Protein AF-A0A2H1EC51-F1 (afdb_monomer_lite)

Foldseek 3Di:
DDDPDDDDDPPVPDFFKEFEDKFKWDKDFPDKAWDPAWDKDFDQAKAFLQDPVRLLVVLVVRQVVQPPPDDVLWGADSVQSSVQPPDRMDGGGDMTIGTTIATAMDTHGDQEDEQQD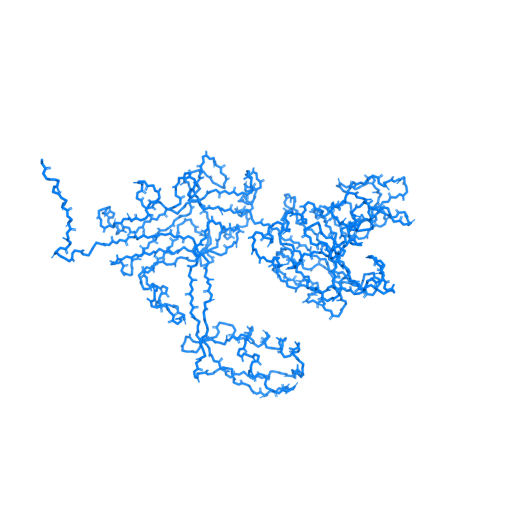KIKMKIAIGPAAFQKKKKAKAFADDDAFLHPHRQGDWWDAPNATDRIDIWTQQPQLVPHSHPVSVVRNRMTMGIITNYHNDPVSSLSNLVRLVPDVVSKTFIKMAMDRDPPVPPVRRYHYHPDPDPDPRIALHDPPSTRIYHNDAFAAQAQAAFCLDPVHPVDPLSPQLNQLDALRDDQHFQPDDPPLAGQQFHKGWFAFFGWTWGRAKWFWAAWADDAQQFIKTKTFHPDQPDRVATKIKIFTQFHPVFAPDHGGDIHHRGHGGTTHHFHPVGDQVVHPDRIGITGMWIFNRPDDDDQQAQVDFQVLAPEDDHPNDDRRHDNSGDNRTHYCNVSNVRNHVVCVVVSSHD

Structure (mmCIF, N/CA/C/O backbone):
data_AF-A0A2H1EC51-F1
#
_entry.id   AF-A0A2H1EC51-F1
#
loop_
_atom_site.group_PDB
_atom_site.id
_atom_site.type_symbol
_atom_site.label_atom_id
_atom_site.label_alt_id
_atom_site.label_comp_id
_atom_site.label_asym_id
_atom_site.label_entity_id
_atom_site.label_seq_id
_atom_site.pdbx_PDB_ins_code
_atom_site.Cartn_x
_atom_site.Cartn_y
_atom_site.Cartn_z
_atom_site.occupancy
_atom_site.B_iso_or_equiv
_atom_site.auth_seq_id
_atom_site.auth_comp_id
_atom_site.auth_asym_id
_atom_site.auth_atom_id
_atom_site.pdbx_PDB_model_num
ATOM 1 N N . MET A 1 1 ? 4.546 31.082 56.650 1.00 46.22 1 MET A N 1
ATOM 2 C CA . MET A 1 1 ? 3.252 30.478 56.259 1.00 46.22 1 MET A CA 1
ATOM 3 C C . MET A 1 1 ? 3.530 29.089 55.706 1.00 46.22 1 MET A C 1
ATOM 5 O O . MET A 1 1 ? 4.374 28.976 54.827 1.00 46.22 1 MET A O 1
ATOM 9 N N . LYS A 1 2 ? 2.925 28.030 56.260 1.00 48.50 2 LYS A N 1
ATOM 10 C CA . LYS A 1 2 ? 3.036 26.672 55.699 1.00 48.50 2 LYS A CA 1
ATOM 11 C C . LYS A 1 2 ? 2.032 26.549 54.551 1.00 48.50 2 LYS A C 1
ATOM 13 O O . LYS A 1 2 ? 0.845 26.754 54.778 1.00 48.50 2 LYS A O 1
ATOM 18 N N . ASN A 1 3 ? 2.506 26.229 53.348 1.00 47.28 3 ASN A N 1
ATOM 19 C CA . ASN A 1 3 ? 1.643 25.949 52.202 1.00 47.28 3 ASN A CA 1
ATOM 20 C C . ASN A 1 3 ? 0.820 24.688 52.487 1.00 47.28 3 ASN A C 1
ATOM 22 O O . ASN A 1 3 ? 1.367 23.588 52.583 1.00 47.28 3 ASN A O 1
ATOM 26 N N . LEU A 1 4 ? -0.490 24.859 52.647 1.00 50.91 4 LEU A N 1
ATOM 27 C CA . LEU A 1 4 ? -1.439 23.760 52.757 1.00 50.91 4 LEU A CA 1
ATOM 28 C C . LEU A 1 4 ? -1.599 23.137 51.362 1.00 50.91 4 LEU A C 1
ATOM 30 O O . LEU A 1 4 ? -2.272 23.694 50.500 1.00 50.91 4 LEU A O 1
ATOM 34 N N . ILE A 1 5 ? -0.954 21.996 51.118 1.00 55.88 5 ILE A N 1
ATOM 35 C CA . ILE A 1 5 ? -1.186 21.212 49.900 1.00 55.88 5 ILE A CA 1
ATOM 36 C C . ILE A 1 5 ? -2.422 20.351 50.150 1.00 55.88 5 ILE A C 1
ATOM 38 O O . ILE A 1 5 ? -2.337 19.281 50.752 1.00 55.88 5 ILE A O 1
ATOM 42 N N . VAL A 1 6 ? -3.579 20.828 49.700 1.00 54.47 6 VAL A N 1
ATOM 43 C CA . VAL A 1 6 ? -4.808 20.031 49.680 1.00 54.47 6 VAL A CA 1
ATOM 44 C C . VAL A 1 6 ? -4.720 19.061 48.505 1.00 54.47 6 VAL A C 1
ATOM 46 O O . VAL A 1 6 ? -4.641 19.478 47.351 1.00 54.47 6 VAL A O 1
ATOM 49 N N . ARG A 1 7 ? -4.722 17.757 48.793 1.00 54.78 7 ARG A N 1
ATOM 50 C CA . ARG A 1 7 ? -4.908 16.703 47.789 1.00 54.78 7 ARG A CA 1
ATOM 51 C C . ARG A 1 7 ? -6.344 16.200 47.913 1.00 54.78 7 ARG A C 1
ATOM 53 O O . ARG A 1 7 ? -6.594 15.386 48.801 1.00 54.78 7 ARG A O 1
ATOM 60 N N . PRO A 1 8 ? -7.294 16.703 47.111 1.00 62.50 8 PRO A N 1
ATOM 61 C CA . PRO A 1 8 ? -8.659 16.206 47.167 1.00 62.50 8 PRO A CA 1
ATOM 62 C C . PRO A 1 8 ? -8.663 14.706 46.850 1.00 62.50 8 PRO A C 1
ATOM 64 O O . PRO A 1 8 ? -8.082 14.268 45.856 1.00 62.50 8 PRO A O 1
ATOM 67 N N . SER A 1 9 ? -9.288 13.915 47.717 1.00 61.88 9 SER A N 1
ATOM 68 C CA . SER A 1 9 ? -9.575 12.502 47.486 1.00 61.88 9 SER A CA 1
ATOM 69 C C . SER A 1 9 ? -11.072 12.342 47.227 1.00 61.88 9 SER A C 1
ATOM 71 O O . SER A 1 9 ? -11.896 13.011 47.848 1.00 61.88 9 SER A O 1
ATOM 73 N N . ASN A 1 10 ? -11.437 11.475 46.281 1.00 64.81 10 ASN A N 1
ATOM 74 C CA . ASN A 1 10 ? -12.833 11.161 45.977 1.00 64.81 10 ASN A CA 1
ATOM 75 C C . ASN A 1 10 ? -13.404 10.217 47.049 1.00 64.81 10 ASN A C 1
ATOM 77 O O . ASN A 1 10 ? -13.577 9.025 46.816 1.00 64.81 10 ASN A O 1
ATOM 81 N N . SER A 1 11 ? -13.647 10.743 48.248 1.00 67.88 11 SER A N 1
ATOM 82 C CA . SER A 1 11 ? -14.218 10.003 49.382 1.00 67.88 11 SER A CA 1
ATOM 83 C C . SER A 1 11 ? -15.680 9.585 49.176 1.00 67.88 11 SER A C 1
ATOM 85 O O . SER A 1 11 ? -16.190 8.777 49.944 1.00 67.88 11 SER A O 1
ATOM 87 N N . LEU A 1 12 ? -16.341 10.118 48.143 1.00 71.62 12 LEU A N 1
ATOM 88 C CA . LEU A 1 12 ? -17.753 9.893 47.824 1.00 71.62 12 LEU A CA 1
ATOM 89 C C . LEU A 1 12 ? -17.980 8.821 46.736 1.00 71.62 12 LEU A C 1
ATOM 91 O O . LEU A 1 12 ? -19.117 8.628 46.321 1.00 71.62 12 LEU A O 1
ATOM 95 N N . ASP A 1 13 ? -16.923 8.152 46.251 1.00 71.94 13 ASP A N 1
ATOM 96 C CA . ASP A 1 13 ? -16.965 7.188 45.128 1.00 71.94 13 ASP A CA 1
ATOM 97 C C . ASP A 1 13 ? -17.712 7.724 43.887 1.00 71.94 13 ASP A C 1
ATOM 99 O O . ASP A 1 13 ? -18.417 7.005 43.175 1.00 71.94 13 ASP A O 1
ATOM 103 N N . ILE A 1 14 ? -17.577 9.026 43.609 1.00 75.56 14 ILE A N 1
ATOM 104 C CA . ILE A 1 14 ? -18.241 9.647 42.460 1.00 75.56 14 ILE A CA 1
ATOM 105 C C . ILE A 1 14 ? -17.622 9.083 41.179 1.00 75.56 14 ILE A C 1
ATOM 107 O O . ILE A 1 14 ? -16.444 9.310 40.886 1.00 75.56 14 ILE A O 1
ATOM 111 N N . LYS A 1 15 ? -18.425 8.360 40.397 1.00 83.12 15 LYS A N 1
ATOM 112 C CA . LYS A 1 15 ? -18.036 7.815 39.092 1.00 83.12 15 LYS A CA 1
ATOM 113 C C . LYS A 1 15 ? -18.262 8.860 38.008 1.00 83.12 15 LYS A C 1
ATOM 115 O O . LYS A 1 15 ? -19.343 8.952 37.437 1.00 83.12 15 LYS A O 1
ATOM 120 N N . VAL A 1 16 ? -17.227 9.647 37.734 1.00 85.12 16 VAL A N 1
ATOM 121 C CA . VAL A 1 16 ? -17.249 10.648 36.659 1.00 85.12 16 VAL A CA 1
ATOM 122 C C . VAL A 1 16 ? -16.976 9.968 35.321 1.00 85.12 16 VAL A C 1
ATOM 124 O O . VAL A 1 16 ? -15.895 9.408 35.117 1.00 85.12 16 VAL A O 1
ATOM 127 N N . GLN A 1 17 ? -17.941 10.022 34.406 1.00 90.69 17 GLN A N 1
ATOM 128 C CA . GLN A 1 17 ? -17.756 9.524 33.045 1.00 90.69 17 GLN A CA 1
ATOM 129 C C . GLN A 1 17 ? -16.609 10.287 32.395 1.00 90.69 17 GLN A C 1
ATOM 131 O O . GLN A 1 17 ? -16.566 11.513 32.446 1.00 90.69 17 GLN A O 1
ATOM 136 N N . THR A 1 18 ? -15.631 9.569 31.856 1.00 91.50 18 THR A N 1
ATOM 137 C CA . THR A 1 18 ? -14.386 10.198 31.419 1.00 91.50 18 THR A CA 1
ATOM 138 C C . THR A 1 18 ? -13.916 9.619 30.097 1.00 91.50 18 THR A C 1
ATOM 140 O O . THR A 1 18 ? -13.720 8.407 29.984 1.00 91.50 18 THR A O 1
ATOM 143 N N . VAL A 1 19 ? -13.642 10.488 29.128 1.00 93.19 19 VAL A N 1
ATOM 144 C CA . VAL A 1 19 ? -12.804 10.167 27.974 1.00 93.19 19 VAL A CA 1
ATOM 145 C C . VAL A 1 19 ? -11.362 10.498 28.334 1.00 93.19 19 VAL A C 1
ATOM 147 O O . VAL A 1 19 ? -10.998 11.653 28.560 1.00 93.19 19 VAL A O 1
ATOM 150 N N . LYS A 1 20 ? -10.531 9.461 28.402 1.00 93.31 20 LYS A N 1
ATOM 151 C CA . LYS A 1 20 ? -9.126 9.588 28.782 1.00 93.31 20 LYS A CA 1
ATOM 152 C C . LYS A 1 20 ? -8.295 10.059 27.611 1.00 93.31 20 LYS A C 1
ATOM 154 O O . LYS A 1 20 ? -7.663 11.100 27.693 1.00 93.31 20 LYS A O 1
ATOM 159 N N . THR A 1 21 ? -8.317 9.285 26.532 1.00 93.12 21 THR A N 1
ATOM 160 C CA . THR A 1 21 ? -7.427 9.450 25.382 1.00 93.12 21 THR A CA 1
ATOM 161 C C . THR A 1 21 ? -8.170 9.111 24.101 1.00 93.12 21 THR A C 1
ATOM 163 O O . THR A 1 21 ? -9.091 8.288 24.109 1.00 93.12 21 THR A O 1
ATOM 166 N N . ALA A 1 22 ? -7.747 9.701 22.986 1.00 94.38 22 ALA A N 1
ATOM 167 C CA . ALA A 1 22 ? -8.159 9.263 21.663 1.00 94.38 22 ALA A CA 1
ATOM 168 C C . ALA A 1 22 ? -7.002 9.324 20.671 1.00 94.38 22 ALA A C 1
ATOM 170 O O . ALA A 1 22 ? -6.210 10.269 20.639 1.00 94.38 22 ALA A O 1
ATOM 171 N N . TYR A 1 23 ? -6.883 8.290 19.843 1.00 94.62 23 TYR A N 1
ATOM 172 C CA . TYR A 1 23 ? -5.803 8.211 18.871 1.00 94.62 23 TYR A CA 1
ATOM 173 C C . TYR A 1 23 ? -6.143 7.400 17.632 1.00 94.62 23 TYR A C 1
ATOM 175 O O . TYR A 1 23 ? -6.869 6.408 17.687 1.00 94.62 23 TYR A O 1
ATOM 183 N N . PHE A 1 24 ? -5.549 7.804 16.508 1.00 96.56 24 PHE A N 1
ATOM 184 C CA . PHE A 1 24 ? -5.474 6.951 15.331 1.00 96.56 24 PHE A CA 1
ATOM 185 C C . PHE A 1 24 ? -4.513 5.804 15.600 1.00 96.56 24 PHE A C 1
ATOM 187 O O . PHE A 1 24 ? -3.446 5.992 16.188 1.00 96.56 24 PHE A O 1
ATOM 194 N N . ALA A 1 25 ? -4.870 4.612 15.150 1.00 97.06 25 ALA A N 1
ATOM 195 C CA . ALA A 1 25 ? -4.128 3.404 15.420 1.00 97.06 25 ALA A CA 1
ATOM 196 C C . ALA A 1 25 ? -4.138 2.431 14.245 1.00 97.06 25 ALA A C 1
ATOM 198 O O . ALA A 1 25 ? -5.029 2.414 13.391 1.00 97.06 25 ALA A O 1
ATOM 199 N N . LYS A 1 26 ? -3.143 1.548 14.261 1.00 92.81 26 LYS A N 1
ATOM 200 C CA . LYS A 1 26 ? -3.118 0.317 13.475 1.00 92.81 26 LYS A CA 1
ATOM 201 C C . LYS A 1 26 ? -3.367 -0.871 14.398 1.00 92.81 26 LYS A C 1
ATOM 203 O O . LYS A 1 26 ? -2.761 -0.958 15.464 1.00 92.81 26 LYS A O 1
ATOM 208 N N . LYS A 1 27 ? -4.226 -1.795 13.966 1.00 94.31 27 LYS A N 1
ATOM 209 C CA . LYS A 1 27 ? -4.424 -3.092 14.623 1.00 94.31 27 LYS A CA 1
ATOM 210 C C . LYS A 1 27 ? -3.279 -4.039 14.263 1.00 94.31 27 LYS A C 1
ATOM 212 O O . LYS A 1 27 ? -3.003 -4.256 13.083 1.00 94.31 27 LYS A O 1
ATOM 217 N N . GLU A 1 28 ? -2.650 -4.633 15.266 1.00 89.12 28 GLU A N 1
ATOM 218 C CA . GLU A 1 28 ? -1.530 -5.563 15.110 1.00 89.12 28 GLU A CA 1
ATOM 219 C C . GLU A 1 28 ? -1.776 -6.832 15.926 1.00 89.12 28 GLU A C 1
ATOM 221 O O . GLU A 1 28 ? -2.328 -6.770 17.023 1.00 89.12 28 GLU A O 1
ATOM 226 N N . ILE A 1 29 ? -1.381 -7.985 15.382 1.00 88.69 29 ILE A N 1
ATOM 227 C CA . ILE A 1 29 ? -1.383 -9.261 16.107 1.00 88.69 29 ILE A CA 1
ATOM 228 C C . ILE A 1 29 ? -0.076 -9.330 16.896 1.00 88.69 29 ILE A C 1
ATOM 230 O O . ILE A 1 29 ? 1.000 -9.207 16.311 1.00 88.69 29 ILE A O 1
ATOM 234 N N . VAL A 1 30 ? -0.176 -9.507 18.212 1.00 90.81 30 VAL A N 1
ATOM 235 C CA . VAL A 1 30 ? 0.974 -9.532 19.130 1.00 90.81 30 VAL A CA 1
ATOM 236 C C . VAL A 1 30 ? 1.393 -10.962 19.445 1.00 90.81 30 VAL A C 1
ATOM 238 O O . VAL A 1 30 ? 2.583 -11.262 19.495 1.00 90.81 30 VAL A O 1
ATOM 241 N N . SER A 1 31 ? 0.426 -11.858 19.625 1.00 88.31 31 SER A N 1
ATOM 242 C CA . SER A 1 31 ? 0.682 -13.278 19.844 1.00 88.31 31 SER A CA 1
ATOM 243 C C . SER A 1 31 ? -0.439 -14.136 19.268 1.00 88.31 31 SER A C 1
ATOM 245 O O . SER A 1 31 ? -1.526 -13.656 18.936 1.00 88.31 31 SER A O 1
ATOM 247 N N . THR A 1 32 ? -0.151 -15.424 19.116 1.00 88.12 32 THR A N 1
ATOM 248 C CA . THR A 1 32 ? -1.091 -16.416 18.604 1.00 88.12 32 THR A CA 1
ATOM 249 C C . THR A 1 32 ? -0.981 -17.671 19.451 1.00 88.12 32 THR A C 1
ATOM 251 O O . THR A 1 32 ? 0.090 -18.274 19.530 1.00 88.12 32 THR A O 1
ATOM 254 N N . GLU A 1 33 ? -2.088 -18.074 20.059 1.00 89.06 33 GLU A N 1
ATOM 255 C CA . GLU A 1 33 ? -2.177 -19.256 20.909 1.00 89.06 33 GLU A CA 1
ATOM 256 C C . GLU A 1 33 ? -2.911 -20.372 20.172 1.00 89.06 33 GLU A C 1
ATOM 258 O O . GLU A 1 33 ? -3.951 -20.142 19.551 1.00 89.06 33 GLU A O 1
ATOM 263 N N . LYS A 1 34 ? -2.349 -21.584 20.213 1.00 84.00 34 LYS A N 1
ATOM 264 C CA . LYS A 1 34 ? -3.011 -22.782 19.687 1.00 84.00 34 LYS A CA 1
ATOM 265 C C . LYS A 1 34 ? -4.126 -23.198 20.628 1.00 84.00 34 LYS A C 1
ATOM 267 O O . LYS A 1 34 ? -3.949 -23.166 21.842 1.00 84.00 34 LYS A O 1
ATOM 272 N N . THR A 1 35 ? -5.230 -23.649 20.061 1.00 84.12 35 THR A N 1
ATOM 273 C CA . THR A 1 35 ? -6.347 -24.202 20.819 1.00 84.12 35 THR A CA 1
ATOM 274 C C . THR A 1 35 ? -6.436 -25.714 20.613 1.00 84.12 35 THR A C 1
ATOM 276 O O . THR A 1 35 ? -5.702 -26.295 19.810 1.00 84.12 35 THR A O 1
ATOM 279 N N . THR A 1 36 ? -7.310 -26.370 21.375 1.00 86.94 36 THR A N 1
ATOM 280 C CA . THR A 1 36 ? -7.589 -27.809 21.245 1.00 86.94 36 THR A CA 1
ATOM 281 C C . THR A 1 36 ? -8.563 -28.127 20.109 1.00 86.94 36 THR A C 1
ATOM 283 O O . THR A 1 36 ? -8.738 -29.293 19.765 1.00 86.94 36 THR A O 1
ATOM 286 N N . GLU A 1 37 ? -9.194 -27.114 19.515 1.00 90.94 37 GLU A N 1
ATOM 287 C CA . GLU A 1 37 ? -10.140 -27.288 18.418 1.00 90.94 37 GLU A CA 1
ATOM 288 C C . GLU A 1 37 ? -9.432 -27.344 17.064 1.00 90.94 37 GLU A C 1
ATOM 290 O O . GLU A 1 37 ? -8.351 -26.784 16.859 1.00 90.94 37 GLU A O 1
ATOM 295 N N . ALA A 1 38 ? -10.082 -27.990 16.102 1.00 92.81 38 ALA A N 1
ATOM 296 C CA . ALA A 1 38 ? -9.606 -28.075 14.735 1.00 92.81 38 ALA A CA 1
ATOM 297 C C . ALA A 1 38 ? -10.753 -27.882 13.744 1.00 92.81 38 ALA A C 1
ATOM 299 O O . ALA A 1 38 ? -11.910 -28.191 14.025 1.00 92.81 38 ALA A O 1
ATOM 300 N N . ILE A 1 39 ? -10.414 -27.395 12.553 1.00 94.06 39 ILE A N 1
ATOM 301 C CA . ILE A 1 39 ? -11.310 -27.389 11.400 1.00 94.06 39 ILE A CA 1
ATOM 302 C C . ILE A 1 39 ? -10.823 -28.406 10.374 1.00 94.06 39 ILE A C 1
ATOM 304 O O . ILE A 1 39 ? -9.658 -28.384 9.968 1.00 94.06 39 ILE A O 1
ATOM 308 N N . SER A 1 40 ? -11.728 -29.278 9.935 1.00 94.88 40 SER A N 1
ATOM 309 C CA . SER A 1 40 ? -11.412 -30.254 8.897 1.00 94.88 40 SER A CA 1
ATOM 310 C C . SER A 1 40 ? -11.495 -29.623 7.506 1.00 94.88 40 SER A C 1
ATOM 312 O O . SER A 1 40 ? -12.406 -28.844 7.198 1.00 94.88 40 SER A O 1
ATOM 314 N N . TYR A 1 41 ? -10.534 -29.949 6.646 1.00 95.75 41 TYR A N 1
ATOM 315 C CA . TYR A 1 41 ? -10.498 -29.532 5.249 1.00 95.75 41 TYR A CA 1
ATOM 316 C C . TYR A 1 41 ? -10.384 -30.746 4.332 1.00 95.75 41 TYR A C 1
ATOM 318 O O . TYR A 1 41 ? -9.387 -31.467 4.363 1.00 95.75 41 TYR A O 1
ATOM 326 N N . THR A 1 42 ? -11.375 -30.911 3.455 1.00 96.88 42 THR A N 1
ATOM 327 C CA . THR A 1 42 ? -11.390 -31.963 2.434 1.00 96.88 42 THR A CA 1
ATOM 328 C C . THR A 1 42 ? -10.846 -31.450 1.104 1.00 96.88 42 THR A C 1
ATOM 330 O O . THR A 1 42 ? -11.316 -30.448 0.546 1.00 96.88 42 THR A O 1
ATOM 333 N N . PHE A 1 43 ? -9.875 -32.167 0.550 1.00 96.38 43 PHE A N 1
ATOM 334 C CA . PHE A 1 43 ? -9.282 -31.852 -0.741 1.00 96.38 43 PHE A CA 1
ATOM 335 C C . PHE A 1 43 ? -10.267 -32.123 -1.880 1.00 96.38 43 PHE A C 1
ATOM 337 O O . PHE A 1 43 ? -10.804 -33.217 -2.036 1.00 96.38 43 PHE A O 1
ATOM 344 N N . LYS A 1 44 ? -10.463 -31.121 -2.743 1.00 94.00 44 LYS A N 1
ATOM 345 C CA . LYS A 1 44 ? -11.346 -31.222 -3.921 1.00 94.00 44 LYS A CA 1
ATOM 346 C C . LYS A 1 44 ? -10.656 -31.787 -5.172 1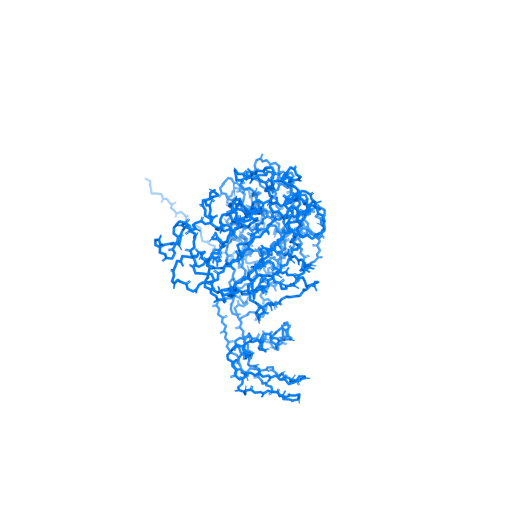.00 94.00 44 LYS A C 1
ATOM 348 O O . LYS A 1 44 ? -11.291 -31.908 -6.214 1.00 94.00 44 LYS A O 1
ATOM 353 N N . GLY A 1 45 ? -9.368 -32.111 -5.089 1.00 92.94 45 GLY A N 1
ATOM 354 C CA . GLY A 1 45 ? -8.556 -32.581 -6.211 1.00 92.94 45 GLY A CA 1
ATOM 355 C C . GLY A 1 45 ? -7.141 -32.956 -5.778 1.00 92.94 45 GLY A C 1
ATOM 356 O O . GLY A 1 45 ? -6.810 -32.891 -4.593 1.00 92.94 45 GLY A O 1
ATOM 357 N N . ASN A 1 46 ? -6.295 -33.306 -6.745 1.00 95.31 46 ASN A N 1
ATOM 358 C CA . ASN A 1 46 ? -4.929 -33.753 -6.480 1.00 95.31 46 ASN A CA 1
ATOM 359 C C . ASN A 1 46 ? -3.994 -32.569 -6.190 1.00 95.31 46 ASN A C 1
ATOM 361 O O . ASN A 1 46 ? -3.928 -31.604 -6.951 1.00 95.31 46 ASN A O 1
ATOM 365 N N . ASN A 1 47 ? -3.253 -32.648 -5.088 1.00 94.88 47 ASN A N 1
ATOM 366 C CA . ASN A 1 47 ? -2.400 -31.588 -4.569 1.00 94.88 47 ASN A CA 1
ATOM 367 C C . ASN A 1 47 ? -1.051 -32.158 -4.117 1.00 94.88 47 ASN A C 1
ATOM 369 O O . ASN A 1 47 ? -0.967 -32.903 -3.146 1.00 94.88 47 ASN A O 1
ATOM 373 N N . ASN A 1 48 ? 0.024 -31.766 -4.801 1.00 94.25 48 ASN A N 1
ATOM 374 C CA . ASN A 1 48 ? 1.386 -32.138 -4.425 1.00 94.25 48 ASN A CA 1
ATOM 375 C C . ASN A 1 48 ? 1.949 -31.140 -3.402 1.00 94.25 48 ASN A C 1
ATOM 377 O O . ASN A 1 48 ? 2.027 -29.939 -3.671 1.00 94.25 48 ASN A O 1
ATOM 381 N N . THR A 1 49 ? 2.388 -31.649 -2.257 1.00 94.50 49 THR A N 1
ATOM 382 C CA . THR A 1 49 ? 2.955 -30.906 -1.121 1.00 94.50 49 THR A CA 1
ATOM 383 C C . THR A 1 49 ? 4.379 -31.355 -0.776 1.00 94.50 49 THR A C 1
ATOM 385 O O . THR A 1 49 ? 4.942 -30.892 0.210 1.00 94.50 49 THR A O 1
ATOM 388 N N . GLY A 1 50 ? 5.010 -32.192 -1.607 1.00 91.75 50 GLY A N 1
ATOM 389 C CA . GLY A 1 50 ? 6.306 -32.827 -1.328 1.00 91.75 50 GLY A CA 1
ATOM 390 C C . GLY A 1 50 ? 7.517 -31.891 -1.227 1.00 91.75 50 GLY A C 1
ATOM 391 O O . GLY A 1 50 ? 8.586 -32.323 -0.818 1.00 91.75 50 GLY A O 1
ATOM 392 N N . THR A 1 51 ? 7.381 -30.604 -1.562 1.00 89.94 51 THR A N 1
ATOM 393 C CA . THR A 1 51 ? 8.444 -29.604 -1.354 1.00 89.94 51 THR A CA 1
ATOM 394 C C . THR A 1 51 ? 7.945 -28.442 -0.506 1.00 89.94 51 THR A C 1
ATOM 396 O O . THR A 1 51 ? 6.775 -28.063 -0.596 1.00 89.94 51 THR A O 1
ATOM 399 N N . LYS A 1 52 ? 8.839 -27.788 0.256 1.00 83.62 52 LYS A N 1
ATOM 400 C CA . LYS A 1 52 ? 8.499 -26.611 1.087 1.00 83.62 52 LYS A CA 1
ATOM 401 C C . LYS A 1 52 ? 7.744 -25.528 0.294 1.00 83.62 52 LYS A C 1
ATOM 403 O O . LYS A 1 52 ? 6.746 -24.991 0.774 1.00 83.62 52 LYS A O 1
ATOM 408 N N . LYS A 1 53 ? 8.169 -25.245 -0.949 1.00 80.00 53 LYS A N 1
ATOM 409 C CA . LYS A 1 53 ? 7.525 -24.263 -1.848 1.00 80.00 53 LYS A CA 1
ATOM 410 C C . LYS A 1 53 ? 6.104 -24.688 -2.237 1.00 80.00 53 LYS A C 1
ATOM 412 O O . LYS A 1 53 ? 5.194 -23.860 -2.199 1.00 80.00 53 LYS A O 1
ATOM 417 N N . ARG A 1 54 ? 5.899 -25.963 -2.590 1.00 89.06 54 ARG A N 1
ATOM 418 C CA . ARG A 1 54 ? 4.581 -26.499 -2.970 1.00 89.06 54 ARG A CA 1
ATOM 419 C C . ARG A 1 54 ? 3.636 -26.582 -1.772 1.00 89.06 54 ARG A C 1
ATOM 421 O O . ARG A 1 54 ? 2.537 -26.040 -1.851 1.00 89.06 54 ARG A O 1
ATOM 428 N N . LYS A 1 55 ? 4.103 -27.124 -0.642 1.00 94.12 55 LYS A N 1
ATOM 429 C CA . LYS A 1 55 ? 3.377 -27.164 0.637 1.00 94.12 55 LYS A CA 1
ATOM 430 C C . LYS A 1 55 ? 2.852 -25.785 1.029 1.00 94.12 55 LYS A C 1
ATOM 432 O O . LYS A 1 55 ? 1.658 -25.623 1.253 1.00 94.12 55 LYS A O 1
ATOM 437 N N . ARG A 1 56 ? 3.707 -24.753 0.999 1.00 89.19 56 ARG A N 1
ATOM 438 C CA . ARG A 1 56 ? 3.293 -23.380 1.337 1.00 89.19 56 ARG A CA 1
ATOM 439 C C . ARG A 1 56 ? 2.337 -22.762 0.310 1.00 89.19 56 ARG A C 1
ATOM 441 O O . ARG A 1 56 ? 1.482 -21.970 0.691 1.00 89.19 56 ARG A O 1
ATOM 448 N N . LYS A 1 57 ? 2.447 -23.110 -0.978 1.00 90.38 57 LYS A N 1
ATOM 449 C CA . LYS A 1 57 ? 1.491 -22.676 -2.015 1.00 90.38 57 LYS A CA 1
ATOM 450 C C . LYS A 1 57 ? 0.097 -23.253 -1.756 1.00 90.38 57 LYS A C 1
ATOM 452 O O . LYS A 1 57 ? -0.865 -22.493 -1.760 1.00 90.38 57 LYS A O 1
ATOM 457 N N . ILE A 1 58 ? -0.000 -24.561 -1.517 1.00 94.12 58 ILE A N 1
ATOM 458 C CA . ILE A 1 58 ? -1.273 -25.233 -1.222 1.00 94.12 58 ILE A CA 1
ATOM 459 C C . ILE A 1 58 ? -1.863 -24.714 0.090 1.00 94.12 58 ILE A C 1
ATOM 461 O O . ILE A 1 58 ? -3.029 -24.334 0.113 1.00 94.12 58 ILE A O 1
ATOM 465 N N . ALA A 1 59 ? -1.044 -24.562 1.136 1.00 95.25 59 ALA A N 1
ATOM 466 C CA . ALA A 1 59 ? -1.492 -23.995 2.404 1.00 95.25 59 ALA A CA 1
ATOM 467 C C . ALA A 1 59 ? -2.124 -22.604 2.248 1.00 95.25 59 ALA A C 1
ATOM 469 O O . ALA A 1 59 ? -3.160 -22.339 2.842 1.00 95.25 59 ALA A O 1
ATOM 470 N N . LYS A 1 60 ? -1.565 -21.727 1.399 1.00 88.00 60 LYS A N 1
ATOM 471 C CA . LYS A 1 60 ? -2.162 -20.408 1.114 1.00 88.00 60 LYS A CA 1
ATOM 472 C C . LYS A 1 60 ? -3.541 -20.503 0.463 1.00 88.00 60 LYS A C 1
ATOM 474 O O . LYS A 1 60 ? -4.403 -19.686 0.765 1.00 88.00 60 LYS A O 1
ATOM 479 N N . ILE A 1 61 ? -3.747 -21.473 -0.429 1.00 90.06 61 ILE A N 1
ATOM 480 C CA . ILE A 1 61 ? -5.042 -21.698 -1.087 1.00 90.06 61 ILE A CA 1
ATOM 481 C C . ILE A 1 61 ? -6.065 -22.197 -0.064 1.00 90.06 61 ILE A C 1
ATOM 483 O O . ILE A 1 61 ? -7.167 -21.661 0.005 1.00 90.06 61 ILE A O 1
ATOM 487 N N . ILE A 1 62 ? -5.687 -23.185 0.751 1.00 94.25 62 ILE A N 1
ATOM 488 C CA . ILE A 1 62 ? -6.538 -23.725 1.818 1.00 94.25 62 ILE A CA 1
ATOM 489 C C . ILE A 1 62 ? -6.888 -22.620 2.815 1.00 94.25 62 ILE 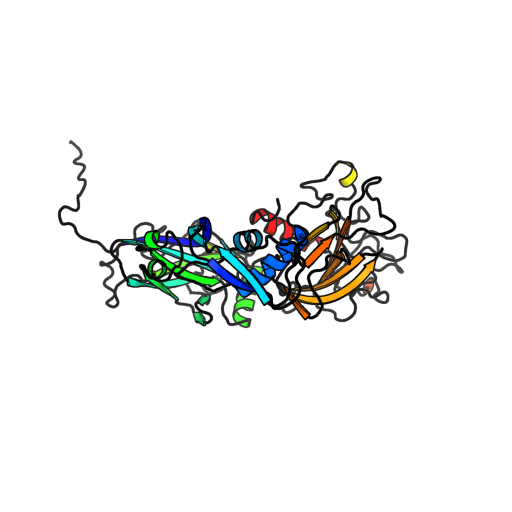A C 1
ATOM 491 O O . ILE A 1 62 ? -8.064 -22.373 3.049 1.00 94.25 62 ILE A O 1
ATOM 495 N N . TYR A 1 63 ? -5.887 -21.894 3.320 1.00 91.50 63 TYR A N 1
ATOM 496 C CA . TYR A 1 63 ? -6.079 -20.768 4.230 1.00 91.50 63 TYR A CA 1
ATOM 497 C C . TYR A 1 63 ? -7.055 -19.737 3.655 1.00 91.50 63 TYR A C 1
ATOM 499 O O . TYR A 1 63 ? -8.014 -19.380 4.325 1.00 91.50 63 TYR A O 1
ATOM 507 N N . LYS A 1 64 ? -6.896 -19.336 2.385 1.00 89.44 64 LYS A N 1
ATOM 508 C CA . LYS A 1 64 ? -7.829 -18.419 1.708 1.00 89.44 64 LYS A CA 1
ATOM 509 C C . LYS A 1 64 ? -9.271 -18.945 1.682 1.00 89.44 64 LYS A C 1
ATOM 511 O O . LYS A 1 64 ? -10.196 -18.162 1.845 1.00 89.44 64 LYS A O 1
ATOM 516 N N . ASN A 1 65 ? -9.473 -20.250 1.502 1.00 89.94 65 ASN A N 1
ATOM 517 C CA . ASN A 1 65 ? -10.807 -20.866 1.528 1.00 89.94 65 ASN A CA 1
ATOM 518 C C . ASN A 1 65 ? -11.408 -20.961 2.943 1.00 89.94 65 ASN A C 1
ATOM 520 O O . ASN A 1 65 ? -12.616 -21.158 3.085 1.00 89.94 65 ASN A O 1
ATOM 524 N N . LEU A 1 66 ? -10.565 -20.888 3.975 1.00 90.25 66 LEU A N 1
ATOM 525 C CA . LEU A 1 66 ? -10.960 -20.908 5.382 1.00 90.25 66 LEU A CA 1
ATOM 526 C C . LEU A 1 66 ? -11.055 -19.503 5.994 1.00 90.25 66 LEU A C 1
ATOM 528 O O . LEU A 1 66 ? -11.586 -19.370 7.091 1.00 90.25 66 LEU A O 1
ATOM 532 N N . GLN A 1 67 ? -10.574 -18.459 5.312 1.00 82.06 67 GLN A N 1
ATOM 533 C CA . GLN A 1 67 ? -10.640 -17.085 5.812 1.00 82.06 67 GLN A CA 1
ATOM 534 C C . GLN A 1 67 ? -12.080 -16.685 6.152 1.00 82.06 67 GLN A C 1
ATOM 536 O O . GLN A 1 67 ? -12.998 -16.878 5.357 1.00 82.06 67 GLN A O 1
ATOM 541 N N . GLY A 1 68 ? -12.262 -16.125 7.350 1.00 78.00 68 GLY A N 1
ATOM 542 C CA . GLY A 1 68 ? -13.566 -15.721 7.879 1.00 78.00 68 GLY A CA 1
ATOM 543 C C . GLY A 1 68 ? -14.387 -16.852 8.504 1.00 78.00 68 GLY A C 1
ATOM 544 O O . GLY A 1 68 ? -15.394 -16.566 9.144 1.00 78.00 68 GLY A O 1
ATOM 545 N N . LYS A 1 69 ? -13.969 -18.120 8.378 1.00 85.31 69 LYS A N 1
ATOM 546 C CA . LYS A 1 69 ? -14.606 -19.224 9.105 1.00 85.31 69 LYS A CA 1
ATOM 547 C C . LYS A 1 69 ? -14.114 -19.238 10.545 1.00 85.31 69 LYS A C 1
ATOM 549 O O . LYS A 1 69 ? -12.914 -19.366 10.785 1.00 85.31 69 LYS A O 1
ATOM 554 N N . LEU A 1 70 ? -15.055 -19.135 11.476 1.00 83.75 70 LEU A N 1
ATOM 555 C CA . LEU A 1 70 ? -14.800 -19.196 12.908 1.00 83.75 70 LEU A CA 1
ATOM 556 C C . LEU A 1 70 ? -15.508 -20.410 13.512 1.00 83.75 70 LEU A C 1
ATOM 558 O O . LEU A 1 70 ? -16.667 -20.661 13.190 1.00 83.75 70 LEU A O 1
ATOM 562 N N . ILE A 1 71 ? -14.829 -21.117 14.412 1.00 83.44 71 ILE A N 1
ATOM 563 C CA . ILE A 1 71 ? -15.427 -22.124 15.304 1.00 83.44 71 ILE A CA 1
ATOM 564 C C . ILE A 1 71 ? -15.137 -21.650 16.726 1.00 83.44 71 ILE A C 1
ATOM 566 O O . ILE A 1 71 ? -13.992 -21.345 17.032 1.00 83.44 71 ILE A O 1
ATOM 570 N N . ASN A 1 72 ? -16.171 -21.442 17.548 1.00 83.88 72 ASN A N 1
ATOM 571 C CA . ASN A 1 72 ? -16.043 -20.919 18.919 1.00 83.88 72 ASN A CA 1
ATOM 572 C C . ASN A 1 72 ? -15.147 -19.665 19.044 1.00 83.88 72 ASN A C 1
ATOM 574 O O . ASN A 1 72 ? -14.352 -19.529 19.974 1.00 83.88 72 ASN A O 1
ATOM 578 N N . LYS A 1 73 ? -15.279 -18.729 18.088 1.00 83.38 73 LYS A N 1
ATOM 579 C CA . LYS A 1 73 ? -14.438 -17.519 17.949 1.00 83.38 73 LYS A CA 1
ATOM 580 C C . LYS A 1 73 ? -12.941 -17.807 17.696 1.00 83.38 73 LYS A C 1
ATOM 582 O O . LYS A 1 73 ? -12.102 -16.947 17.927 1.00 83.38 73 LYS A O 1
ATOM 587 N N . GLN A 1 74 ? -12.586 -18.983 17.204 1.00 88.06 74 GLN A N 1
ATOM 588 C CA . GLN A 1 74 ? -11.220 -19.381 16.854 1.00 88.06 74 GLN A CA 1
ATOM 589 C C . GLN A 1 74 ? -11.105 -19.529 15.337 1.00 88.06 74 GLN A C 1
ATOM 591 O O . GLN A 1 74 ? -12.102 -19.770 14.655 1.00 88.06 74 GLN A O 1
ATOM 596 N N . GLN A 1 75 ? -9.898 -19.370 14.798 1.00 90.12 75 GLN A N 1
ATOM 597 C CA . GLN A 1 75 ? -9.660 -19.374 13.352 1.00 90.12 75 GLN A CA 1
ATOM 598 C C . GLN A 1 75 ? -8.432 -20.196 12.974 1.00 90.12 75 GLN A C 1
ATOM 600 O O . GLN A 1 75 ? -7.537 -20.397 13.786 1.00 90.12 75 GLN A O 1
ATOM 605 N N . ALA A 1 76 ? -8.358 -20.654 11.726 1.00 90.88 76 ALA A N 1
ATOM 606 C CA . ALA A 1 76 ? -7.126 -21.239 11.206 1.00 90.88 76 ALA A CA 1
ATOM 607 C C . ALA A 1 76 ? -6.099 -20.132 10.920 1.00 90.88 76 ALA A C 1
ATOM 609 O O . ALA A 1 76 ? -6.472 -19.051 10.471 1.00 90.88 76 ALA A O 1
ATOM 610 N N . SER A 1 77 ? -4.805 -20.418 11.088 1.00 89.38 77 SER A N 1
ATOM 611 C CA . SER A 1 77 ? -3.718 -19.569 10.578 1.00 89.38 77 SER A CA 1
ATOM 612 C C . SER A 1 77 ? -2.970 -20.260 9.441 1.00 89.38 77 SER A C 1
ATOM 614 O O . SER A 1 77 ? -2.988 -21.489 9.326 1.00 89.38 77 SER A O 1
ATOM 616 N N . LEU A 1 78 ? -2.278 -19.491 8.594 1.00 89.38 78 LEU A N 1
ATOM 617 C CA . LEU A 1 78 ? -1.487 -20.060 7.499 1.00 89.38 78 LEU A CA 1
ATOM 618 C C . LEU A 1 78 ? -0.453 -21.067 8.024 1.00 89.38 78 LEU A C 1
ATOM 620 O O . LEU A 1 78 ? -0.230 -22.110 7.413 1.00 89.38 78 LEU A O 1
ATOM 624 N N . GLU A 1 79 ? 0.162 -20.763 9.158 1.00 90.94 79 GLU A N 1
ATOM 625 C CA . GLU A 1 79 ? 1.166 -21.584 9.817 1.00 90.94 79 GLU A CA 1
ATOM 626 C C . GLU A 1 79 ? 0.570 -22.908 10.311 1.00 90.94 79 GLU A C 1
ATOM 628 O O . GLU A 1 79 ? 1.186 -23.950 10.079 1.00 90.94 79 GLU A O 1
ATOM 633 N N . GLN A 1 80 ? -0.644 -22.911 10.883 1.00 92.69 80 GLN A N 1
ATOM 634 C CA . GLN A 1 80 ? -1.317 -24.166 11.251 1.00 92.69 80 GLN A CA 1
ATOM 635 C C . GLN A 1 80 ? -1.728 -24.981 10.026 1.00 92.69 80 GLN A C 1
ATOM 637 O O . GLN A 1 80 ? -1.565 -26.199 10.019 1.00 92.69 80 GLN A O 1
ATOM 642 N N . VAL A 1 81 ? -2.171 -24.333 8.943 1.00 95.38 81 VAL A N 1
ATOM 643 C CA . VAL A 1 81 ? -2.458 -25.036 7.682 1.00 95.38 81 VAL A CA 1
ATOM 644 C C . VAL A 1 81 ? -1.186 -25.684 7.126 1.00 95.38 81 VAL A C 1
ATOM 646 O O . VAL A 1 81 ? -1.211 -26.825 6.670 1.00 95.38 81 VAL A O 1
ATOM 649 N N . VAL A 1 82 ? -0.045 -24.986 7.171 1.00 95.50 82 VAL A N 1
ATOM 650 C CA . VAL A 1 82 ? 1.246 -25.571 6.784 1.00 95.50 82 VAL A CA 1
ATOM 651 C C . VAL A 1 82 ? 1.594 -26.747 7.697 1.00 95.50 82 VAL A C 1
ATOM 653 O O . VAL A 1 82 ? 2.054 -27.767 7.189 1.00 95.50 82 VAL A O 1
ATOM 656 N N . ALA A 1 83 ? 1.384 -26.644 9.008 1.00 94.44 83 ALA A N 1
ATOM 657 C CA . ALA A 1 83 ? 1.663 -27.735 9.939 1.00 94.44 83 ALA A CA 1
ATOM 658 C C . ALA A 1 83 ? 0.809 -28.983 9.644 1.00 94.44 83 ALA A C 1
ATOM 660 O O . ALA A 1 83 ? 1.365 -30.077 9.564 1.00 94.44 83 ALA A O 1
ATOM 661 N N . ALA A 1 84 ? -0.488 -28.807 9.370 1.00 96.25 84 ALA A N 1
ATOM 662 C CA . ALA A 1 84 ? -1.437 -29.888 9.083 1.00 96.25 84 ALA A CA 1
ATOM 663 C C . ALA A 1 84 ? -1.122 -30.678 7.796 1.00 96.25 84 ALA A C 1
ATOM 665 O O . ALA A 1 84 ? -1.482 -31.845 7.665 1.00 96.25 84 ALA A O 1
ATOM 666 N N . LEU A 1 85 ? -0.411 -30.078 6.834 1.00 96.94 85 LEU A N 1
ATOM 667 C CA . LEU A 1 85 ? -0.017 -30.745 5.588 1.00 96.94 85 LEU A CA 1
ATOM 668 C C . LEU A 1 85 ? 1.172 -31.706 5.795 1.00 96.94 85 LEU A C 1
ATOM 670 O O . LEU A 1 85 ? 2.300 -31.397 5.404 1.00 96.94 85 LEU A O 1
ATOM 674 N N . SER A 1 86 ? 0.938 -32.880 6.378 1.00 95.94 86 SER A N 1
ATOM 675 C CA . SER A 1 86 ? 1.974 -33.883 6.688 1.00 95.94 86 SER A CA 1
ATOM 676 C C . SER A 1 86 ? 2.426 -34.740 5.493 1.00 95.94 86 SER A C 1
ATOM 678 O O . SER A 1 86 ? 3.613 -35.033 5.373 1.00 95.94 86 SER A O 1
ATOM 680 N N . LYS A 1 87 ? 1.518 -35.107 4.578 1.00 96.25 87 LYS A N 1
ATOM 681 C CA . LYS A 1 87 ? 1.817 -35.943 3.398 1.00 96.25 87 LYS A CA 1
ATOM 682 C C . LYS A 1 87 ? 2.496 -35.163 2.264 1.00 96.25 87 LYS A C 1
ATOM 684 O O . LYS A 1 87 ? 2.403 -33.936 2.182 1.00 96.25 87 LYS A O 1
ATOM 689 N N . SER A 1 88 ? 3.150 -35.887 1.352 1.00 94.94 88 SER A N 1
ATOM 690 C CA . SER A 1 88 ? 3.770 -35.344 0.130 1.00 94.94 88 SER A CA 1
ATOM 691 C C . SER A 1 88 ? 2.782 -35.156 -1.029 1.00 94.94 88 SER A C 1
ATOM 693 O O . SER A 1 88 ? 3.048 -34.360 -1.933 1.00 94.94 88 SER A O 1
ATOM 695 N N . ASN A 1 89 ? 1.641 -35.849 -0.994 1.00 96.06 89 ASN A N 1
ATOM 696 C CA . ASN A 1 89 ? 0.538 -35.707 -1.937 1.00 96.06 89 ASN A CA 1
ATOM 697 C C . ASN A 1 89 ? -0.797 -35.929 -1.215 1.00 96.06 89 ASN A C 1
ATOM 699 O O . ASN A 1 89 ? -0.877 -36.745 -0.299 1.00 96.06 89 ASN A O 1
ATOM 703 N N . TYR A 1 90 ? -1.820 -35.214 -1.671 1.00 97.19 90 TYR A N 1
ATOM 704 C CA . TYR A 1 90 ? -3.219 -35.379 -1.289 1.00 97.19 90 TYR A CA 1
ATOM 705 C C . TYR A 1 90 ? -4.057 -35.531 -2.558 1.00 97.19 90 TYR A C 1
ATOM 707 O O . TYR A 1 90 ? -3.782 -34.877 -3.566 1.00 97.19 90 TYR A O 1
ATOM 715 N N . THR A 1 91 ? -5.066 -36.381 -2.521 1.00 96.56 91 THR A N 1
ATOM 716 C CA . THR A 1 91 ? -6.003 -36.684 -3.602 1.00 96.56 91 THR A CA 1
ATOM 717 C C . THR A 1 91 ? -7.403 -36.186 -3.257 1.00 96.56 91 THR A C 1
ATOM 719 O O . THR A 1 91 ? -7.660 -35.705 -2.152 1.00 96.56 91 THR A O 1
ATOM 722 N N . LYS A 1 92 ? -8.327 -36.235 -4.221 1.00 96.19 92 LYS A N 1
ATOM 723 C CA . LYS A 1 92 ? -9.722 -35.850 -3.974 1.00 96.19 92 LYS A CA 1
ATOM 724 C C . LYS A 1 92 ? -10.326 -36.735 -2.874 1.00 96.19 92 LYS A C 1
ATOM 726 O O . LYS A 1 92 ? -10.318 -37.950 -3.006 1.00 96.19 92 LYS A O 1
ATOM 731 N N . GLY A 1 93 ? -10.903 -36.112 -1.850 1.00 94.94 93 GLY A N 1
ATOM 732 C CA . GLY A 1 93 ? -11.523 -36.804 -0.717 1.00 94.94 93 GLY A CA 1
ATOM 733 C C . GLY A 1 93 ? -10.605 -36.992 0.490 1.00 94.94 93 GLY A C 1
ATOM 734 O O . GLY A 1 93 ? -11.118 -37.242 1.574 1.00 94.94 93 GLY A O 1
ATOM 735 N N . ASP A 1 94 ? -9.288 -36.796 0.350 1.00 96.94 94 ASP A N 1
ATOM 736 C CA . ASP A 1 94 ? -8.410 -36.737 1.520 1.00 96.94 94 ASP A CA 1
ATOM 737 C C . ASP A 1 94 ? -8.837 -35.593 2.453 1.00 96.94 94 ASP A C 1
ATOM 739 O O . ASP A 1 94 ? -9.279 -34.534 1.991 1.00 96.94 94 ASP A O 1
ATOM 743 N N . CYS A 1 95 ? -8.643 -35.782 3.758 1.00 96.00 95 CYS A N 1
ATOM 744 C CA . CYS A 1 95 ? -8.923 -34.783 4.787 1.00 96.00 95 CYS A CA 1
ATOM 745 C C . CYS A 1 95 ? -7.667 -34.459 5.601 1.00 96.00 95 CYS A C 1
ATOM 747 O O . CYS A 1 95 ? -6.794 -35.308 5.799 1.00 96.00 95 CYS A O 1
ATOM 749 N N . ILE A 1 96 ? -7.590 -33.218 6.072 1.00 97.00 96 ILE A N 1
ATOM 750 C CA . ILE A 1 96 ? -6.653 -32.781 7.109 1.00 97.00 96 ILE A CA 1
ATOM 751 C C . ILE A 1 96 ? -7.420 -32.022 8.181 1.00 97.00 96 ILE A C 1
ATOM 753 O O . ILE A 1 96 ? -8.328 -31.257 7.856 1.00 97.00 96 ILE A O 1
ATOM 757 N N . ASP A 1 97 ? -6.986 -32.168 9.425 1.00 95.81 97 ASP A N 1
ATOM 758 C CA . ASP A 1 97 ? -7.482 -31.365 10.533 1.00 95.81 97 ASP A CA 1
ATOM 759 C C . ASP A 1 97 ? -6.476 -30.264 10.844 1.00 95.81 97 ASP A C 1
ATOM 761 O O . ASP A 1 97 ? -5.278 -30.496 11.027 1.00 95.81 97 ASP A O 1
ATOM 765 N N . ILE A 1 98 ? -6.964 -29.029 10.828 1.00 95.69 98 ILE A N 1
ATOM 766 C CA . ILE A 1 98 ? -6.152 -27.833 11.001 1.00 95.69 98 ILE A CA 1
ATOM 767 C C . ILE A 1 98 ? -6.474 -27.269 12.374 1.00 95.69 98 ILE A C 1
ATOM 769 O O . ILE A 1 98 ? -7.585 -26.784 12.587 1.00 95.69 98 ILE A O 1
ATOM 773 N N . ALA A 1 99 ? -5.496 -27.315 13.278 1.00 93.81 99 ALA A N 1
ATOM 774 C CA . ALA A 1 99 ? -5.619 -26.712 14.599 1.00 93.81 99 ALA A CA 1
ATOM 775 C C . ALA A 1 99 ? -6.010 -25.234 14.479 1.00 93.81 99 ALA A C 1
ATOM 777 O O . ALA A 1 99 ? -5.452 -24.489 13.659 1.00 93.81 99 ALA A O 1
ATOM 778 N N . LEU A 1 100 ? -6.972 -24.823 15.294 1.00 93.81 100 LEU A N 1
ATOM 779 C CA . LEU A 1 100 ? -7.395 -23.440 15.376 1.00 93.81 100 LEU A CA 1
ATOM 780 C C . LEU A 1 100 ? -6.498 -22.665 16.341 1.00 93.81 100 LEU A C 1
ATOM 782 O O . LEU A 1 100 ? -5.733 -23.214 17.140 1.00 93.81 100 LEU A O 1
ATOM 786 N N . VAL A 1 101 ? -6.539 -21.349 16.191 1.00 91.12 101 VAL A N 1
ATOM 787 C CA . VAL A 1 101 ? -5.791 -20.407 17.007 1.00 91.12 101 VAL A CA 1
ATOM 788 C C . VAL A 1 101 ? -6.677 -19.262 17.466 1.00 91.12 101 VAL A C 1
ATOM 790 O O . VAL A 1 101 ? -7.686 -18.925 16.833 1.00 91.12 101 VAL A O 1
ATOM 793 N N . LYS A 1 102 ? -6.236 -18.623 18.546 1.00 90.50 102 LYS A N 1
ATOM 794 C CA . LYS A 1 102 ? -6.729 -17.332 19.013 1.00 90.50 102 LYS A CA 1
ATOM 795 C C . LYS A 1 102 ? -5.587 -16.325 18.998 1.00 90.50 102 LYS A C 1
ATOM 797 O O . LYS A 1 102 ? -4.450 -16.655 19.324 1.00 90.50 102 LYS A O 1
ATOM 802 N N . GLU A 1 103 ? -5.880 -15.104 18.580 1.00 90.69 103 GLU A N 1
ATOM 803 C CA . GLU A 1 103 ? -4.877 -14.048 18.443 1.00 90.69 103 GLU A CA 1
ATOM 804 C C . GLU A 1 103 ? -5.058 -13.006 19.538 1.00 90.69 103 GLU A C 1
ATOM 806 O O . GLU A 1 103 ? -6.173 -12.538 19.768 1.00 90.69 103 GLU A O 1
ATOM 811 N N . SER A 1 104 ? -3.962 -12.608 20.174 1.00 93.19 104 SER A N 1
ATOM 812 C CA . SER A 1 104 ? -3.923 -11.386 20.974 1.00 93.19 104 SER A CA 1
ATOM 813 C C . SER A 1 104 ? -3.566 -10.218 20.075 1.00 93.19 104 SER A C 1
ATOM 815 O O . SER A 1 104 ? -2.703 -10.332 19.198 1.00 93.19 104 SER A O 1
ATOM 817 N N . ILE A 1 105 ? -4.213 -9.082 20.293 1.00 95.62 105 ILE A N 1
ATOM 818 C CA . ILE A 1 105 ? -4.066 -7.902 19.449 1.00 95.62 105 ILE A CA 1
ATOM 819 C C . ILE A 1 105 ? -3.665 -6.673 20.258 1.00 95.62 105 ILE A C 1
ATOM 821 O O . ILE A 1 105 ? -3.903 -6.581 21.461 1.00 95.62 105 ILE A O 1
ATOM 825 N N . LYS A 1 106 ? -3.113 -5.690 19.555 1.00 96.62 106 LYS A N 1
ATOM 826 C CA . LYS A 1 106 ? -2.827 -4.355 20.070 1.00 96.62 106 LYS A CA 1
ATOM 827 C C . LYS A 1 106 ? -3.233 -3.307 19.045 1.00 96.62 106 LYS A C 1
ATOM 829 O O . LYS A 1 106 ? -3.139 -3.538 17.840 1.00 96.62 106 LYS A O 1
ATOM 834 N N . PHE A 1 107 ? -3.650 -2.148 19.537 1.00 97.88 107 PHE A N 1
ATOM 835 C CA . PHE A 1 107 ? -3.779 -0.944 18.732 1.00 97.88 107 PHE A CA 1
ATOM 836 C C . PHE A 1 107 ? -2.577 -0.041 18.993 1.00 97.88 107 PHE A C 1
ATOM 838 O O . PHE A 1 107 ? -2.383 0.454 20.100 1.00 97.88 107 PHE A O 1
ATOM 845 N N . THR A 1 108 ? -1.738 0.135 17.979 1.00 94.69 108 THR A N 1
ATOM 846 C CA . THR A 1 108 ? -0.533 0.965 18.070 1.00 94.69 108 THR A CA 1
ATOM 847 C C . THR A 1 108 ? -0.830 2.339 17.482 1.00 94.69 108 THR A C 1
ATOM 849 O O . THR A 1 108 ? -1.246 2.419 16.323 1.00 94.69 108 THR A O 1
ATOM 852 N N . LYS A 1 109 ? -0.621 3.404 18.273 1.00 94.12 109 LYS A N 1
ATOM 853 C CA . LYS A 1 109 ? -0.831 4.805 17.869 1.00 94.12 109 LYS A CA 1
ATOM 854 C C . LYS A 1 109 ? -0.070 5.147 16.584 1.00 94.12 109 LYS A C 1
ATOM 856 O O . LYS A 1 109 ? 1.050 4.683 16.369 1.00 94.12 109 LYS A O 1
ATOM 861 N N . ARG A 1 110 ? -0.688 5.973 15.741 1.00 91.06 110 ARG A N 1
ATOM 862 C CA . ARG A 1 110 ? -0.134 6.515 14.499 1.00 91.06 110 ARG A CA 1
ATOM 863 C C . ARG A 1 110 ? -0.399 8.009 14.397 1.00 91.06 110 ARG A C 1
ATOM 865 O O . ARG A 1 110 ? -1.442 8.482 14.832 1.00 91.06 110 ARG A O 1
ATOM 872 N N . THR A 1 111 ? 0.537 8.712 13.776 1.00 92.25 111 THR A N 1
ATOM 873 C CA . THR A 1 111 ? 0.464 10.154 13.506 1.00 92.25 111 THR A CA 1
ATOM 874 C C . THR A 1 111 ? 0.201 10.468 12.036 1.00 92.25 111 THR A C 1
ATOM 876 O O . THR A 1 111 ? -0.060 11.616 11.710 1.00 92.25 111 THR A O 1
ATOM 879 N N . SER A 1 112 ? 0.234 9.467 11.150 1.00 91.81 112 SER A N 1
ATOM 880 C CA . SER A 1 112 ? -0.127 9.626 9.742 1.00 91.81 112 SER A CA 1
ATOM 881 C C . SER A 1 112 ? -0.741 8.360 9.145 1.00 91.81 112 SER A C 1
ATOM 883 O O . SER A 1 112 ? -0.504 7.234 9.625 1.00 91.81 112 SER A O 1
ATOM 885 N N . ALA A 1 113 ? -1.513 8.532 8.073 1.00 90.69 113 ALA A N 1
ATOM 886 C CA . ALA A 1 113 ? -1.972 7.454 7.201 1.00 90.69 113 ALA A CA 1
ATOM 887 C C . ALA A 1 113 ? -2.310 7.966 5.801 1.00 90.69 113 ALA A C 1
ATOM 889 O O . ALA A 1 113 ? -2.412 9.164 5.557 1.00 90.69 113 ALA A O 1
ATOM 890 N N . GLN A 1 114 ? -2.480 7.037 4.866 1.00 87.25 114 GLN A N 1
ATOM 891 C CA . GLN A 1 114 ? -2.673 7.379 3.459 1.00 87.25 114 GLN A CA 1
ATOM 892 C C . GLN A 1 114 ? -4.147 7.471 3.092 1.00 87.25 114 GLN A C 1
ATOM 894 O O . GLN A 1 114 ? -4.983 6.735 3.619 1.00 87.25 114 GLN A O 1
ATOM 899 N N . LEU A 1 115 ? -4.459 8.307 2.106 1.00 88.00 115 LEU A N 1
ATOM 900 C CA . LEU A 1 115 ? -5.767 8.295 1.476 1.00 88.00 115 LEU A CA 1
ATOM 901 C C . LEU A 1 115 ? -6.076 6.884 0.938 1.00 88.00 115 LEU A C 1
ATOM 903 O O . LEU A 1 115 ? -5.294 6.288 0.193 1.00 88.00 115 LEU A O 1
ATOM 907 N N . GLY A 1 116 ? -7.230 6.352 1.333 1.00 85.19 116 GLY A N 1
ATOM 908 C CA . GLY A 1 116 ? -7.674 4.987 1.048 1.00 85.19 116 GLY A CA 1
ATOM 909 C C . GLY A 1 116 ? -7.183 3.921 2.030 1.00 85.19 116 GLY A C 1
ATOM 910 O O . GLY A 1 116 ? -7.571 2.762 1.894 1.00 85.19 116 GLY A O 1
ATOM 911 N N . GLU A 1 117 ? -6.361 4.275 3.020 1.00 85.88 117 GLU A N 1
ATOM 912 C CA . GLU A 1 117 ? -5.926 3.353 4.069 1.00 85.88 117 GLU A CA 1
ATOM 913 C C . GLU A 1 117 ? -7.034 3.122 5.109 1.00 85.88 117 GLU A C 1
ATOM 915 O O . GLU A 1 117 ? -7.799 4.026 5.450 1.00 85.88 117 GLU A O 1
ATOM 920 N N . GLU A 1 118 ? -7.118 1.893 5.622 1.00 91.75 118 GLU A N 1
ATOM 921 C CA . GLU A 1 118 ? -7.940 1.570 6.786 1.00 91.75 118 GLU A CA 1
ATOM 922 C C . GLU A 1 118 ? -7.213 1.975 8.071 1.00 91.75 118 GLU A C 1
ATOM 924 O O . GLU A 1 118 ? -6.081 1.551 8.315 1.00 91.75 118 GLU A O 1
ATOM 929 N N . VAL A 1 119 ? -7.891 2.740 8.920 1.00 95.19 119 VAL A N 1
ATOM 930 C CA . VAL A 1 119 ? -7.383 3.160 10.226 1.00 95.19 119 VAL A CA 1
ATOM 931 C C . VAL A 1 119 ? -8.404 2.879 11.317 1.00 95.19 119 VAL A C 1
ATOM 933 O O . VAL A 1 119 ? -9.616 2.854 11.084 1.00 95.19 119 VAL A O 1
ATOM 936 N N . TYR A 1 120 ? -7.893 2.665 12.525 1.00 97.94 120 TYR A N 1
ATOM 937 C CA . TYR A 1 120 ? -8.705 2.559 13.727 1.00 97.94 120 TYR A CA 1
ATOM 938 C C . TYR A 1 120 ? -8.608 3.867 14.498 1.00 97.94 120 TYR A C 1
ATOM 940 O O . TYR A 1 120 ? -7.535 4.455 14.564 1.00 97.94 120 TYR A O 1
ATOM 948 N N . ILE A 1 121 ? -9.706 4.307 15.091 1.00 97.69 121 ILE A N 1
ATOM 949 C CA . ILE A 1 121 ? -9.713 5.372 16.090 1.00 97.69 121 ILE A CA 1
ATOM 950 C C . ILE A 1 121 ? -10.064 4.700 17.405 1.00 97.69 121 ILE A C 1
ATOM 952 O O . ILE A 1 121 ? -11.113 4.065 17.512 1.00 97.69 121 ILE A O 1
ATOM 956 N N . VAL A 1 122 ? -9.153 4.783 18.366 1.00 98.00 122 VAL A N 1
ATOM 957 C CA . VAL A 1 122 ? -9.273 4.135 19.669 1.00 98.00 122 VAL A CA 1
ATOM 958 C C . VAL A 1 122 ? -9.467 5.210 20.714 1.00 98.00 122 VAL A C 1
ATOM 960 O O . VAL A 1 122 ? -8.626 6.097 20.839 1.00 98.00 122 VAL A O 1
ATOM 963 N N . ILE A 1 123 ? -10.574 5.118 21.443 1.00 97.31 123 ILE A N 1
ATOM 964 C CA . ILE A 1 123 ? -10.957 6.057 22.491 1.00 97.31 123 ILE A CA 1
ATOM 965 C C . ILE A 1 123 ? -10.979 5.277 23.794 1.00 97.31 123 ILE A C 1
ATOM 967 O O . ILE A 1 123 ? -11.787 4.361 23.956 1.00 97.31 123 ILE A O 1
ATOM 971 N N . GLN A 1 124 ? -10.070 5.609 24.703 1.00 97.12 124 GLN A N 1
ATOM 972 C CA . GLN A 1 124 ? -10.043 5.017 26.032 1.00 97.12 124 GLN A CA 1
ATOM 973 C C . GLN A 1 124 ? -10.973 5.810 26.942 1.00 97.12 124 GLN A C 1
ATOM 975 O O . GLN A 1 124 ? -10.868 7.032 27.038 1.00 97.12 124 GLN A O 1
ATOM 980 N N . THR A 1 125 ? -11.860 5.112 27.638 1.00 96.31 125 THR A N 1
ATOM 981 C CA . THR A 1 125 ? -12.858 5.724 28.517 1.00 96.31 125 THR A CA 1
ATOM 982 C C . THR A 1 125 ? -12.789 5.144 29.925 1.00 96.31 125 THR A C 1
ATOM 984 O O . THR A 1 125 ? -12.017 4.225 30.212 1.00 96.31 125 THR A O 1
ATOM 987 N N . GLN A 1 126 ? -13.576 5.711 30.831 1.00 94.75 126 GLN A N 1
ATOM 988 C CA . GLN A 1 126 ? -13.814 5.185 32.165 1.00 94.75 126 GLN A CA 1
ATOM 989 C C . GLN A 1 126 ? -15.255 5.489 32.576 1.00 94.75 126 GLN A C 1
ATOM 991 O O . GLN A 1 126 ? -15.731 6.605 32.386 1.00 94.75 126 GLN A O 1
ATOM 996 N N . TYR A 1 127 ? -15.931 4.490 33.153 1.00 92.88 127 TYR A N 1
ATOM 997 C CA . TYR A 1 127 ? -17.328 4.570 33.607 1.00 92.88 127 TYR A CA 1
ATOM 998 C C . TYR A 1 127 ? -18.345 4.915 32.504 1.00 92.88 127 TYR A C 1
ATOM 1000 O O . TYR A 1 127 ? -19.388 5.490 32.792 1.00 92.88 127 TYR A O 1
ATOM 1008 N N . MET A 1 128 ? -18.068 4.541 31.251 1.00 92.94 128 MET A N 1
ATOM 1009 C CA . MET A 1 128 ? -18.917 4.852 30.089 1.00 92.94 128 MET A CA 1
ATOM 1010 C C . MET A 1 128 ? -19.384 3.599 29.321 1.00 92.94 128 MET A C 1
ATOM 1012 O O . MET A 1 128 ? -19.328 3.617 28.095 1.00 92.94 128 MET A O 1
ATOM 1016 N N . PRO A 1 129 ? -19.802 2.492 29.971 1.00 94.00 129 PRO A N 1
ATOM 1017 C CA . PRO A 1 129 ? -20.186 1.281 29.243 1.00 94.00 129 PRO A CA 1
ATOM 1018 C C . PRO A 1 129 ? -21.331 1.566 28.265 1.00 94.00 129 PRO A C 1
ATOM 1020 O O . PRO A 1 129 ? -22.229 2.349 28.573 1.00 94.00 129 PRO A O 1
ATOM 1023 N N . ASP A 1 130 ? -21.266 0.955 27.079 1.00 94.62 130 ASP A N 1
ATOM 1024 C CA . ASP A 1 130 ? -22.273 1.053 26.014 1.00 94.62 130 ASP A CA 1
ATOM 1025 C C . ASP A 1 130 ? -22.547 2.484 25.509 1.00 94.62 130 ASP A C 1
ATOM 1027 O O . ASP A 1 130 ? -23.464 2.715 24.717 1.00 94.62 130 ASP A O 1
ATOM 1031 N N . ARG A 1 131 ? -21.719 3.459 25.910 1.00 93.38 131 ARG A N 1
ATOM 1032 C CA . ARG A 1 131 ? -21.803 4.831 25.420 1.00 93.38 131 ARG A CA 1
ATOM 1033 C C . ARG A 1 131 ? -21.496 4.863 23.931 1.00 93.38 131 ARG A C 1
ATOM 1035 O O . ARG A 1 131 ? -20.423 4.441 23.499 1.00 93.38 131 ARG A O 1
ATOM 1042 N N . GLU A 1 132 ? -22.414 5.428 23.161 1.00 94.81 132 GLU A N 1
ATOM 1043 C CA . GLU A 1 132 ? -22.162 5.797 21.775 1.00 94.81 132 GLU A CA 1
ATOM 1044 C C . GLU A 1 132 ? -21.397 7.124 21.727 1.00 94.81 132 GLU A C 1
ATOM 1046 O O . GLU A 1 132 ? -21.808 8.104 22.343 1.00 94.81 132 GLU A O 1
ATOM 1051 N N . ILE A 1 133 ? -20.283 7.141 20.999 1.00 94.75 133 ILE A N 1
ATOM 1052 C CA . ILE A 1 133 ? -19.472 8.330 20.743 1.00 94.75 133 ILE A CA 1
ATOM 1053 C C . ILE A 1 133 ? -19.559 8.638 19.253 1.00 94.75 133 ILE A C 1
ATOM 1055 O O . ILE A 1 133 ? -19.229 7.792 18.411 1.00 94.75 133 ILE A O 1
ATOM 1059 N N . THR A 1 134 ? -19.997 9.852 18.930 1.00 95.19 134 THR A N 1
ATOM 1060 C CA . THR A 1 134 ? -20.004 10.364 17.556 1.00 95.19 134 THR A CA 1
ATOM 1061 C C . THR A 1 134 ? -18.666 11.027 17.258 1.00 95.19 134 THR A C 1
ATOM 1063 O O . THR A 1 134 ? -18.082 11.684 18.111 1.00 95.19 134 THR A O 1
ATOM 1066 N N . LEU A 1 135 ? -18.147 10.819 16.054 1.00 95.75 135 LEU A N 1
ATOM 1067 C CA . LEU A 1 135 ? -16.805 11.209 15.640 1.00 95.75 135 LEU A CA 1
ATOM 1068 C C . LEU A 1 135 ? -16.839 11.835 14.251 1.00 95.75 135 LEU A C 1
ATOM 1070 O O . LEU A 1 135 ? -17.573 11.383 13.368 1.00 95.75 135 LEU A O 1
ATOM 1074 N N . ASN A 1 136 ? -15.967 12.811 14.027 1.00 95.88 136 ASN A N 1
ATOM 1075 C CA . ASN A 1 136 ? -15.713 13.410 12.725 1.00 95.88 136 ASN A CA 1
ATOM 1076 C C . ASN A 1 136 ? -14.209 13.601 12.529 1.00 95.88 136 ASN A C 1
ATOM 1078 O O . ASN A 1 136 ? -13.473 13.883 13.478 1.00 95.88 136 ASN A O 1
ATOM 1082 N N . LEU A 1 137 ? -13.767 13.509 11.276 1.00 96.44 137 LEU A N 1
ATOM 1083 C CA . LEU A 1 137 ? -12.399 13.825 10.880 1.00 96.44 137 LEU A CA 1
ATOM 1084 C C . LEU A 1 137 ? -12.382 15.194 10.207 1.00 96.44 137 LEU A C 1
ATOM 1086 O O . LEU A 1 137 ? -12.930 15.333 9.113 1.00 96.44 137 LEU A O 1
ATOM 1090 N N . LYS A 1 138 ? -11.793 16.194 10.865 1.00 96.12 138 LYS A N 1
ATOM 1091 C CA . LYS A 1 138 ? -11.859 17.599 10.441 1.00 96.12 138 LYS A CA 1
ATOM 1092 C C . LYS A 1 138 ? -10.518 18.117 9.945 1.00 96.12 138 LYS A C 1
ATOM 1094 O O . LYS A 1 138 ? -9.479 17.770 10.507 1.00 96.12 138 LYS A O 1
ATOM 1099 N N . GLN A 1 139 ? -10.568 18.945 8.903 1.00 95.94 139 GLN A N 1
ATOM 1100 C CA . GLN A 1 139 ? -9.399 19.612 8.332 1.00 95.94 139 GLN A CA 1
ATOM 1101 C C . GLN A 1 139 ? -8.736 20.493 9.396 1.00 95.94 139 GLN A C 1
ATOM 1103 O O . GLN A 1 139 ? -9.367 21.408 9.927 1.00 95.94 139 GLN A O 1
ATOM 1108 N N . GLY A 1 140 ? -7.484 20.190 9.723 1.00 93.81 140 GLY A N 1
ATOM 1109 C CA . GLY A 1 140 ? -6.627 21.010 10.577 1.00 93.81 140 GLY A CA 1
ATOM 1110 C C . GLY A 1 140 ? -5.760 21.972 9.765 1.00 93.81 140 GLY A C 1
ATOM 1111 O O . GLY A 1 140 ? -5.931 22.091 8.550 1.00 93.81 140 GLY A O 1
ATOM 1112 N N . GLY A 1 141 ? -4.793 22.597 10.442 1.00 91.00 141 GLY A N 1
ATOM 1113 C CA . GLY A 1 141 ? -3.878 23.581 9.854 1.00 91.00 141 GLY A CA 1
ATOM 1114 C C . GLY A 1 141 ? -4.510 24.958 9.632 1.00 91.00 141 GLY A C 1
ATOM 1115 O O . GLY A 1 141 ? -5.621 25.221 10.090 1.00 91.00 141 GLY A O 1
ATOM 1116 N N . ASP A 1 142 ? -3.780 25.819 8.919 1.00 88.31 142 ASP A N 1
ATOM 1117 C CA . ASP A 1 142 ? -4.155 27.226 8.690 1.00 88.31 142 ASP A CA 1
ATOM 1118 C C . ASP A 1 142 ? -4.648 27.501 7.263 1.00 88.31 142 ASP A C 1
ATOM 1120 O O . ASP A 1 142 ? -4.955 28.639 6.907 1.00 88.31 142 ASP A O 1
ATOM 1124 N N . THR A 1 143 ? -4.694 26.469 6.417 1.00 87.00 143 THR A N 1
ATOM 1125 C CA . THR A 1 143 ? -5.092 26.597 5.013 1.00 87.00 143 THR A CA 1
ATOM 1126 C C . THR A 1 143 ? -6.046 25.489 4.603 1.00 87.00 143 THR A C 1
ATOM 1128 O O . THR A 1 143 ? -5.904 24.330 4.997 1.00 87.00 143 THR A O 1
ATOM 1131 N N . ASP A 1 144 ? -7.003 25.858 3.757 1.00 91.25 144 ASP A N 1
ATOM 1132 C CA . ASP A 1 144 ? -7.926 24.915 3.147 1.00 91.25 144 ASP A CA 1
ATOM 1133 C C . ASP A 1 144 ? -7.165 23.988 2.194 1.00 91.25 144 ASP A C 1
ATOM 1135 O O . ASP A 1 144 ? -6.483 24.435 1.267 1.00 91.25 144 ASP A O 1
ATOM 1139 N N . ALA A 1 145 ? -7.303 22.682 2.416 1.00 90.56 145 ALA A N 1
ATOM 1140 C CA . ALA A 1 145 ? -6.662 21.658 1.601 1.00 90.56 145 ALA A CA 1
ATOM 1141 C C . ALA A 1 145 ? -7.709 20.744 0.958 1.00 90.56 145 ALA A C 1
ATOM 1143 O O . ALA A 1 145 ? -8.103 20.965 -0.188 1.00 90.56 145 ALA A O 1
ATOM 1144 N N . LEU A 1 146 ? -8.167 19.707 1.665 1.00 93.12 146 LEU A N 1
ATOM 1145 C CA . LEU A 1 146 ? -9.172 18.773 1.138 1.00 93.12 146 LEU A CA 1
ATOM 1146 C C . LEU A 1 146 ? -10.593 19.318 1.280 1.00 93.12 146 LEU A C 1
ATOM 1148 O O . LEU A 1 146 ? -11.470 18.956 0.498 1.00 93.12 146 LEU A O 1
ATOM 1152 N N . THR A 1 147 ? -10.812 20.139 2.301 1.00 94.31 147 THR A N 1
ATOM 1153 C CA . THR A 1 147 ? -12.057 20.848 2.600 1.00 94.31 147 THR A CA 1
ATOM 1154 C C . THR A 1 147 ? -11.714 22.155 3.321 1.00 94.31 147 THR A C 1
ATOM 1156 O O . THR A 1 147 ? -10.535 22.448 3.541 1.00 94.31 147 THR A O 1
ATOM 1159 N N . THR A 1 148 ? -12.727 22.941 3.679 1.00 94.69 148 THR A N 1
ATOM 1160 C CA . THR A 1 148 ? -12.551 24.143 4.496 1.00 94.69 148 THR A CA 1
ATOM 1161 C C . THR A 1 148 ? -12.006 23.782 5.876 1.00 94.69 148 THR A C 1
ATOM 1163 O O . THR A 1 148 ? -12.393 22.784 6.483 1.00 94.69 148 THR A O 1
ATOM 1166 N N . THR A 1 149 ? -11.086 24.588 6.386 1.00 93.31 149 THR A N 1
ATOM 1167 C CA . THR A 1 149 ? -10.483 24.412 7.709 1.00 93.31 149 THR A CA 1
ATOM 1168 C C . THR A 1 149 ? -11.575 24.286 8.782 1.00 93.31 149 THR A C 1
ATOM 1170 O O . THR A 1 149 ? -12.508 25.085 8.817 1.00 93.31 149 THR A O 1
ATOM 1173 N N . LYS A 1 150 ? -11.464 23.285 9.669 1.00 92.81 150 LYS A N 1
ATOM 1174 C CA . LYS A 1 150 ? -12.455 22.868 10.695 1.00 92.81 150 LYS A CA 1
ATOM 1175 C C . LYS A 1 150 ? -13.732 22.194 10.172 1.00 92.81 150 LYS A C 1
ATOM 1177 O O . LYS A 1 150 ? -14.543 21.737 10.991 1.00 92.81 150 LYS A O 1
ATOM 1182 N N . GLU A 1 151 ? -13.895 22.051 8.861 1.00 96.69 151 GLU A N 1
ATOM 1183 C CA . GLU A 1 151 ? -14.964 21.244 8.275 1.00 96.69 151 GLU A CA 1
ATOM 1184 C C . GLU A 1 151 ? -14.558 19.767 8.165 1.00 96.69 151 GLU A C 1
ATOM 1186 O O . GLU A 1 151 ? -13.368 19.441 8.051 1.00 96.69 151 GLU A O 1
ATOM 1191 N N . PRO A 1 152 ? -15.525 18.835 8.254 1.00 96.62 152 PRO A N 1
ATOM 1192 C CA . PRO A 1 152 ? -15.247 17.415 8.148 1.00 96.62 152 PRO A CA 1
ATOM 1193 C C . PRO A 1 152 ? -15.000 16.988 6.698 1.00 96.62 152 PRO A C 1
ATOM 1195 O O . PRO A 1 152 ? -15.543 17.563 5.754 1.00 96.62 152 PRO A O 1
ATOM 1198 N N . ILE A 1 153 ? -14.230 15.914 6.526 1.00 96.56 153 ILE A N 1
ATOM 1199 C CA . ILE A 1 153 ? -14.170 15.169 5.262 1.00 96.56 153 ILE A CA 1
ATOM 1200 C C . ILE A 1 153 ? -15.068 13.936 5.309 1.00 96.56 153 ILE A C 1
ATOM 1202 O O . ILE A 1 153 ? -15.407 13.416 6.376 1.00 96.56 153 ILE A O 1
ATOM 1206 N N . TYR A 1 154 ? -15.414 13.425 4.131 1.00 97.25 154 TYR A N 1
ATOM 1207 C CA . TYR A 1 154 ? -16.098 12.150 4.009 1.00 97.25 154 TYR A CA 1
ATOM 1208 C C . TYR A 1 154 ? -15.101 10.991 4.052 1.00 97.25 154 TYR A C 1
ATOM 1210 O O . TYR A 1 154 ? -14.105 10.950 3.329 1.00 97.25 154 TYR A O 1
ATOM 1218 N N . VAL A 1 155 ? -15.421 10.005 4.877 1.00 96.44 155 VAL A N 1
ATOM 1219 C CA . VAL A 1 155 ? -14.712 8.735 5.025 1.00 96.44 155 VAL A CA 1
ATOM 1220 C C . VAL A 1 155 ? -15.672 7.575 4.757 1.00 96.44 155 VAL A C 1
ATOM 1222 O O . VAL A 1 155 ? -16.872 7.764 4.540 1.00 96.44 155 VAL A O 1
ATOM 1225 N N . THR A 1 156 ? -15.151 6.351 4.765 1.00 94.75 156 THR A N 1
ATOM 1226 C CA . THR A 1 156 ? -15.961 5.141 4.616 1.00 94.75 156 THR A CA 1
ATOM 1227 C C . THR A 1 156 ? -16.011 4.401 5.941 1.00 94.75 156 THR A C 1
ATOM 1229 O O . THR A 1 156 ? -14.976 3.965 6.446 1.00 94.75 156 THR A O 1
ATOM 1232 N N . GLN A 1 157 ? -17.214 4.179 6.465 1.00 95.12 157 GLN A N 1
ATOM 1233 C CA . GLN A 1 157 ? -17.464 3.263 7.579 1.00 95.12 157 GLN A CA 1
ATOM 1234 C C . GLN A 1 157 ? -18.501 2.233 7.129 1.00 95.12 157 GLN A C 1
ATOM 1236 O O . GLN A 1 157 ? -19.527 2.593 6.557 1.00 95.12 157 GLN A O 1
ATOM 1241 N N . ASN A 1 158 ? -18.237 0.940 7.347 1.00 91.25 158 ASN A N 1
ATOM 1242 C CA . ASN A 1 158 ? -19.154 -0.149 6.972 1.00 91.25 158 ASN A CA 1
ATOM 1243 C C . ASN A 1 158 ? -19.640 -0.071 5.506 1.00 91.25 158 ASN A C 1
ATOM 1245 O O . ASN A 1 158 ? -20.821 -0.264 5.223 1.00 91.25 158 ASN A O 1
ATOM 1249 N N . ASN A 1 159 ? -18.723 0.231 4.576 1.00 88.44 159 ASN A N 1
ATOM 1250 C CA . ASN A 1 159 ? -18.987 0.421 3.140 1.00 88.44 159 ASN A CA 1
ATOM 1251 C C . ASN A 1 159 ? -19.975 1.554 2.798 1.00 88.44 159 ASN A C 1
ATOM 1253 O O . ASN A 1 159 ? -20.548 1.554 1.710 1.00 88.44 159 ASN A O 1
ATOM 1257 N N . LYS A 1 160 ? -20.172 2.523 3.698 1.00 94.69 160 LYS A N 1
ATOM 1258 C CA . LYS A 1 160 ? -20.995 3.716 3.472 1.00 94.69 160 LYS A CA 1
ATOM 1259 C C . LYS A 1 160 ? -20.147 4.983 3.575 1.00 94.69 160 LYS A C 1
ATOM 1261 O O . LYS A 1 160 ? -19.288 5.073 4.451 1.00 94.69 160 LYS A O 1
ATOM 1266 N N . LYS A 1 161 ? -20.427 5.958 2.705 1.00 95.31 161 LYS A N 1
ATOM 1267 C CA . LYS A 1 161 ? -19.927 7.337 2.799 1.00 95.31 161 LYS A CA 1
ATOM 1268 C C . LYS A 1 161 ? -20.511 8.006 4.045 1.00 95.31 161 LYS A C 1
ATOM 1270 O O . LYS A 1 161 ? -21.730 8.052 4.192 1.00 95.31 161 LYS A O 1
ATOM 1275 N N . VAL A 1 162 ? -19.650 8.528 4.914 1.00 96.44 162 VAL A N 1
ATOM 1276 C CA . VAL A 1 162 ? -20.026 9.207 6.163 1.00 96.44 162 VAL A CA 1
ATOM 1277 C C . VAL A 1 162 ? -19.061 10.355 6.459 1.00 96.44 162 VAL A C 1
ATOM 1279 O O . VAL A 1 162 ? -17.871 10.234 6.199 1.00 96.44 162 VAL A O 1
ATOM 1282 N N . PHE A 1 163 ? -19.549 11.459 7.020 1.00 94.44 163 PHE A N 1
ATOM 1283 C CA . PHE A 1 163 ? -18.710 12.525 7.605 1.00 94.44 163 PHE A CA 1
ATOM 1284 C C . PHE A 1 163 ? -18.775 12.523 9.143 1.00 94.44 163 PHE A C 1
ATOM 1286 O O . PHE A 1 163 ? -17.901 13.069 9.816 1.00 94.44 163 PHE A O 1
ATOM 1293 N N . ALA A 1 164 ? -19.820 11.897 9.692 1.00 95.50 164 ALA A N 1
ATOM 1294 C CA . ALA A 1 164 ? -20.003 11.590 11.100 1.00 95.50 164 ALA A CA 1
ATOM 1295 C C . ALA A 1 164 ? -20.131 10.073 11.242 1.00 95.50 164 ALA A C 1
ATOM 1297 O O . ALA A 1 164 ? -20.940 9.445 10.555 1.00 95.50 164 ALA A O 1
ATOM 1298 N N . PHE A 1 165 ? -19.317 9.481 12.101 1.00 94.88 165 PHE A N 1
ATOM 1299 C CA . PHE A 1 165 ? -19.274 8.042 12.322 1.00 94.88 165 PHE A CA 1
ATOM 1300 C C . PHE A 1 165 ? -19.275 7.733 13.811 1.00 94.88 165 PHE A C 1
ATOM 1302 O O . PHE A 1 165 ? -18.992 8.595 14.635 1.00 94.88 165 PHE A O 1
ATOM 1309 N N . LYS A 1 166 ? -19.643 6.502 14.157 1.00 94.00 166 LYS A N 1
ATOM 1310 C CA . LYS A 1 166 ? -19.924 6.122 15.543 1.00 94.00 166 LYS A CA 1
ATOM 1311 C C . LYS A 1 166 ? -18.989 5.025 16.025 1.00 94.00 166 LYS A C 1
ATOM 1313 O O . LYS A 1 166 ? -18.540 4.192 15.227 1.00 94.00 166 LYS A O 1
ATOM 1318 N N . ALA A 1 167 ? -18.730 5.025 17.325 1.00 96.50 167 ALA A N 1
ATOM 1319 C CA . ALA A 1 167 ? -18.128 3.919 18.053 1.00 96.50 167 ALA A CA 1
ATOM 1320 C C . ALA A 1 167 ? -18.829 3.753 19.401 1.00 96.50 167 ALA A C 1
ATOM 1322 O O . ALA A 1 167 ? -19.170 4.742 20.041 1.00 96.50 167 ALA A O 1
ATOM 1323 N N . VAL A 1 168 ? -19.027 2.509 19.829 1.00 97.56 168 VAL A N 1
ATOM 1324 C CA . VAL A 1 168 ? -19.685 2.198 21.102 1.00 97.56 168 VAL A CA 1
ATOM 1325 C C . VAL A 1 168 ? -18.657 1.637 22.079 1.00 97.56 168 VAL A C 1
ATOM 1327 O O . VAL A 1 168 ? -17.879 0.742 21.727 1.00 97.56 168 VAL A O 1
ATOM 1330 N N . VAL A 1 169 ? -18.627 2.171 23.301 1.00 98.12 169 VAL A N 1
ATOM 1331 C CA . VAL A 1 169 ? -17.712 1.716 24.357 1.00 98.12 169 VAL A CA 1
ATOM 1332 C C . VAL A 1 169 ? -18.003 0.256 24.701 1.00 98.12 169 VAL A C 1
ATOM 1334 O O . VAL A 1 169 ? -19.123 -0.104 25.047 1.00 98.12 169 VAL A O 1
ATOM 1337 N N . GLY A 1 170 ? -16.982 -0.594 24.596 1.00 98.00 170 GLY A N 1
ATOM 1338 C CA . GLY A 1 170 ? -17.061 -2.020 24.913 1.00 98.00 170 GLY A CA 1
ATOM 1339 C C . GLY A 1 170 ? -17.573 -2.908 23.777 1.00 98.00 170 GLY A C 1
ATOM 1340 O O . GLY A 1 170 ? -17.351 -4.120 23.814 1.00 98.00 170 GLY A O 1
ATOM 1341 N N . GLU A 1 171 ? -18.148 -2.341 22.711 1.00 97.50 171 GLU A N 1
ATOM 1342 C CA . GLU A 1 171 ? -18.675 -3.111 21.575 1.00 97.50 171 GLU A CA 1
ATOM 1343 C C . GLU A 1 171 ? -17.593 -3.980 20.920 1.00 97.50 171 GLU A C 1
ATOM 1345 O O . GLU A 1 171 ? -17.827 -5.144 20.578 1.00 97.50 171 GLU A O 1
ATOM 1350 N N . PHE A 1 172 ? -16.377 -3.442 20.782 1.00 96.19 172 PHE A N 1
ATOM 1351 C CA . PHE A 1 172 ? -15.256 -4.205 20.246 1.00 96.19 172 PHE A CA 1
ATOM 1352 C C . PHE A 1 172 ? -14.940 -5.427 21.116 1.00 96.19 172 PHE A C 1
ATOM 1354 O O . PHE A 1 172 ? -14.767 -6.518 20.580 1.00 96.19 172 PHE A O 1
ATOM 1361 N N . SER A 1 173 ? -14.900 -5.272 22.442 1.00 96.12 173 SER A N 1
ATOM 1362 C CA . SER A 1 173 ? -14.654 -6.376 23.381 1.00 96.12 173 SER A CA 1
ATOM 1363 C C . SER A 1 173 ? -15.709 -7.482 23.242 1.00 96.12 173 SER A C 1
ATOM 1365 O O . SER A 1 173 ? -15.372 -8.664 23.168 1.00 96.12 173 SER A O 1
ATOM 1367 N N . GLN A 1 174 ? -16.982 -7.104 23.094 1.00 94.94 174 GLN A N 1
ATOM 1368 C CA . GLN A 1 174 ? -18.099 -8.043 22.945 1.00 94.94 174 GLN A CA 1
ATOM 1369 C C . GLN A 1 174 ? -18.042 -8.824 21.616 1.00 94.94 174 GLN A C 1
ATOM 1371 O O . GLN A 1 174 ? -18.246 -10.047 21.583 1.00 94.94 174 GLN A O 1
ATOM 1376 N N . LYS A 1 175 ? -17.751 -8.125 20.508 1.00 92.25 175 LYS A N 1
ATOM 1377 C CA . LYS A 1 175 ? -17.782 -8.685 19.142 1.00 92.25 175 LYS A CA 1
ATOM 1378 C C . LYS A 1 175 ? -16.472 -9.343 18.711 1.00 92.25 175 LYS A C 1
ATOM 1380 O O . LYS A 1 175 ? -16.484 -10.196 17.824 1.00 92.25 175 LYS A O 1
ATOM 1385 N N . SER A 1 176 ? -15.347 -8.951 19.300 1.00 91.12 176 SER A N 1
ATOM 1386 C CA . SER A 1 176 ? -14.029 -9.443 18.911 1.00 91.12 176 SER A CA 1
ATOM 1387 C C . SER A 1 176 ? -13.853 -10.925 19.241 1.00 91.12 176 SER A C 1
ATOM 1389 O O . SER A 1 176 ? -14.396 -11.471 20.204 1.00 91.12 176 SER A O 1
ATOM 1391 N N . ASN A 1 177 ? -13.057 -11.583 18.405 1.00 89.31 177 ASN A N 1
ATOM 1392 C CA . ASN A 1 177 ? -12.586 -12.946 18.597 1.00 89.31 177 ASN A CA 1
ATOM 1393 C C . ASN A 1 177 ? -11.169 -13.002 19.199 1.00 89.31 177 ASN A C 1
ATOM 1395 O O . ASN A 1 177 ? -10.636 -14.092 19.404 1.00 89.31 177 ASN A O 1
ATOM 1399 N N . ALA A 1 178 ? -10.562 -11.844 19.477 1.00 91.56 178 ALA A N 1
ATOM 1400 C CA . ALA A 1 178 ? -9.235 -11.764 20.070 1.00 91.56 178 ALA A CA 1
ATOM 1401 C C . ALA A 1 178 ? -9.199 -12.405 21.467 1.00 91.56 178 ALA A C 1
ATOM 1403 O O . ALA A 1 178 ? -10.170 -12.334 22.222 1.00 91.56 178 ALA A O 1
ATOM 1404 N N . LEU A 1 179 ? -8.063 -13.007 21.820 1.00 92.56 179 LEU A N 1
ATOM 1405 C CA . LEU A 1 179 ? -7.824 -13.586 23.144 1.00 92.56 179 LEU A CA 1
ATOM 1406 C C . LEU A 1 179 ? -7.974 -12.520 24.237 1.00 92.56 179 LEU A C 1
ATOM 1408 O O . LEU A 1 179 ? -8.666 -12.733 25.226 1.00 92.56 179 LEU A O 1
ATOM 1412 N N . ASN A 1 180 ? -7.388 -11.349 24.007 1.00 95.06 180 ASN A N 1
ATOM 1413 C CA . ASN A 1 180 ? -7.376 -10.225 24.932 1.00 95.06 180 ASN A CA 1
ATOM 1414 C C . ASN A 1 180 ? -8.487 -9.199 24.641 1.00 95.06 180 ASN A C 1
ATOM 1416 O O . ASN A 1 180 ? -8.323 -8.004 24.863 1.00 95.06 180 ASN A O 1
ATOM 1420 N N . ALA A 1 181 ? -9.634 -9.647 24.115 1.00 94.81 181 ALA A N 1
ATOM 1421 C CA . ALA A 1 181 ? -10.762 -8.761 23.818 1.00 94.81 181 ALA A CA 1
ATOM 1422 C C . ALA A 1 181 ? -11.225 -7.957 25.051 1.00 94.81 181 ALA A C 1
ATOM 1424 O O . ALA A 1 181 ? -11.570 -6.784 24.917 1.00 94.81 181 ALA A O 1
ATOM 1425 N N . ALA A 1 182 ? -11.158 -8.566 26.242 1.00 96.44 182 ALA A N 1
ATOM 1426 C CA . ALA A 1 182 ? -11.544 -7.956 27.513 1.00 96.44 182 ALA A CA 1
ATOM 1427 C C . ALA A 1 182 ? -10.734 -6.695 27.873 1.00 96.44 182 ALA A C 1
ATOM 1429 O O . ALA A 1 182 ? -11.283 -5.805 28.525 1.00 96.44 182 ALA A O 1
ATOM 1430 N N . ASP A 1 183 ? -9.491 -6.568 27.393 1.00 97.06 183 ASP A N 1
ATOM 1431 C CA . ASP A 1 183 ? -8.653 -5.370 27.582 1.00 97.06 183 ASP A CA 1
ATOM 1432 C C . ASP A 1 183 ? -9.316 -4.115 26.987 1.00 97.06 183 ASP A C 1
ATOM 1434 O O . ASP A 1 183 ? -9.065 -2.988 27.411 1.00 97.06 183 ASP A O 1
ATOM 1438 N N . PHE A 1 184 ? -10.204 -4.311 26.009 1.00 97.62 184 PHE A N 1
ATOM 1439 C CA . PHE A 1 184 ? -10.886 -3.249 25.279 1.00 97.62 184 PHE A CA 1
ATOM 1440 C C . PHE A 1 184 ? -12.309 -2.976 25.788 1.00 97.62 184 PHE A C 1
ATOM 1442 O O . PHE A 1 184 ? -13.081 -2.312 25.099 1.00 97.62 184 PHE A O 1
ATOM 1449 N N . LYS A 1 185 ? -12.690 -3.477 26.975 1.00 97.81 185 LYS A N 1
ATOM 1450 C CA . LYS A 1 185 ? -14.046 -3.285 27.534 1.00 97.81 185 LYS A CA 1
ATOM 1451 C C . LYS A 1 185 ? -14.404 -1.810 27.764 1.00 97.81 185 LYS A C 1
ATOM 1453 O O . LYS A 1 185 ? -15.540 -1.426 27.539 1.00 97.81 185 LYS A O 1
ATOM 1458 N N . ASP A 1 186 ? -13.418 -0.997 28.138 1.00 97.88 186 ASP A N 1
ATOM 1459 C CA . ASP A 1 186 ? -13.583 0.440 28.390 1.00 97.88 186 ASP A CA 1
ATOM 1460 C C . ASP A 1 186 ? -13.141 1.284 27.179 1.00 97.88 186 ASP A C 1
ATOM 1462 O O . ASP A 1 186 ? -12.771 2.450 27.321 1.00 97.88 186 ASP A O 1
ATOM 1466 N N . HIS A 1 187 ? -13.129 0.698 25.976 1.00 98.44 187 HIS A N 1
ATOM 1467 C CA . HIS A 1 187 ? -12.732 1.389 24.750 1.00 98.44 187 HIS A CA 1
ATOM 1468 C C . HIS A 1 187 ? -13.889 1.481 23.757 1.00 98.44 187 HIS A C 1
ATOM 1470 O O . HIS A 1 187 ? -14.553 0.482 23.477 1.00 98.44 187 HIS A O 1
ATOM 1476 N N . ALA A 1 188 ? -14.069 2.655 23.153 1.00 98.12 188 ALA A N 1
ATOM 1477 C CA . ALA A 1 188 ? -14.816 2.798 21.907 1.00 98.12 188 ALA A CA 1
ATOM 1478 C C . ALA A 1 188 ? -13.822 2.752 20.740 1.00 98.12 188 ALA A C 1
ATOM 1480 O O . ALA A 1 188 ? -12.829 3.482 20.725 1.00 98.12 188 ALA A O 1
ATOM 1481 N N . ILE A 1 189 ? -14.051 1.857 19.774 1.00 98.31 189 ILE A N 1
ATOM 1482 C CA . ILE A 1 189 ? -13.125 1.635 18.655 1.00 98.31 189 ILE A CA 1
ATOM 1483 C C . ILE A 1 189 ? -13.879 1.773 17.334 1.00 98.31 189 ILE A C 1
ATOM 1485 O O . ILE A 1 189 ? -14.668 0.903 16.968 1.00 98.31 189 ILE A O 1
ATOM 1489 N N . ALA A 1 190 ? -13.597 2.843 16.589 1.00 97.62 190 ALA A N 1
ATOM 1490 C CA . ALA A 1 190 ? -14.091 3.013 15.227 1.00 97.62 190 ALA A CA 1
ATOM 1491 C C . ALA A 1 190 ? -13.085 2.437 14.227 1.00 97.62 190 ALA A C 1
ATOM 1493 O O . ALA A 1 190 ? -11.883 2.662 14.345 1.00 97.62 190 ALA A O 1
ATOM 1494 N N . LYS A 1 191 ? -13.572 1.748 13.195 1.00 97.31 191 LYS A N 1
ATOM 1495 C CA . LYS A 1 191 ? -12.788 1.364 12.015 1.00 97.31 191 LYS A CA 1
ATOM 1496 C C . LYS A 1 191 ? -13.313 2.137 10.813 1.00 97.31 191 LYS A C 1
ATOM 1498 O O . LYS A 1 191 ? -14.488 2.002 10.473 1.00 97.31 191 LYS A O 1
ATOM 1503 N N . ILE A 1 192 ? -12.448 2.906 10.163 1.00 96.81 192 ILE A N 1
ATOM 1504 C CA . ILE A 1 192 ? -12.787 3.701 8.979 1.00 96.81 192 ILE A CA 1
ATOM 1505 C C . ILE A 1 192 ? -11.767 3.457 7.867 1.00 96.81 192 ILE A C 1
ATOM 1507 O O . ILE A 1 192 ? -10.639 3.044 8.118 1.00 96.81 192 ILE A O 1
ATOM 1511 N N . THR A 1 193 ? -12.152 3.726 6.624 1.00 94.31 193 THR A N 1
ATOM 1512 C CA . THR A 1 193 ? -11.202 3.912 5.518 1.00 94.31 193 THR A CA 1
ATOM 1513 C C . THR A 1 193 ? -11.126 5.397 5.199 1.00 94.31 193 THR A C 1
ATOM 1515 O O . THR A 1 193 ? -12.171 6.030 5.044 1.00 94.31 193 THR A O 1
ATOM 1518 N N . LEU A 1 194 ? -9.913 5.944 5.083 1.00 94.12 194 LEU A N 1
ATOM 1519 C CA . LEU A 1 194 ? -9.633 7.360 4.805 1.00 94.12 194 LEU A CA 1
ATOM 1520 C C . LEU A 1 194 ? -9.900 7.713 3.337 1.00 94.12 194 LEU A C 1
ATOM 1522 O O . LEU A 1 194 ? -9.013 8.128 2.601 1.00 94.12 194 LEU A O 1
ATOM 1526 N N . GLN A 1 195 ? -11.115 7.443 2.882 1.00 90.19 195 GLN A N 1
ATOM 1527 C CA . GLN A 1 195 ? -11.633 7.763 1.560 1.00 90.19 195 GLN A CA 1
ATOM 1528 C C . GLN A 1 195 ? -13.159 7.712 1.614 1.00 90.19 195 GLN A C 1
ATOM 1530 O O . GLN A 1 195 ? -13.731 6.959 2.403 1.00 90.19 195 GLN A O 1
ATOM 1535 N N . SER A 1 196 ? -13.822 8.421 0.718 1.00 91.25 196 SER A N 1
ATOM 1536 C CA . SER A 1 196 ? -15.248 8.268 0.458 1.00 91.25 196 SER A CA 1
ATOM 1537 C C . SER A 1 196 ? -15.530 7.009 -0.373 1.00 91.25 196 SER A C 1
ATOM 1539 O O . SER A 1 196 ? -14.644 6.472 -1.042 1.00 91.25 196 SER A O 1
ATOM 1541 N N . THR A 1 197 ? -16.774 6.533 -0.401 1.00 86.44 197 THR A N 1
ATOM 1542 C CA . THR A 1 197 ? -17.193 5.555 -1.422 1.00 86.44 197 THR A CA 1
ATOM 1543 C C . THR A 1 197 ? -17.370 6.207 -2.800 1.00 86.44 197 THR A C 1
ATOM 1545 O O . THR A 1 197 ? -17.461 5.501 -3.803 1.00 86.44 197 THR A O 1
ATOM 1548 N N . ASP A 1 198 ? -17.396 7.542 -2.862 1.00 86.50 198 ASP A N 1
ATOM 1549 C CA . ASP A 1 198 ? -17.465 8.339 -4.087 1.00 86.50 198 ASP A CA 1
ATOM 1550 C C . ASP A 1 198 ? -16.069 8.524 -4.716 1.00 86.50 198 ASP A C 1
ATOM 1552 O O . ASP A 1 198 ? -15.136 9.057 -4.111 1.00 86.50 198 ASP A O 1
ATOM 1556 N N . GLN A 1 199 ? -15.912 8.079 -5.966 1.00 77.75 199 GLN A N 1
ATOM 1557 C CA . GLN A 1 199 ? -14.644 8.167 -6.692 1.00 77.75 199 GLN A CA 1
ATOM 1558 C C . GLN A 1 199 ? -14.258 9.599 -7.083 1.00 77.75 199 GLN A C 1
ATOM 1560 O O . GLN A 1 199 ? -13.063 9.895 -7.142 1.00 77.75 199 GLN A O 1
ATOM 1565 N N . GLN A 1 200 ? -15.228 10.473 -7.362 1.00 78.00 200 GLN A N 1
ATOM 1566 C CA . GLN A 1 200 ? -14.966 11.862 -7.738 1.00 78.00 200 GLN A CA 1
ATOM 1567 C C . GLN A 1 200 ? -14.469 12.661 -6.534 1.00 78.00 200 GLN A C 1
ATOM 1569 O O . GLN A 1 200 ? -13.495 13.401 -6.651 1.00 78.00 200 GLN A O 1
ATOM 1574 N N . GLU A 1 201 ? -15.070 12.446 -5.369 1.00 89.12 201 GLU A N 1
ATOM 1575 C CA . GLU A 1 201 ? -14.629 13.043 -4.106 1.00 89.12 201 GLU A CA 1
ATOM 1576 C C . GLU A 1 201 ? -13.214 12.586 -3.732 1.00 89.12 201 GLU A C 1
ATOM 1578 O O . GLU A 1 201 ? -12.327 13.396 -3.477 1.00 89.12 201 GLU A O 1
ATOM 1583 N N . ASN A 1 202 ? -12.934 11.286 -3.850 1.00 81.62 202 ASN A N 1
ATOM 1584 C CA . ASN A 1 202 ? -11.580 10.769 -3.645 1.00 81.62 202 ASN A CA 1
ATOM 1585 C C . ASN A 1 202 ? -10.563 11.354 -4.626 1.00 81.62 202 ASN A C 1
ATOM 1587 O O . ASN A 1 202 ? -9.390 11.505 -4.288 1.00 81.62 202 ASN A O 1
ATOM 1591 N N . LYS A 1 203 ? -10.982 11.657 -5.856 1.00 76.75 203 LYS A N 1
ATOM 1592 C CA . LYS A 1 203 ? -10.130 12.343 -6.825 1.00 76.75 203 LYS A CA 1
ATOM 1593 C C . LYS A 1 203 ? -9.842 13.778 -6.384 1.00 76.75 203 LYS A C 1
ATOM 1595 O O . LYS A 1 203 ? -8.690 14.188 -6.463 1.00 76.75 203 LYS A O 1
ATOM 1600 N N . GLN A 1 204 ? -10.837 14.503 -5.873 1.00 88.31 204 GLN A N 1
ATOM 1601 C CA . GLN A 1 204 ? -10.645 15.846 -5.315 1.00 88.31 204 GLN A CA 1
ATOM 1602 C C . GLN A 1 204 ? -9.664 15.825 -4.138 1.00 88.31 204 GLN A C 1
ATOM 1604 O O . GLN A 1 204 ? -8.730 16.621 -4.125 1.00 88.31 204 GLN A O 1
ATOM 1609 N N . TYR A 1 205 ? -9.791 14.862 -3.220 1.00 91.94 205 TYR A N 1
ATOM 1610 C CA . TYR A 1 205 ? -8.848 14.699 -2.109 1.00 91.94 205 TYR A CA 1
ATOM 1611 C C . TYR A 1 205 ? -7.419 14.427 -2.592 1.00 91.94 205 TYR A C 1
ATOM 1613 O O . TYR A 1 205 ? -6.473 15.046 -2.111 1.00 91.94 205 TYR A O 1
ATOM 1621 N N . LYS A 1 206 ? -7.242 13.556 -3.596 1.00 83.25 206 LYS A N 1
ATOM 1622 C CA . LYS A 1 206 ? -5.925 13.315 -4.216 1.00 83.25 206 LYS A CA 1
ATOM 1623 C C . LYS A 1 206 ? -5.361 14.570 -4.874 1.00 83.25 206 LYS A C 1
ATOM 1625 O O . LYS A 1 206 ? -4.171 14.838 -4.736 1.00 83.25 206 LYS A O 1
ATOM 1630 N N . ASP A 1 207 ? -6.186 15.312 -5.607 1.00 79.81 207 ASP A N 1
ATOM 1631 C CA . ASP A 1 207 ? -5.783 16.539 -6.298 1.00 79.81 207 ASP A CA 1
ATOM 1632 C C . ASP A 1 207 ? -5.399 17.646 -5.303 1.00 79.81 207 ASP A C 1
ATOM 1634 O O . ASP A 1 207 ? -4.431 18.363 -5.550 1.00 79.81 207 ASP A O 1
ATOM 1638 N N . ALA A 1 208 ? -6.100 17.758 -4.172 1.00 89.81 208 ALA A N 1
ATOM 1639 C CA . ALA A 1 208 ? -5.754 18.661 -3.076 1.00 89.81 208 ALA A CA 1
ATOM 1640 C C . ALA A 1 208 ? -4.417 18.279 -2.427 1.00 89.81 208 ALA A C 1
ATOM 1642 O O . ALA A 1 208 ? -3.504 19.100 -2.365 1.00 89.81 208 ALA A O 1
ATOM 1643 N N . LEU A 1 209 ? -4.251 17.006 -2.051 1.00 87.56 209 LEU A N 1
ATOM 1644 C CA . LEU A 1 209 ? -3.001 16.493 -1.480 1.00 87.56 209 LEU A CA 1
ATOM 1645 C C . LEU A 1 209 ? -1.816 16.633 -2.444 1.00 87.56 209 LEU A C 1
ATOM 1647 O O . LEU A 1 209 ? -0.691 16.813 -2.008 1.00 87.56 209 LEU A O 1
ATOM 1651 N N . ASN A 1 210 ? -2.037 16.583 -3.759 1.00 79.81 210 ASN A N 1
ATOM 1652 C CA . ASN A 1 210 ? -0.985 16.847 -4.747 1.00 79.81 210 ASN A CA 1
ATOM 1653 C C . ASN A 1 210 ? -0.495 18.300 -4.758 1.00 79.81 210 ASN A C 1
ATOM 1655 O O . ASN A 1 210 ? 0.631 18.542 -5.189 1.00 79.81 210 ASN A O 1
ATOM 1659 N N . LYS A 1 211 ? -1.354 19.251 -4.382 1.00 82.38 211 LYS A N 1
ATOM 1660 C CA . LYS A 1 211 ? -1.037 20.684 -4.364 1.00 82.38 211 LYS A CA 1
ATOM 1661 C C . LYS A 1 211 ? -0.442 21.128 -3.033 1.00 82.38 211 LYS A C 1
ATOM 1663 O O . LYS A 1 211 ? 0.275 22.121 -3.015 1.00 82.38 211 LYS A O 1
ATOM 1668 N N . ALA A 1 212 ? -0.754 20.414 -1.954 1.00 82.38 212 ALA A N 1
ATOM 1669 C CA . ALA A 1 212 ? -0.226 20.697 -0.631 1.00 82.38 212 ALA A CA 1
ATOM 1670 C C . ALA A 1 212 ? 1.292 20.468 -0.572 1.00 82.38 212 ALA A C 1
ATOM 1672 O O . ALA A 1 212 ? 1.825 19.507 -1.143 1.00 82.38 212 ALA A O 1
ATOM 1673 N N . GLU A 1 213 ? 1.989 21.347 0.145 1.00 74.69 213 GLU A N 1
ATOM 1674 C CA . GLU A 1 213 ? 3.400 21.165 0.469 1.00 74.69 213 GLU A CA 1
ATOM 1675 C C . GLU A 1 213 ? 3.597 19.847 1.239 1.00 74.69 213 GLU A C 1
ATOM 1677 O O . GLU A 1 213 ? 2.743 19.425 2.013 1.00 74.69 213 GLU A O 1
ATOM 1682 N N . GLY A 1 214 ? 4.671 19.111 0.944 1.00 69.94 214 GLY A N 1
ATOM 1683 C CA . GLY A 1 214 ? 4.906 17.788 1.540 1.00 69.94 214 GLY A CA 1
ATOM 1684 C C . GLY A 1 214 ? 3.955 16.673 1.070 1.00 69.94 214 GLY A C 1
ATOM 1685 O O . GLY A 1 214 ? 4.184 15.510 1.396 1.00 69.94 214 GLY A O 1
ATOM 1686 N N . LYS A 1 215 ? 2.945 16.980 0.241 1.00 81.44 215 LYS A N 1
ATOM 1687 C CA . LYS A 1 215 ? 1.891 16.051 -0.210 1.00 81.44 215 LYS A CA 1
ATOM 1688 C C . LYS A 1 215 ? 1.068 15.440 0.936 1.00 81.44 215 LYS A C 1
ATOM 1690 O O . LYS A 1 215 ? 0.554 14.315 0.813 1.00 81.44 215 LYS A O 1
ATOM 1695 N N . THR A 1 216 ? 0.954 16.172 2.040 1.00 89.06 216 THR A N 1
ATOM 1696 C CA . THR A 1 216 ? 0.165 15.801 3.217 1.00 89.06 216 THR A CA 1
ATOM 1697 C C . THR A 1 216 ? -0.839 16.893 3.553 1.00 89.06 216 THR A C 1
ATOM 1699 O O . THR A 1 216 ? -0.845 17.968 2.955 1.00 89.06 216 THR A O 1
ATOM 1702 N N . SER A 1 217 ? -1.752 16.590 4.465 1.00 93.69 217 SER A N 1
ATOM 1703 C CA . SER A 1 217 ? -2.684 17.562 5.000 1.00 93.69 217 SER A CA 1
ATOM 1704 C C . SER A 1 217 ? -2.998 17.225 6.459 1.00 93.69 217 SER A C 1
ATOM 1706 O O . SER A 1 217 ? -3.254 16.053 6.753 1.00 93.69 217 SER A O 1
ATOM 1708 N N . PRO A 1 218 ? -2.998 18.220 7.360 1.00 95.38 218 PRO A N 1
ATOM 1709 C CA . PRO A 1 218 ? -3.246 18.006 8.778 1.00 95.38 218 PRO A CA 1
ATOM 1710 C C . PRO A 1 218 ? -4.733 17.789 9.072 1.00 95.38 218 PRO A C 1
ATOM 1712 O O . PRO A 1 218 ? -5.603 18.470 8.531 1.00 95.38 218 PRO A O 1
ATOM 1715 N N . PHE A 1 219 ? -5.028 16.871 9.985 1.00 96.19 219 PHE A N 1
ATOM 1716 C CA . PHE A 1 219 ? -6.373 16.538 10.442 1.00 96.19 219 PHE A CA 1
ATOM 1717 C C . PHE A 1 219 ? -6.430 16.359 11.955 1.00 96.19 219 PHE A C 1
ATOM 1719 O O . PHE A 1 219 ? -5.436 16.028 12.602 1.00 96.19 219 PHE A O 1
ATOM 1726 N N . TYR A 1 220 ? -7.629 16.522 12.506 1.00 95.19 220 TYR A N 1
ATOM 1727 C CA . TYR A 1 220 ? -7.913 16.283 13.915 1.00 95.19 220 TYR A CA 1
ATOM 1728 C C . TYR A 1 220 ? -9.235 15.532 14.105 1.00 95.19 220 TYR A C 1
ATOM 1730 O O . TYR A 1 220 ? -10.103 15.517 13.225 1.00 95.19 220 TYR A O 1
ATOM 1738 N N . ILE A 1 221 ? -9.379 14.882 15.258 1.00 94.81 221 ILE A N 1
ATOM 1739 C CA . ILE A 1 221 ? -10.614 14.207 15.660 1.00 94.81 221 ILE A CA 1
ATOM 1740 C C . ILE A 1 221 ? -11.447 15.212 16.446 1.00 94.81 221 ILE A C 1
ATOM 1742 O O . ILE A 1 221 ? -10.996 15.720 17.472 1.00 94.81 221 ILE A O 1
ATOM 1746 N N . ALA A 1 222 ? -12.669 15.455 15.987 1.00 93.94 222 ALA A N 1
ATOM 1747 C CA . ALA A 1 222 ? -13.716 16.007 16.833 1.00 93.94 222 ALA A CA 1
ATOM 1748 C C . ALA A 1 222 ? -14.624 14.863 17.266 1.00 93.94 222 ALA A C 1
ATOM 1750 O O . ALA A 1 222 ? -14.992 14.026 16.436 1.00 93.94 222 ALA A O 1
ATOM 1751 N N . MET A 1 223 ? -14.968 14.817 18.548 1.00 92.56 223 MET A N 1
ATOM 1752 C CA . MET A 1 223 ? -15.894 13.815 19.056 1.00 92.56 223 MET A CA 1
ATOM 1753 C C . MET A 1 223 ? -16.969 14.420 19.938 1.00 92.56 223 MET A C 1
ATOM 1755 O O . MET A 1 223 ? -16.788 15.479 20.519 1.00 92.56 223 MET A O 1
ATOM 1759 N N . ASP A 1 224 ? -18.068 13.700 20.058 1.00 91.19 224 ASP A N 1
ATOM 1760 C CA . ASP A 1 224 ? -19.134 13.978 20.998 1.00 91.19 224 ASP A CA 1
ATOM 1761 C C . ASP A 1 224 ? -19.429 12.687 21.762 1.00 91.19 224 ASP A C 1
ATOM 1763 O O . ASP A 1 224 ? -19.901 11.701 21.184 1.00 91.19 224 ASP A O 1
ATOM 1767 N N . ALA A 1 225 ? -19.055 12.680 23.041 1.00 90.50 225 ALA A N 1
ATOM 1768 C CA . ALA A 1 225 ? -19.327 11.591 23.971 1.00 90.50 225 ALA A CA 1
ATOM 1769 C C . ALA A 1 225 ? -20.426 11.962 24.986 1.00 90.50 225 ALA A C 1
ATOM 1771 O O . ALA A 1 225 ? -20.744 11.153 25.865 1.00 90.50 225 ALA A O 1
ATOM 1772 N N . GLU A 1 226 ? -20.999 13.165 24.871 1.00 85.44 226 GLU A N 1
ATOM 1773 C CA . GLU A 1 226 ? -22.020 13.673 25.781 1.00 85.44 226 GLU A CA 1
ATOM 1774 C C . GLU A 1 226 ? -23.329 12.882 25.654 1.00 85.44 226 GLU A C 1
ATOM 1776 O O . GLU A 1 226 ? -23.589 12.203 24.654 1.00 85.44 226 GLU A O 1
ATOM 1781 N N . PRO A 1 227 ? -24.184 12.881 26.691 1.00 76.25 227 PRO A N 1
ATOM 1782 C CA . PRO A 1 227 ? -25.522 12.306 26.581 1.00 76.25 227 PRO A CA 1
ATOM 1783 C C . PRO A 1 227 ? -26.393 13.125 25.634 1.00 76.25 227 PRO A C 1
ATOM 1785 O O . PRO A 1 227 ? -26.151 14.307 25.414 1.00 76.25 227 PRO A O 1
ATOM 1788 N N . ALA A 1 228 ? -27.456 12.506 25.116 1.00 68.81 228 ALA A N 1
ATOM 1789 C CA . ALA A 1 228 ? -28.351 13.111 24.125 1.00 68.81 228 ALA A CA 1
ATOM 1790 C C . ALA A 1 228 ? -28.937 14.476 24.547 1.00 68.81 228 ALA A C 1
ATOM 1792 O O . ALA A 1 228 ? -29.293 15.278 23.690 1.00 68.81 228 ALA A O 1
ATOM 1793 N N . ASN A 1 229 ? -28.989 14.760 25.852 1.00 70.00 229 ASN A N 1
ATOM 1794 C CA . ASN A 1 229 ? -29.469 16.028 26.403 1.00 70.00 229 ASN A CA 1
ATOM 1795 C C . ASN A 1 229 ? -28.378 17.123 26.481 1.00 70.00 229 ASN A C 1
ATOM 1797 O O . ASN A 1 229 ? -28.637 18.182 27.042 1.00 70.00 229 ASN A O 1
ATOM 1801 N N . GLN A 1 230 ? -27.173 16.869 25.951 1.00 58.91 230 GLN A N 1
ATOM 1802 C CA . GLN A 1 230 ? -26.040 17.803 25.840 1.00 58.91 230 GLN A CA 1
ATOM 1803 C C . GLN A 1 230 ? -25.680 18.535 27.142 1.00 58.91 230 GLN A C 1
ATOM 1805 O O . GLN A 1 230 ? -25.388 19.733 27.158 1.00 58.91 230 GLN A O 1
ATOM 1810 N N . ASN A 1 231 ? -25.673 17.806 28.257 1.00 63.75 231 ASN A N 1
ATOM 1811 C CA . ASN A 1 231 ? -25.202 18.344 29.524 1.00 63.75 231 ASN A CA 1
ATOM 1812 C C . ASN A 1 231 ? -23.671 18.239 29.597 1.00 63.75 231 ASN A C 1
ATOM 1814 O O . ASN A 1 231 ? -23.131 17.251 30.084 1.00 63.75 231 ASN A O 1
ATOM 1818 N N . TRP A 1 232 ? -22.988 19.272 29.102 1.00 56.75 232 TRP A N 1
ATOM 1819 C CA . TRP A 1 232 ? -21.527 19.366 28.941 1.00 56.75 232 TRP A CA 1
ATOM 1820 C C . TRP A 1 232 ? -20.687 19.193 30.224 1.00 56.75 232 TRP A C 1
ATOM 1822 O O . TRP A 1 232 ? -19.459 19.218 30.165 1.00 56.75 232 TRP A O 1
ATOM 1832 N N . PHE A 1 233 ? -21.326 19.029 31.384 1.00 63.59 233 PHE A N 1
ATOM 1833 C CA . PHE A 1 233 ? -20.675 18.740 32.662 1.00 63.59 233 PHE A CA 1
ATOM 1834 C C . PHE A 1 233 ? -20.584 17.244 32.996 1.00 63.59 233 PHE A C 1
ATOM 1836 O O . PHE A 1 233 ? -19.948 16.887 33.988 1.00 63.59 233 PHE A O 1
ATOM 1843 N N . GLU A 1 234 ? -21.237 16.366 32.231 1.00 77.81 234 GLU A N 1
ATOM 1844 C CA . GLU A 1 234 ? -21.353 14.950 32.598 1.00 77.81 234 GLU A CA 1
ATOM 1845 C C . GLU A 1 234 ? -20.157 14.102 32.161 1.00 77.81 234 GLU A C 1
ATOM 1847 O O . GLU A 1 234 ? -19.880 13.084 32.802 1.00 77.81 234 GLU A O 1
ATOM 1852 N N . VAL A 1 235 ? -19.429 14.521 31.120 1.00 85.88 235 VAL A N 1
ATOM 1853 C CA . VAL A 1 235 ? -18.228 13.832 30.643 1.00 85.88 235 VAL A CA 1
ATOM 1854 C C . VAL A 1 235 ? -16.986 14.698 30.830 1.00 85.88 235 VAL A C 1
ATOM 1856 O O . VAL A 1 235 ? -16.884 15.827 30.358 1.00 85.88 235 VAL A O 1
ATOM 1859 N N . LYS A 1 236 ? -15.985 14.133 31.502 1.00 87.38 236 LYS A N 1
ATOM 1860 C CA . LYS A 1 236 ? -14.653 14.722 31.628 1.00 87.38 236 LYS A CA 1
ATOM 1861 C C . LYS A 1 236 ? -13.765 14.294 30.458 1.00 87.38 236 LYS A C 1
ATOM 1863 O O . LYS A 1 236 ? -13.734 13.120 30.097 1.00 87.38 236 LYS A O 1
ATOM 1868 N N . TYR A 1 237 ? -12.963 15.220 29.940 1.00 88.06 237 TYR A N 1
ATOM 1869 C CA . TYR A 1 237 ? -11.955 14.967 28.907 1.00 88.06 237 TYR A CA 1
ATOM 1870 C C . TYR A 1 237 ? -10.552 15.205 29.484 1.00 88.06 237 TYR A C 1
ATOM 1872 O O . TYR A 1 237 ? -10.276 16.308 29.949 1.00 88.06 237 TYR A O 1
ATOM 1880 N N . GLU A 1 238 ? -9.685 14.184 29.524 1.00 85.81 238 GLU A N 1
ATOM 1881 C CA . GLU A 1 238 ? -8.386 14.271 30.230 1.00 85.81 238 GLU A CA 1
ATOM 1882 C C . GLU A 1 238 ? -7.193 14.610 29.332 1.00 85.81 238 GLU A C 1
ATOM 1884 O O . GLU A 1 238 ? -6.452 15.541 29.633 1.00 85.81 238 GLU A O 1
ATOM 1889 N N . GLU A 1 239 ? -6.973 13.871 28.246 1.00 73.56 239 GLU A N 1
ATOM 1890 C CA . GLU A 1 239 ? -5.829 14.079 27.349 1.00 73.56 239 GLU A CA 1
ATOM 1891 C C . GLU A 1 239 ? -6.230 14.958 26.163 1.00 73.56 239 GLU A C 1
ATOM 1893 O O . GLU A 1 239 ? -6.192 14.529 25.009 1.00 73.56 239 GLU A O 1
ATOM 1898 N N . VAL A 1 240 ? -6.660 16.186 26.440 1.00 64.94 240 VAL A N 1
ATOM 1899 C CA . VAL A 1 240 ? -6.889 17.165 25.377 1.00 64.94 240 VAL A 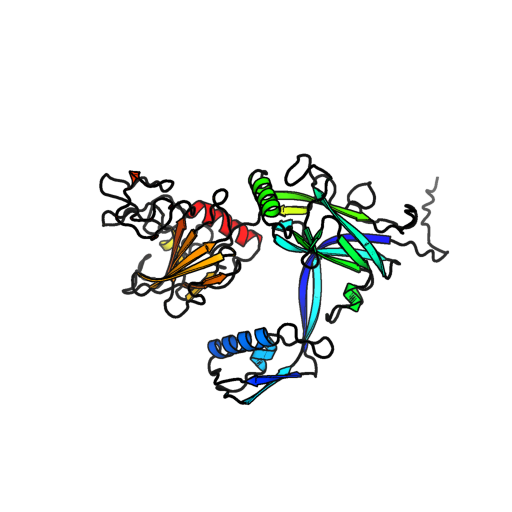CA 1
ATOM 1900 C C . VAL A 1 240 ? -5.577 17.905 25.121 1.00 64.94 240 VAL A C 1
ATOM 1902 O O . VAL A 1 240 ? -4.994 18.492 26.028 1.00 64.94 240 VAL A O 1
ATOM 1905 N N . PHE A 1 241 ? -5.090 17.854 23.881 1.00 63.47 241 PHE A N 1
ATOM 1906 C CA . PHE A 1 241 ? -3.846 18.524 23.468 1.00 63.47 241 PHE A CA 1
ATOM 1907 C C . PHE A 1 241 ? -4.001 20.060 23.353 1.00 63.47 241 PHE A C 1
ATOM 1909 O O . PHE A 1 241 ? -3.030 20.763 23.090 1.00 63.47 241 PHE A O 1
ATOM 1916 N N . ASP A 1 242 ? -5.218 20.568 23.573 1.00 67.19 242 ASP A N 1
ATOM 1917 C CA . ASP A 1 242 ? -5.656 21.968 23.553 1.00 67.19 242 ASP A CA 1
ATOM 1918 C C . ASP A 1 242 ? -6.690 22.167 24.690 1.00 67.19 242 ASP A C 1
ATOM 1920 O O . ASP A 1 242 ? -7.282 21.209 25.173 1.00 67.19 242 ASP A O 1
ATOM 1924 N N . ASN A 1 243 ? -6.955 23.395 25.129 1.00 65.00 243 ASN A N 1
ATOM 1925 C CA . ASN A 1 243 ? -7.958 23.706 26.157 1.00 65.00 243 ASN A CA 1
ATOM 1926 C C . ASN A 1 243 ? -9.417 23.560 25.681 1.00 65.00 243 ASN A C 1
ATOM 1928 O O . ASN A 1 243 ? -10.342 23.801 26.458 1.00 65.00 243 ASN A O 1
ATOM 1932 N N . ARG A 1 244 ? -9.655 23.218 24.410 1.00 76.12 244 ARG A N 1
ATOM 1933 C CA . ARG A 1 244 ? -11.008 23.022 23.873 1.00 76.12 244 ARG A CA 1
ATOM 1934 C C . ARG A 1 244 ? -11.430 21.565 24.035 1.00 76.12 244 ARG A C 1
ATOM 1936 O O . ARG A 1 244 ? -10.833 20.708 23.382 1.00 76.12 244 ARG A O 1
ATOM 1943 N N . PRO A 1 245 ? -12.443 21.279 24.874 1.00 74.75 245 PRO A N 1
ATOM 1944 C CA . PRO A 1 245 ? -12.865 19.912 25.148 1.00 74.75 245 PRO A CA 1
ATOM 1945 C C . PRO A 1 245 ? -13.213 19.212 23.839 1.00 74.75 245 PRO A C 1
ATOM 1947 O O . PRO A 1 245 ? -13.645 19.869 22.900 1.00 74.75 245 PRO A O 1
ATOM 1950 N N . ASN A 1 246 ? -13.026 17.893 23.811 1.00 85.44 246 ASN A N 1
ATOM 1951 C CA . ASN A 1 246 ? -13.404 16.982 22.732 1.00 85.44 246 ASN A CA 1
ATOM 1952 C C . ASN A 1 246 ? -12.610 17.025 21.400 1.00 85.44 246 ASN A C 1
ATOM 1954 O O . ASN A 1 246 ? -12.935 16.279 20.467 1.00 85.44 246 ASN A O 1
ATOM 1958 N N . LEU A 1 247 ? -11.549 17.835 21.318 1.00 90.44 247 LEU A N 1
ATOM 1959 C CA . LEU A 1 247 ? -10.708 17.973 20.126 1.00 90.44 247 LEU A CA 1
ATOM 1960 C C . LEU A 1 247 ? -9.328 17.325 20.322 1.00 90.44 247 LEU A C 1
ATOM 1962 O O . LEU A 1 247 ? -8.475 17.847 21.037 1.00 90.44 247 LEU A O 1
ATOM 1966 N N . TRP A 1 248 ? -9.075 16.205 19.640 1.00 91.31 248 TRP A N 1
ATOM 1967 C CA . TRP A 1 248 ? -7.776 15.521 19.663 1.00 91.31 248 TRP A CA 1
ATOM 1968 C C . TRP A 1 248 ? -7.012 15.764 18.389 1.00 91.31 248 TRP A C 1
ATOM 1970 O O . TRP A 1 248 ? -7.598 15.750 17.312 1.00 91.31 248 TRP A O 1
ATOM 1980 N N . TYR A 1 249 ? -5.692 15.862 18.517 1.00 89.50 249 TYR A N 1
ATOM 1981 C CA . TYR A 1 249 ? -4.797 16.262 17.437 1.00 89.50 249 TYR A CA 1
ATOM 1982 C C . TYR A 1 249 ? -5.051 17.684 16.937 1.00 89.50 249 TYR A C 1
ATOM 1984 O O . TYR A 1 249 ? -4.760 17.990 15.789 1.00 89.50 249 TYR A O 1
ATOM 1992 N N . TYR A 1 250 ? -5.645 18.546 17.768 1.00 90.12 250 TYR A N 1
ATOM 1993 C CA . TYR A 1 250 ? -5.843 19.938 17.403 1.00 90.12 250 TYR A CA 1
ATOM 1994 C C . TYR A 1 250 ? -4.653 20.784 17.843 1.00 90.12 250 TYR A C 1
ATOM 1996 O O . TYR A 1 250 ? -4.229 20.719 18.994 1.00 90.12 250 TYR A O 1
ATOM 2004 N N . GLY A 1 251 ? -4.206 21.653 16.944 1.00 84.56 251 GLY A N 1
ATOM 2005 C CA . GLY A 1 251 ? -3.228 22.692 17.219 1.00 84.56 251 GLY A CA 1
ATOM 2006 C C . GLY A 1 251 ? -1.889 22.371 16.580 1.00 84.56 251 GLY A C 1
ATOM 2007 O O . GLY A 1 251 ? -1.622 21.241 16.163 1.00 84.56 251 GLY A O 1
ATOM 2008 N N . GLU A 1 252 ? -1.052 23.395 16.481 1.00 81.81 252 GLU A N 1
ATOM 2009 C CA . GLU A 1 252 ? 0.266 23.283 15.873 1.00 81.81 252 GLU A CA 1
ATOM 2010 C C . GLU A 1 252 ? 1.098 22.163 16.525 1.00 81.81 252 GLU A C 1
ATOM 2012 O O . GLU A 1 252 ? 1.084 21.978 17.742 1.00 81.81 252 GLU A O 1
ATOM 2017 N N . GLY A 1 253 ? 1.782 21.368 15.696 1.00 80.62 253 GLY A N 1
ATOM 2018 C CA . GLY A 1 253 ? 2.609 20.240 16.142 1.00 80.62 253 GLY A CA 1
ATOM 2019 C C . GLY A 1 253 ? 1.844 18.988 16.586 1.00 80.62 253 GLY A C 1
ATOM 2020 O O . GLY A 1 253 ? 2.472 17.957 16.822 1.00 80.62 253 GLY A O 1
ATOM 2021 N N . ASN A 1 254 ? 0.510 19.039 16.655 1.00 86.81 254 ASN A N 1
ATOM 2022 C CA . ASN A 1 254 ? -0.313 17.944 17.164 1.00 86.81 254 ASN A CA 1
ATOM 2023 C C . ASN A 1 254 ? -1.214 17.303 16.105 1.00 86.81 254 ASN A C 1
ATOM 2025 O O . ASN A 1 254 ? -2.084 16.535 16.475 1.00 86.81 254 ASN A O 1
ATOM 2029 N N . TRP A 1 255 ? -1.023 17.554 14.812 1.00 92.38 255 TRP A N 1
ATOM 2030 C CA . TRP A 1 255 ? -1.911 17.049 13.760 1.00 92.38 255 TRP A CA 1
ATOM 2031 C C . TRP A 1 255 ? -1.744 15.553 13.448 1.00 92.38 255 TRP A C 1
ATOM 2033 O O . TRP A 1 255 ? -0.678 14.959 13.624 1.00 92.38 255 TRP A O 1
ATOM 2043 N N . PHE A 1 256 ? -2.811 14.946 12.927 1.00 94.81 256 PHE A N 1
ATOM 2044 C CA . PHE A 1 256 ? -2.733 13.694 12.182 1.00 94.81 256 PHE A CA 1
ATOM 2045 C C . PHE A 1 256 ? -2.546 13.988 10.691 1.00 94.81 256 PHE A C 1
ATOM 2047 O O . PHE A 1 256 ? -3.390 14.635 10.078 1.00 94.81 256 PHE A O 1
ATOM 2054 N N . GLU A 1 257 ? -1.477 13.482 10.088 1.00 94.06 257 GLU A N 1
ATOM 2055 C CA . GLU A 1 257 ? -1.160 13.744 8.684 1.00 94.06 257 GLU A CA 1
ATOM 2056 C C . GLU A 1 257 ? -1.870 12.752 7.754 1.00 94.06 257 GLU A C 1
ATOM 2058 O O . GLU A 1 257 ? -1.568 11.551 7.728 1.00 94.06 257 GLU A O 1
ATOM 2063 N N . LEU A 1 258 ? -2.805 13.256 6.948 1.00 93.06 258 LEU A N 1
ATOM 2064 C CA . LEU A 1 258 ? -3.352 12.515 5.821 1.00 93.06 258 LEU A CA 1
ATOM 2065 C C . LEU A 1 258 ? -2.430 12.690 4.617 1.00 93.06 258 LEU A C 1
ATOM 2067 O O . LEU A 1 258 ? -2.295 13.772 4.054 1.00 93.06 258 LEU A O 1
ATOM 2071 N N . GLU A 1 259 ? -1.812 11.602 4.191 1.00 88.12 259 GLU A N 1
ATOM 2072 C CA . GLU A 1 259 ? -0.913 11.584 3.044 1.00 88.12 259 GLU A CA 1
ATOM 2073 C C . GLU A 1 259 ? -1.694 11.245 1.768 1.00 88.12 259 GLU A C 1
ATOM 2075 O O . GLU A 1 259 ? -2.586 10.392 1.789 1.00 88.12 259 GLU A O 1
ATOM 2080 N N . LYS A 1 260 ? -1.292 11.789 0.609 1.00 74.81 260 LYS A N 1
ATOM 2081 C CA . LYS A 1 260 ? -1.809 11.361 -0.718 1.00 74.81 260 LYS A CA 1
ATOM 2082 C C . LYS A 1 260 ? -1.839 9.834 -0.885 1.00 74.81 260 LYS A C 1
ATOM 2084 O O . LYS A 1 260 ? -2.673 9.280 -1.603 1.00 74.81 260 LYS A O 1
ATOM 2089 N N . GLY A 1 261 ? -0.872 9.167 -0.265 1.00 70.56 261 GLY A N 1
ATOM 2090 C CA . GLY A 1 261 ? -0.446 7.839 -0.649 1.00 70.56 261 GLY A CA 1
ATOM 2091 C C . GLY A 1 261 ? 0.471 7.894 -1.867 1.00 70.56 261 GLY A C 1
ATOM 2092 O O . GLY A 1 261 ? 0.321 8.713 -2.773 1.00 70.56 261 GLY A O 1
ATOM 2093 N N . GLY A 1 262 ? 1.458 7.005 -1.875 1.00 77.44 262 GLY A N 1
ATOM 2094 C CA . GLY A 1 262 ? 2.501 6.972 -2.893 1.00 77.44 262 GLY A CA 1
ATOM 2095 C C . GLY A 1 262 ? 2.674 5.587 -3.489 1.00 77.44 262 GLY A C 1
ATOM 2096 O O . GLY A 1 262 ? 2.097 4.603 -3.005 1.00 77.44 262 GLY A O 1
ATOM 2097 N N . LEU A 1 263 ? 3.467 5.511 -4.550 1.00 89.06 263 LEU A N 1
ATOM 2098 C CA . LEU A 1 263 ? 3.934 4.237 -5.082 1.00 89.06 263 LEU A CA 1
ATOM 2099 C C . LEU A 1 263 ? 4.794 3.525 -4.026 1.00 89.06 263 LEU A C 1
ATOM 2101 O O . LEU A 1 263 ? 5.526 4.172 -3.275 1.00 89.06 263 LEU A O 1
ATOM 2105 N N . LEU A 1 264 ? 4.714 2.197 -3.972 1.00 93.44 264 LEU A N 1
ATOM 2106 C CA . LEU A 1 264 ? 5.736 1.381 -3.323 1.00 93.44 264 LEU A CA 1
ATOM 2107 C C . LEU A 1 264 ? 6.853 1.077 -4.307 1.00 93.44 264 LEU A C 1
ATOM 2109 O O . LEU A 1 264 ? 6.621 0.941 -5.508 1.00 93.44 264 LEU A O 1
ATOM 2113 N N . PHE A 1 265 ? 8.059 0.944 -3.777 1.00 97.75 265 PHE A N 1
ATOM 2114 C CA . PHE A 1 265 ? 9.199 0.463 -4.527 1.00 97.75 265 PHE A CA 1
ATOM 2115 C C . PHE A 1 265 ? 8.916 -0.984 -4.959 1.00 97.75 265 PHE A C 1
ATOM 2117 O O . PHE A 1 265 ? 8.342 -1.752 -4.177 1.00 97.75 265 PHE A O 1
ATOM 2124 N N . PRO A 1 266 ? 9.299 -1.403 -6.177 1.00 98.06 266 PRO A N 1
ATOM 2125 C CA . PRO A 1 266 ? 8.965 -2.734 -6.685 1.00 98.06 266 PRO A CA 1
ATOM 2126 C C . PRO A 1 266 ? 9.713 -3.878 -5.974 1.00 98.06 266 PRO A C 1
ATOM 2128 O O . PRO A 1 266 ? 9.535 -5.039 -6.342 1.00 98.06 266 PRO A O 1
ATOM 2131 N N . PHE A 1 267 ? 10.505 -3.571 -4.941 1.00 98.31 267 PHE A N 1
ATOM 2132 C CA . PHE A 1 267 ? 11.299 -4.501 -4.143 1.00 98.31 267 PHE A CA 1
ATOM 2133 C C . PHE A 1 267 ? 11.231 -4.180 -2.648 1.00 98.31 267 PHE A C 1
ATOM 2135 O O . PHE A 1 267 ? 10.902 -3.067 -2.241 1.00 98.31 267 PHE A O 1
ATOM 2142 N N . LYS A 1 268 ? 11.582 -5.172 -1.824 1.00 96.25 268 LYS A N 1
ATOM 2143 C CA . LYS A 1 268 ? 11.688 -5.050 -0.355 1.00 96.25 268 LYS A CA 1
ATOM 2144 C C . LYS A 1 268 ? 13.136 -5.051 0.144 1.00 96.25 268 LYS A C 1
ATOM 2146 O O . LYS A 1 268 ? 13.371 -5.197 1.337 1.00 96.25 268 LYS A O 1
ATOM 2151 N N . THR A 1 269 ? 14.091 -4.929 -0.766 1.00 95.00 269 THR A N 1
ATOM 2152 C CA . THR A 1 269 ? 15.535 -4.897 -0.515 1.00 95.00 269 THR A CA 1
ATOM 2153 C C . THR A 1 269 ? 16.154 -3.833 -1.415 1.00 95.00 269 THR A C 1
ATOM 2155 O O . THR A 1 269 ? 15.589 -3.497 -2.462 1.00 95.00 269 THR A O 1
ATOM 2158 N N . ILE A 1 270 ? 17.294 -3.280 -1.009 1.00 94.44 270 ILE A N 1
ATOM 2159 C CA . ILE A 1 270 ? 18.004 -2.248 -1.775 1.00 94.44 270 ILE A CA 1
ATOM 2160 C C . ILE A 1 270 ? 18.605 -2.873 -3.056 1.00 94.44 270 ILE A C 1
ATOM 2162 O O . ILE A 1 270 ? 19.179 -3.962 -2.972 1.00 94.44 270 ILE A O 1
ATOM 2166 N N . PRO A 1 271 ? 18.481 -2.237 -4.242 1.00 96.62 271 PRO A N 1
ATOM 2167 C CA . PRO A 1 271 ? 19.142 -2.714 -5.457 1.00 96.62 271 PRO A CA 1
ATOM 2168 C C . PRO A 1 271 ? 20.661 -2.774 -5.293 1.00 96.62 271 PRO A C 1
ATOM 2170 O O . PRO A 1 271 ? 21.269 -1.873 -4.718 1.00 96.62 271 PRO A O 1
ATOM 2173 N N . LEU A 1 272 ? 21.296 -3.783 -5.890 1.00 95.31 272 LEU A N 1
ATOM 2174 C CA . LEU A 1 272 ? 22.747 -4.006 -5.799 1.00 95.31 272 LEU A CA 1
ATOM 2175 C C . LEU A 1 272 ? 23.570 -2.840 -6.377 1.00 95.31 272 LEU A C 1
ATOM 2177 O O . LEU A 1 272 ? 24.749 -2.690 -6.058 1.00 95.31 272 LEU A O 1
ATOM 2181 N N . ASN A 1 273 ? 22.957 -2.038 -7.251 1.00 96.12 273 ASN A N 1
ATOM 2182 C CA . ASN A 1 273 ? 23.509 -0.841 -7.876 1.00 96.12 273 ASN A CA 1
ATOM 2183 C C . ASN A 1 273 ? 22.821 0.458 -7.402 1.00 96.12 273 ASN A C 1
ATOM 2185 O O . ASN A 1 273 ? 22.628 1.361 -8.211 1.00 96.12 273 ASN A O 1
ATOM 2189 N N . HIS A 1 274 ? 22.423 0.550 -6.130 1.00 96.25 274 HIS A N 1
ATOM 2190 C CA . HIS A 1 274 ? 21.862 1.771 -5.534 1.00 96.25 274 HIS A CA 1
ATOM 2191 C C . HIS A 1 274 ? 22.872 2.479 -4.605 1.00 96.25 274 HIS A C 1
ATOM 2193 O O . HIS A 1 274 ? 23.575 1.781 -3.868 1.00 96.25 274 HIS A O 1
ATOM 2199 N N . PRO A 1 275 ? 22.911 3.828 -4.553 1.00 92.25 275 PRO A N 1
ATOM 2200 C CA . PRO A 1 275 ? 23.830 4.595 -3.702 1.00 92.25 275 PRO A CA 1
ATOM 2201 C C . PRO A 1 275 ? 23.791 4.242 -2.213 1.00 92.25 275 PRO A C 1
ATOM 2203 O O . PRO A 1 275 ? 24.837 4.190 -1.571 1.00 92.25 275 PRO A O 1
ATOM 2206 N N . ASP A 1 276 ? 22.615 3.918 -1.681 1.00 90.25 276 ASP A N 1
ATOM 2207 C CA . ASP A 1 276 ? 22.464 3.557 -0.263 1.00 90.25 276 ASP A CA 1
ATOM 2208 C C . ASP A 1 276 ? 22.986 2.160 0.103 1.00 90.25 276 ASP A C 1
ATOM 2210 O O . ASP A 1 276 ? 22.996 1.803 1.280 1.00 90.25 276 ASP A O 1
ATOM 2214 N N . GLY A 1 277 ? 23.341 1.326 -0.876 1.00 89.00 277 GLY A N 1
ATOM 2215 C CA . GLY A 1 277 ? 23.605 -0.089 -0.621 1.00 89.00 277 GLY A CA 1
ATOM 2216 C C . GLY A 1 277 ? 24.251 -0.816 -1.789 1.00 89.00 277 GLY A C 1
ATOM 2217 O O . GLY A 1 277 ? 23.812 -1.905 -2.153 1.00 89.00 277 GLY A O 1
ATOM 2218 N N . PHE A 1 278 ? 25.287 -0.225 -2.391 1.00 91.44 278 PHE A N 1
ATOM 2219 C CA . PHE A 1 278 ? 26.061 -0.908 -3.425 1.00 91.44 278 PHE A CA 1
ATOM 2220 C C . PHE A 1 278 ? 26.583 -2.255 -2.912 1.00 91.44 278 PHE A C 1
ATOM 2222 O O . PHE A 1 278 ? 27.195 -2.312 -1.846 1.00 91.44 278 PHE A O 1
ATOM 2229 N N . LYS A 1 279 ? 26.428 -3.326 -3.705 1.00 90.50 279 LYS A N 1
ATOM 2230 C CA . LYS A 1 279 ? 26.949 -4.662 -3.351 1.00 90.50 279 LYS A CA 1
ATOM 2231 C C . LYS A 1 279 ? 28.457 -4.633 -3.085 1.00 90.50 279 LYS A C 1
ATOM 2233 O O . LYS A 1 279 ? 28.934 -5.270 -2.154 1.00 90.50 279 LYS A O 1
ATOM 2238 N N . ASN A 1 280 ? 29.204 -3.922 -3.930 1.00 89.94 280 ASN A N 1
ATOM 2239 C CA . ASN A 1 280 ? 30.634 -3.643 -3.791 1.00 89.94 280 ASN A CA 1
ATOM 2240 C C . ASN A 1 280 ? 31.039 -2.491 -4.742 1.00 89.94 280 ASN A C 1
ATOM 2242 O O . ASN A 1 280 ? 30.200 -1.923 -5.449 1.00 89.94 280 ASN A O 1
ATOM 2246 N N . ASN A 1 281 ? 32.329 -2.143 -4.784 1.00 93.06 281 ASN A N 1
ATOM 2247 C CA . ASN A 1 281 ? 32.837 -1.054 -5.627 1.00 93.06 281 ASN A CA 1
ATOM 2248 C C . ASN A 1 281 ? 32.609 -1.267 -7.136 1.00 93.06 281 ASN A C 1
ATOM 2250 O O . ASN A 1 281 ? 32.458 -0.279 -7.854 1.00 93.06 281 ASN A O 1
ATOM 2254 N N . ASP A 1 282 ? 32.499 -2.510 -7.614 1.00 91.94 282 ASP A N 1
ATOM 2255 C CA . ASP A 1 282 ? 32.264 -2.803 -9.035 1.00 91.94 282 ASP A CA 1
ATOM 2256 C C . ASP A 1 282 ? 30.849 -2.428 -9.487 1.00 91.94 282 ASP A C 1
ATOM 2258 O O . ASP A 1 282 ? 30.602 -2.249 -10.681 1.00 91.94 282 ASP A O 1
ATOM 2262 N N . TYR A 1 283 ? 29.914 -2.282 -8.542 1.00 93.12 283 TYR A N 1
ATOM 2263 C CA . TYR A 1 283 ? 28.536 -1.871 -8.808 1.00 93.12 283 TYR A CA 1
ATOM 2264 C C . TYR A 1 283 ? 28.361 -0.348 -8.867 1.00 93.12 283 TYR A C 1
ATOM 2266 O O . TYR A 1 283 ? 27.446 0.116 -9.547 1.00 93.12 283 TYR A O 1
ATOM 2274 N N . LYS A 1 284 ? 29.256 0.441 -8.251 1.00 94.31 284 LYS A N 1
ATOM 2275 C CA . LYS A 1 284 ? 29.181 1.918 -8.234 1.00 94.31 284 LYS A CA 1
ATOM 2276 C C . LYS A 1 284 ? 29.102 2.553 -9.631 1.00 94.31 284 LYS A C 1
ATOM 2278 O O . LYS A 1 284 ? 28.281 3.444 -9.833 1.00 94.31 284 LYS A O 1
ATOM 2283 N N . PRO A 1 285 ? 29.882 2.118 -10.644 1.00 94.94 285 PRO A N 1
ATOM 2284 C CA . PRO A 1 285 ? 29.762 2.673 -11.992 1.00 94.94 285 PRO A CA 1
ATOM 2285 C C . PRO A 1 285 ? 28.403 2.406 -12.650 1.00 94.94 285 PRO A C 1
ATOM 2287 O O . PRO A 1 285 ? 28.035 3.119 -13.580 1.00 94.94 285 PRO A O 1
ATOM 2290 N N . TYR A 1 286 ? 27.687 1.376 -12.195 1.00 95.31 286 TYR A N 1
ATOM 2291 C CA . TYR A 1 286 ? 26.386 0.942 -12.704 1.00 95.31 286 TYR A CA 1
ATOM 2292 C C . TYR A 1 286 ? 25.218 1.504 -11.894 1.00 95.31 286 TYR A C 1
ATOM 2294 O O . TYR A 1 286 ? 24.100 1.017 -12.053 1.00 95.31 286 TYR A O 1
ATOM 2302 N N . ASP A 1 287 ? 25.467 2.505 -11.050 1.00 96.81 287 ASP A N 1
ATOM 2303 C CA . ASP A 1 287 ? 24.437 3.230 -10.321 1.00 96.81 287 ASP A CA 1
ATOM 2304 C C . ASP A 1 287 ? 23.319 3.690 -11.265 1.00 96.81 287 ASP A C 1
ATOM 2306 O O . ASP A 1 287 ? 23.540 4.475 -12.197 1.00 96.81 287 ASP A O 1
ATOM 2310 N N . TYR A 1 288 ? 22.118 3.154 -11.045 1.00 97.19 288 TYR A N 1
ATOM 2311 C CA . TYR A 1 288 ? 20.983 3.436 -11.914 1.00 97.19 288 TYR A CA 1
ATOM 2312 C C . TYR A 1 288 ? 20.420 4.841 -11.701 1.00 97.19 288 TYR A C 1
ATOM 2314 O O . TYR A 1 288 ? 19.649 5.283 -12.549 1.00 97.19 288 TYR A O 1
ATOM 2322 N N . THR A 1 289 ? 20.779 5.547 -10.626 1.00 94.94 289 THR A N 1
ATOM 2323 C CA . THR A 1 289 ? 20.305 6.912 -10.330 1.00 94.94 289 THR A CA 1
ATOM 2324 C C . THR A 1 289 ? 21.037 7.977 -11.149 1.00 94.94 289 THR A C 1
ATOM 2326 O O . THR A 1 289 ? 20.535 9.078 -11.351 1.00 94.94 289 THR A O 1
ATOM 2329 N N . LEU A 1 290 ? 22.194 7.639 -11.721 1.00 96.00 290 LEU A N 1
ATOM 2330 C CA . LEU A 1 290 ? 23.010 8.590 -12.470 1.00 96.00 290 LEU A CA 1
ATOM 2331 C C . LEU A 1 290 ? 22.379 8.969 -13.817 1.00 96.00 290 LEU A C 1
ATOM 2333 O O . LEU A 1 290 ? 21.630 8.206 -14.432 1.00 96.00 290 LEU A O 1
ATOM 2337 N N . HIS A 1 291 ? 22.711 10.156 -14.319 1.00 93.75 291 HIS A N 1
ATOM 2338 C CA . HIS A 1 291 ? 22.245 10.619 -15.624 1.00 93.75 291 HIS A CA 1
ATOM 2339 C C . HIS A 1 291 ? 23.095 10.015 -16.751 1.00 93.75 291 HIS A C 1
ATOM 2341 O O . HIS A 1 291 ? 24.283 10.310 -16.859 1.00 93.75 291 HIS A O 1
ATOM 2347 N N . GLU A 1 292 ? 22.494 9.142 -17.567 1.00 94.12 292 GLU A N 1
ATOM 2348 C CA . GLU A 1 292 ? 23.044 8.616 -18.833 1.00 94.12 292 GLU A CA 1
ATOM 2349 C C . GLU A 1 292 ? 24.470 8.036 -18.787 1.00 94.12 292 GLU A C 1
ATOM 2351 O O . GLU A 1 292 ? 25.161 7.951 -19.806 1.00 94.12 292 GLU A O 1
ATOM 2356 N N . LYS A 1 293 ? 24.937 7.611 -17.611 1.00 92.88 293 LYS A N 1
ATOM 2357 C CA . LYS A 1 293 ? 26.347 7.266 -17.396 1.00 92.88 293 LYS A CA 1
ATOM 2358 C C . LYS A 1 293 ? 26.718 5.879 -17.919 1.00 92.88 293 LYS A C 1
ATOM 2360 O O . LYS A 1 293 ? 27.798 5.688 -18.485 1.00 92.88 293 LYS A O 1
ATOM 2365 N N . LYS A 1 294 ? 25.850 4.885 -17.708 1.00 94.50 294 LYS A N 1
ATOM 2366 C CA . LYS A 1 294 ? 26.092 3.468 -18.045 1.00 94.50 294 LYS A CA 1
ATOM 2367 C C . LYS A 1 294 ? 24.806 2.761 -18.463 1.00 94.50 294 LYS A C 1
ATOM 2369 O O . LYS A 1 294 ? 23.717 3.319 -18.383 1.00 94.50 294 LYS A O 1
ATOM 2374 N N . ALA A 1 295 ? 24.947 1.504 -18.889 1.00 91.75 295 ALA A N 1
ATOM 2375 C CA . ALA A 1 295 ? 23.852 0.670 -19.382 1.00 91.75 295 ALA A CA 1
ATOM 2376 C C . ALA A 1 295 ? 22.556 0.711 -18.541 1.00 91.75 295 ALA A C 1
ATOM 2378 O O . ALA A 1 295 ? 21.506 0.761 -19.176 1.00 91.75 295 ALA A O 1
ATOM 2379 N N . PRO A 1 296 ? 22.596 0.763 -17.191 1.00 95.62 296 PRO A N 1
ATOM 2380 C CA . PRO A 1 296 ? 21.387 0.801 -16.362 1.00 95.62 296 PRO A CA 1
ATOM 2381 C C . PRO A 1 296 ? 20.602 2.098 -16.397 1.00 95.62 296 PRO A C 1
ATOM 2383 O O . PRO A 1 296 ? 19.450 2.126 -15.981 1.00 95.62 296 PRO A O 1
ATOM 2386 N N . THR A 1 297 ? 21.229 3.192 -16.817 1.00 97.69 297 THR A N 1
ATOM 2387 C CA . THR A 1 297 ? 20.608 4.512 -16.747 1.00 97.69 297 THR A CA 1
ATOM 2388 C C . THR A 1 297 ? 19.669 4.717 -17.930 1.00 97.69 297 THR A C 1
ATOM 2390 O O . THR A 1 297 ? 19.950 4.278 -19.054 1.00 97.69 297 THR A O 1
ATOM 2393 N N . PHE A 1 298 ? 18.554 5.393 -17.677 1.00 98.12 298 PHE A N 1
ATOM 2394 C CA . PHE A 1 298 ? 17.666 5.876 -18.725 1.00 98.12 298 PHE A CA 1
ATOM 2395 C C . PHE A 1 298 ? 18.443 6.825 -19.635 1.00 98.12 298 PHE A C 1
ATOM 2397 O O . PHE A 1 298 ? 19.341 7.521 -19.170 1.00 98.12 298 PHE A O 1
ATOM 2404 N N . GLY A 1 299 ? 18.140 6.819 -20.931 1.00 96.38 299 GLY A N 1
ATOM 2405 C CA . GLY A 1 299 ? 18.813 7.677 -21.903 1.00 96.38 299 GLY A CA 1
ATOM 2406 C C . GLY A 1 299 ? 20.179 7.161 -22.375 1.00 96.38 299 GLY A C 1
ATOM 2407 O O . GLY A 1 299 ? 20.757 7.708 -23.309 1.00 96.38 299 GLY A O 1
ATOM 2408 N N . TYR A 1 300 ? 20.701 6.062 -21.816 1.00 95.50 300 TYR A N 1
ATOM 2409 C CA . TYR A 1 300 ? 21.992 5.526 -22.254 1.00 95.50 300 TYR A CA 1
ATOM 2410 C C . TYR A 1 300 ? 21.956 5.052 -23.717 1.00 95.50 300 TYR A C 1
ATOM 2412 O O . TYR A 1 300 ? 21.098 4.253 -24.117 1.00 95.50 300 TYR A O 1
ATOM 2420 N N . LYS A 1 301 ? 22.923 5.496 -24.529 1.00 93.25 301 LYS A N 1
ATOM 2421 C CA . LYS A 1 301 ? 23.061 5.040 -25.920 1.00 93.25 301 LYS A CA 1
ATOM 2422 C C . LYS A 1 301 ? 23.338 3.539 -25.983 1.00 93.25 301 LYS A C 1
ATOM 2424 O O . LYS A 1 301 ? 24.274 3.032 -25.369 1.00 93.25 301 LYS A O 1
ATOM 2429 N N . ARG A 1 302 ? 22.555 2.802 -26.771 1.00 90.25 302 ARG A N 1
ATOM 2430 C CA . ARG A 1 302 ? 22.876 1.407 -27.112 1.00 90.25 302 ARG A CA 1
ATOM 2431 C C . ARG A 1 302 ? 23.712 1.370 -28.408 1.00 90.25 302 ARG A C 1
ATOM 2433 O O . ARG A 1 302 ? 23.739 2.371 -29.129 1.00 90.25 302 ARG A O 1
ATOM 2440 N N . PRO A 1 303 ? 24.407 0.256 -28.714 1.00 84.62 303 PRO A N 1
ATOM 2441 C CA . PRO A 1 303 ? 25.201 0.135 -29.943 1.00 84.62 303 PRO A CA 1
ATOM 2442 C C . PRO A 1 303 ? 24.384 0.353 -31.225 1.00 84.62 303 PRO A C 1
ATOM 2444 O O . PRO A 1 303 ? 24.876 0.950 -32.174 1.00 84.62 303 PRO A O 1
ATOM 2447 N N . SER A 1 304 ? 23.114 -0.062 -31.228 1.00 86.56 304 SER A N 1
ATOM 2448 C CA . SER A 1 304 ? 22.162 0.244 -32.300 1.00 86.56 304 SER A CA 1
ATOM 2449 C C . SER A 1 304 ? 21.701 1.706 -32.265 1.00 86.56 304 SER A C 1
ATOM 2451 O O . SER A 1 304 ? 22.084 2.484 -31.395 1.00 86.56 304 SER A O 1
ATOM 2453 N N . ASN A 1 305 ? 20.788 2.090 -33.156 1.00 90.31 305 ASN A N 1
ATOM 2454 C CA . ASN A 1 305 ? 20.117 3.389 -33.103 1.00 90.31 305 ASN A CA 1
ATOM 2455 C C . ASN A 1 305 ? 19.086 3.527 -31.952 1.00 90.31 305 ASN A C 1
ATOM 2457 O O . ASN A 1 305 ? 18.244 4.420 -31.966 1.00 90.31 305 ASN A O 1
ATOM 2461 N N . ARG A 1 306 ? 19.127 2.649 -30.944 1.00 94.12 306 ARG A N 1
ATOM 2462 C CA . ARG A 1 306 ? 18.215 2.662 -29.796 1.00 94.12 306 ARG A CA 1
ATOM 2463 C C . ARG A 1 306 ? 18.813 3.435 -28.616 1.00 94.12 306 ARG A C 1
ATOM 2465 O O . ARG A 1 306 ? 19.985 3.257 -28.276 1.00 94.12 306 ARG A O 1
ATOM 2472 N N . ILE A 1 307 ? 17.980 4.217 -27.942 1.00 95.88 307 ILE A N 1
ATOM 2473 C CA . ILE A 1 307 ? 18.254 4.837 -26.640 1.00 95.88 307 ILE A CA 1
ATOM 2474 C C . ILE A 1 307 ? 17.605 3.985 -25.545 1.00 95.88 307 ILE A C 1
ATOM 2476 O O . ILE A 1 307 ? 16.531 3.411 -25.741 1.00 95.88 307 ILE A O 1
ATOM 2480 N N . HIS A 1 308 ? 18.274 3.832 -24.407 1.00 96.94 308 HIS A N 1
ATOM 2481 C CA . HIS A 1 308 ? 17.749 3.040 -23.308 1.00 96.94 308 HIS A CA 1
ATOM 2482 C C . HIS A 1 308 ? 16.517 3.692 -22.663 1.00 96.94 308 HIS A C 1
ATOM 2484 O O . HIS A 1 308 ? 16.589 4.822 -22.202 1.00 96.94 308 HIS A O 1
ATOM 2490 N N . ALA A 1 309 ? 15.396 2.971 -22.629 1.00 97.50 309 ALA A N 1
ATOM 2491 C CA . ALA A 1 309 ? 14.102 3.485 -22.176 1.00 97.50 309 ALA A CA 1
ATOM 2492 C C . ALA A 1 309 ? 13.749 3.147 -20.719 1.00 97.50 309 ALA A C 1
ATOM 2494 O O . ALA A 1 309 ? 12.637 3.435 -20.287 1.00 97.50 309 ALA A O 1
ATOM 2495 N N . ALA A 1 310 ? 14.654 2.504 -19.984 1.00 98.19 310 ALA A N 1
ATOM 2496 C CA . ALA A 1 310 ? 14.399 2.014 -18.638 1.00 98.19 310 ALA A CA 1
ATOM 2497 C C . ALA A 1 310 ? 15.461 2.477 -17.651 1.00 98.19 310 ALA A C 1
ATOM 2499 O O . ALA A 1 310 ? 16.503 3.015 -18.030 1.00 98.19 310 ALA A O 1
ATOM 2500 N N . ARG A 1 311 ? 15.182 2.199 -16.381 1.00 98.44 311 ARG A N 1
ATOM 2501 C CA . ARG A 1 311 ? 16.198 2.069 -15.342 1.00 98.44 311 ARG A CA 1
ATOM 2502 C C . ARG A 1 311 ? 16.384 0.575 -15.060 1.00 98.44 311 ARG A C 1
ATOM 2504 O O . ARG A 1 311 ? 15.392 -0.123 -14.859 1.00 98.44 311 ARG A O 1
ATOM 2511 N N . ASP A 1 312 ? 17.625 0.093 -15.047 1.00 97.75 312 ASP A N 1
ATOM 2512 C CA . ASP A 1 312 ? 17.914 -1.314 -14.738 1.00 97.75 312 ASP A CA 1
ATOM 2513 C C . ASP A 1 312 ? 18.330 -1.445 -13.270 1.00 97.75 312 ASP A C 1
ATOM 2515 O O . ASP A 1 312 ? 19.424 -1.037 -12.867 1.00 97.75 312 ASP A O 1
ATOM 2519 N N . LEU A 1 313 ? 17.454 -2.030 -12.457 1.00 97.94 313 LEU A N 1
ATOM 2520 C CA . LEU A 1 313 ? 17.713 -2.255 -11.036 1.00 97.94 313 LEU A CA 1
ATOM 2521 C C . LEU A 1 313 ? 18.330 -3.643 -10.871 1.00 97.94 313 LEU A C 1
ATOM 2523 O O . LEU A 1 313 ? 17.679 -4.650 -11.154 1.00 97.94 313 LEU A O 1
ATOM 2527 N N . TYR A 1 314 ? 19.588 -3.713 -10.444 1.00 96.06 314 TYR A N 1
ATOM 2528 C CA . TYR A 1 314 ? 20.329 -4.969 -10.354 1.00 96.06 314 TYR A CA 1
ATOM 2529 C C . TYR A 1 314 ? 19.967 -5.734 -9.083 1.00 96.06 314 TYR A C 1
ATOM 2531 O O . TYR A 1 314 ? 19.982 -5.170 -7.992 1.00 96.06 314 TYR A O 1
ATOM 2539 N N . TYR A 1 315 ? 19.701 -7.032 -9.232 1.00 94.88 315 TYR A N 1
ATOM 2540 C CA . TYR A 1 315 ? 19.317 -7.926 -8.140 1.00 94.88 315 TYR A CA 1
ATOM 2541 C C . TYR A 1 315 ? 19.795 -9.354 -8.385 1.00 94.88 315 TYR A C 1
ATOM 2543 O O . TYR A 1 315 ? 20.093 -9.748 -9.515 1.00 94.88 315 TYR A O 1
ATOM 2551 N N . GLU A 1 316 ? 19.812 -10.151 -7.322 1.00 92.00 316 GLU A N 1
ATOM 2552 C CA . GLU A 1 316 ? 19.986 -11.595 -7.433 1.00 92.00 316 GLU A CA 1
ATOM 2553 C C . GLU A 1 316 ? 18.813 -12.229 -8.200 1.00 92.00 316 GLU A C 1
ATOM 2555 O O . GLU A 1 316 ? 17.658 -11.793 -8.125 1.00 92.00 316 GLU A O 1
ATOM 2560 N N . VAL A 1 317 ? 19.102 -13.283 -8.963 1.00 91.44 317 VAL A N 1
ATOM 2561 C CA . VAL A 1 317 ? 18.061 -14.030 -9.683 1.00 91.44 317 VAL A CA 1
ATOM 2562 C C . VAL A 1 317 ? 17.092 -14.648 -8.676 1.00 91.44 317 VAL A C 1
ATOM 2564 O O . VAL A 1 317 ? 17.508 -15.278 -7.707 1.00 91.44 317 VAL A O 1
ATOM 2567 N N . GLY A 1 318 ? 15.789 -14.520 -8.928 1.00 93.69 318 GLY A N 1
ATOM 2568 C CA . GLY A 1 318 ? 14.754 -15.005 -8.014 1.00 93.69 318 GLY A CA 1
ATOM 2569 C C . GLY A 1 318 ? 14.280 -13.977 -6.981 1.00 93.69 318 GLY A C 1
ATOM 2570 O O . GLY A 1 318 ? 13.305 -14.256 -6.276 1.00 93.69 318 GLY A O 1
ATOM 2571 N N . GLU A 1 319 ? 14.901 -12.792 -6.910 1.00 96.56 319 GLU A N 1
ATOM 2572 C CA . GLU A 1 319 ? 14.433 -11.706 -6.043 1.00 96.56 319 GLU A CA 1
ATOM 2573 C C . GLU A 1 319 ? 12.977 -11.339 -6.368 1.00 96.56 319 GLU A C 1
ATOM 2575 O O . GLU A 1 319 ? 12.558 -11.354 -7.527 1.00 96.56 319 GLU A O 1
ATOM 2580 N N . SER A 1 320 ? 12.166 -11.067 -5.345 1.00 98.25 320 SER A N 1
ATOM 2581 C CA . SER A 1 320 ? 10.718 -10.917 -5.521 1.00 98.25 320 SER A CA 1
ATOM 2582 C C . SER A 1 320 ? 10.350 -9.521 -6.008 1.00 98.25 320 SER A C 1
ATOM 2584 O O . SER A 1 320 ? 10.748 -8.537 -5.398 1.00 98.25 320 SER A O 1
ATOM 2586 N N . ILE A 1 321 ? 9.503 -9.454 -7.036 1.00 98.75 321 ILE A N 1
ATOM 2587 C CA . ILE A 1 321 ? 9.007 -8.196 -7.603 1.00 98.75 321 ILE A CA 1
ATOM 2588 C C . ILE A 1 321 ? 7.560 -7.986 -7.162 1.00 98.75 321 ILE A C 1
ATOM 2590 O O . ILE A 1 321 ? 6.744 -8.917 -7.228 1.00 98.75 321 ILE A O 1
ATOM 2594 N N . TYR A 1 322 ? 7.240 -6.766 -6.739 1.00 98.62 322 TYR A N 1
ATOM 2595 C CA . TYR A 1 322 ? 5.938 -6.388 -6.195 1.00 98.62 322 TYR A CA 1
ATOM 2596 C C . TYR A 1 322 ? 5.257 -5.300 -7.035 1.00 98.62 322 TYR A C 1
ATOM 2598 O O . TYR A 1 322 ? 5.921 -4.457 -7.634 1.00 98.62 322 TYR A O 1
ATOM 2606 N N . ALA A 1 323 ? 3.923 -5.314 -7.073 1.00 98.31 323 ALA A N 1
ATOM 2607 C CA . ALA A 1 323 ? 3.137 -4.256 -7.698 1.00 98.31 323 ALA A CA 1
ATOM 2608 C C . ALA A 1 323 ? 3.324 -2.933 -6.936 1.00 98.31 323 ALA A C 1
ATOM 2610 O O . ALA A 1 323 ? 3.082 -2.871 -5.728 1.00 98.31 323 ALA A O 1
ATOM 2611 N N . MET A 1 324 ? 3.718 -1.873 -7.647 1.00 97.38 324 MET A N 1
ATOM 2612 C CA . MET A 1 324 ? 3.977 -0.556 -7.047 1.00 97.38 324 MET A CA 1
ATOM 2613 C C . MET A 1 324 ? 2.703 0.131 -6.524 1.00 97.38 324 MET A C 1
ATOM 2615 O O . MET A 1 324 ? 2.760 0.945 -5.604 1.00 97.38 324 MET A O 1
ATOM 2619 N N . ASP A 1 325 ? 1.544 -0.210 -7.085 1.00 94.88 325 ASP A N 1
ATOM 2620 C CA . ASP A 1 325 ? 0.228 0.280 -6.674 1.00 94.88 325 ASP A CA 1
ATOM 2621 C C . ASP A 1 325 ? -0.872 -0.712 -7.075 1.00 94.88 325 ASP A C 1
ATOM 2623 O O . ASP A 1 325 ? -0.610 -1.664 -7.818 1.00 94.88 325 ASP A O 1
ATOM 2627 N N . ASP A 1 326 ? -2.104 -0.485 -6.621 1.00 91.44 326 ASP A N 1
ATOM 2628 C CA . ASP A 1 326 ? -3.279 -1.193 -7.132 1.00 91.44 326 ASP A CA 1
ATOM 2629 C C . ASP A 1 326 ? -3.356 -1.059 -8.659 1.00 91.44 326 ASP A C 1
ATOM 2631 O O . ASP A 1 326 ? -2.990 -0.026 -9.215 1.00 91.44 326 ASP A O 1
ATOM 2635 N N . GLY A 1 327 ? -3.848 -2.064 -9.378 1.00 95.62 327 GLY A N 1
ATOM 2636 C CA . GLY A 1 327 ? -3.885 -1.978 -10.838 1.00 95.62 327 GLY A CA 1
ATOM 2637 C C . GLY A 1 327 ? -4.526 -3.163 -11.534 1.00 95.62 327 GLY A C 1
ATOM 2638 O O . GLY A 1 327 ? -4.999 -4.107 -10.898 1.00 95.62 327 GLY A O 1
ATOM 2639 N N . ILE A 1 328 ? -4.531 -3.100 -12.865 1.00 98.00 328 ILE A N 1
ATOM 2640 C CA . ILE A 1 328 ? -5.000 -4.178 -13.739 1.00 98.00 328 ILE A CA 1
ATOM 2641 C C . ILE A 1 328 ? -3.849 -4.608 -14.641 1.00 98.00 328 ILE A C 1
ATOM 2643 O O . ILE A 1 328 ? -3.249 -3.787 -15.339 1.00 98.00 328 ILE A O 1
ATOM 2647 N N . VAL A 1 329 ? -3.561 -5.906 -14.658 1.00 98.75 329 VAL A N 1
ATOM 2648 C CA . VAL A 1 329 ? -2.539 -6.488 -15.531 1.00 98.75 329 VAL A CA 1
ATOM 2649 C C . VAL A 1 329 ? -3.040 -6.466 -16.970 1.00 98.75 329 VAL A C 1
ATOM 2651 O O . VAL A 1 329 ? -4.077 -7.043 -17.301 1.00 98.75 329 VAL A O 1
ATOM 2654 N N . LYS A 1 330 ? -2.300 -5.804 -17.853 1.00 98.56 330 LYS A N 1
ATOM 2655 C CA . LYS A 1 330 ? -2.696 -5.579 -19.248 1.00 98.56 330 LYS A CA 1
ATOM 2656 C C . LYS A 1 330 ? -2.070 -6.586 -20.199 1.00 98.56 330 LYS A C 1
ATOM 2658 O O . LYS A 1 330 ? -2.701 -6.949 -21.195 1.00 98.56 330 LYS A O 1
ATOM 2663 N N . SER A 1 331 ? -0.872 -7.072 -19.889 1.00 98.12 331 SER A N 1
ATOM 2664 C CA . SER A 1 331 ? -0.195 -8.090 -20.688 1.00 98.12 331 SER A CA 1
ATOM 2665 C C . SER A 1 331 ? 0.880 -8.829 -19.886 1.00 98.12 331 SER A C 1
ATOM 2667 O O . SER A 1 331 ? 1.413 -8.319 -18.900 1.00 98.12 331 SER A O 1
ATOM 2669 N N . VAL A 1 332 ? 1.164 -10.059 -20.320 1.00 98.50 332 VAL A N 1
ATOM 2670 C CA . VAL A 1 332 ? 2.258 -10.914 -19.846 1.00 98.50 332 VAL A CA 1
ATOM 2671 C C . VAL A 1 332 ? 2.798 -11.650 -21.069 1.00 98.50 332 VAL A C 1
ATOM 2673 O O . VAL A 1 332 ? 2.018 -12.314 -21.752 1.00 98.50 332 VAL A O 1
ATOM 2676 N N . TYR A 1 333 ? 4.082 -11.497 -21.394 1.00 98.06 333 TYR A N 1
ATOM 2677 C CA . TYR A 1 333 ? 4.635 -12.028 -22.647 1.00 98.06 333 TYR A CA 1
ATOM 2678 C C . TYR A 1 333 ? 6.154 -12.242 -22.599 1.00 98.06 333 TYR A C 1
ATOM 2680 O O . TYR A 1 333 ? 6.850 -11.670 -21.757 1.00 98.06 333 TYR A O 1
ATOM 2688 N N . ALA A 1 334 ? 6.660 -13.070 -23.519 1.00 97.19 334 ALA A N 1
ATOM 2689 C CA . ALA A 1 334 ? 8.091 -13.294 -23.716 1.00 97.19 334 ALA A CA 1
ATOM 2690 C C . ALA A 1 334 ? 8.800 -11.993 -24.119 1.00 97.19 334 ALA A C 1
ATOM 2692 O O . ALA A 1 334 ? 8.303 -11.248 -24.962 1.00 97.19 334 ALA A O 1
ATOM 2693 N N . PHE A 1 335 ? 9.958 -11.723 -23.522 1.00 93.69 335 PHE A N 1
ATOM 2694 C CA . PHE A 1 335 ? 10.648 -10.445 -23.646 1.00 93.69 335 PHE A CA 1
ATOM 2695 C C . PHE A 1 335 ? 12.049 -10.612 -24.246 1.00 93.69 335 PHE A C 1
ATOM 2697 O O . PHE A 1 335 ? 12.177 -10.792 -25.454 1.00 93.69 335 PHE A O 1
ATOM 2704 N N . TYR A 1 336 ? 13.104 -10.539 -23.438 1.00 89.75 336 TYR A N 1
ATOM 2705 C CA . TYR A 1 336 ? 14.489 -10.477 -23.906 1.00 89.75 336 TYR A CA 1
ATOM 2706 C C . TYR A 1 336 ? 15.335 -11.565 -23.240 1.00 89.75 336 TYR A C 1
ATOM 2708 O O . TYR A 1 336 ? 15.212 -11.769 -22.038 1.00 89.75 336 TYR A O 1
ATOM 2716 N N . TYR A 1 337 ? 16.192 -12.266 -23.990 1.00 90.38 337 TYR A N 1
ATOM 2717 C CA . TYR A 1 337 ? 17.154 -13.230 -23.423 1.00 90.38 337 TYR A CA 1
ATOM 2718 C C . TYR A 1 337 ? 16.539 -14.234 -22.426 1.00 90.38 337 TYR A C 1
ATOM 2720 O O . TYR A 1 337 ? 16.971 -14.345 -21.285 1.00 90.38 337 TYR A O 1
ATOM 2728 N N . ASP A 1 338 ? 15.506 -14.959 -22.863 1.00 91.12 338 ASP A N 1
ATOM 2729 C CA . ASP A 1 338 ? 14.761 -15.957 -22.070 1.00 91.12 338 ASP A CA 1
ATOM 2730 C C . ASP A 1 338 ? 14.029 -15.418 -20.818 1.00 91.12 338 A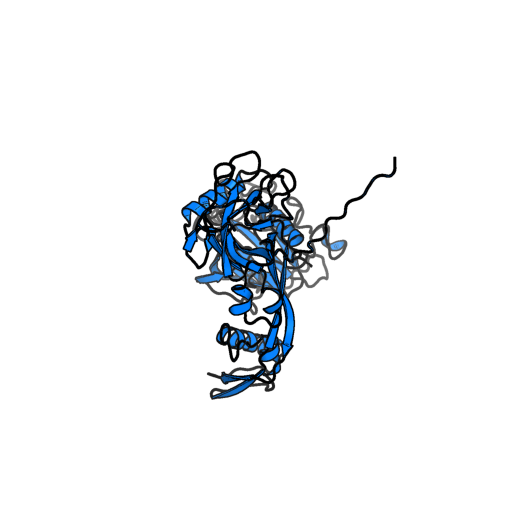SP A C 1
ATOM 2732 O O . ASP A 1 338 ? 13.616 -16.166 -19.928 1.00 91.12 338 ASP A O 1
ATOM 2736 N N . THR A 1 339 ? 13.800 -14.107 -20.767 1.00 95.69 339 THR A N 1
ATOM 2737 C CA . THR A 1 339 ? 12.973 -13.455 -19.744 1.00 95.69 339 THR A CA 1
ATOM 2738 C C . THR A 1 339 ? 11.623 -13.008 -20.297 1.00 95.69 339 THR A C 1
ATOM 2740 O O . THR A 1 339 ? 11.350 -13.107 -21.496 1.00 95.69 339 THR A O 1
ATOM 2743 N N . TRP A 1 340 ? 10.741 -12.560 -19.409 1.00 98.19 340 TRP A N 1
ATOM 2744 C CA . TRP A 1 340 ? 9.384 -12.121 -19.721 1.00 98.19 340 TRP A CA 1
ATOM 2745 C C . TRP A 1 340 ? 9.146 -10.690 -19.235 1.00 98.19 340 TRP A C 1
ATOM 2747 O O . TRP A 1 340 ? 9.955 -10.125 -18.500 1.00 98.19 340 TRP A O 1
ATOM 2757 N N . ALA A 1 341 ? 8.030 -10.103 -19.654 1.00 98.56 341 ALA A N 1
ATOM 2758 C CA . ALA A 1 341 ? 7.567 -8.806 -19.189 1.00 98.56 341 ALA A CA 1
ATOM 2759 C C . ALA A 1 341 ? 6.120 -8.886 -18.698 1.00 98.56 341 ALA A C 1
ATOM 2761 O O . ALA A 1 341 ? 5.313 -9.664 -19.214 1.00 98.56 341 ALA A O 1
ATOM 2762 N N . ILE A 1 342 ? 5.805 -8.052 -17.710 1.00 98.81 342 ILE A N 1
ATOM 2763 C CA . ILE A 1 342 ? 4.452 -7.814 -17.205 1.00 98.81 342 ILE A CA 1
ATOM 2764 C C . ILE A 1 342 ? 4.158 -6.333 -17.386 1.00 98.81 342 ILE A C 1
ATOM 2766 O O . ILE A 1 342 ? 4.965 -5.489 -17.005 1.00 98.81 342 ILE A O 1
ATOM 2770 N N . GLU A 1 343 ? 2.999 -6.005 -17.939 1.00 98.69 343 GLU A N 1
ATOM 2771 C CA . GLU A 1 343 ? 2.538 -4.624 -18.038 1.00 98.69 343 GLU A CA 1
ATOM 2772 C C . GLU A 1 343 ? 1.310 -4.421 -17.162 1.00 98.69 343 GLU A C 1
ATOM 2774 O O . GLU A 1 343 ? 0.347 -5.192 -17.246 1.00 98.69 343 GLU A O 1
ATOM 2779 N N . ILE A 1 344 ? 1.335 -3.381 -16.334 1.00 98.81 344 ILE A N 1
ATOM 2780 C CA . ILE A 1 344 ? 0.256 -3.054 -15.403 1.00 98.81 344 ILE A CA 1
ATOM 2781 C C . ILE A 1 344 ? -0.135 -1.592 -15.595 1.00 98.81 344 ILE A C 1
ATOM 2783 O O . ILE A 1 344 ? 0.707 -0.696 -15.564 1.00 98.81 344 ILE A O 1
ATOM 2787 N N . GLU A 1 345 ? -1.433 -1.364 -15.773 1.00 98.31 345 GLU A N 1
ATOM 2788 C CA . GLU A 1 345 ? -2.041 -0.042 -15.652 1.00 98.31 345 GLU A CA 1
ATOM 2789 C C . GLU A 1 345 ? -2.398 0.153 -14.177 1.00 98.31 345 GLU A C 1
ATOM 2791 O O . GLU A 1 345 ? -3.351 -0.452 -13.669 1.00 98.31 345 GLU A O 1
ATOM 2796 N N . HIS A 1 346 ? -1.573 0.919 -13.470 1.00 97.31 346 HIS A N 1
ATOM 2797 C CA . HIS A 1 346 ? -1.753 1.202 -12.053 1.00 97.31 346 HIS A CA 1
ATOM 2798 C C . HIS A 1 346 ? -2.829 2.263 -11.832 1.00 97.31 346 HIS A C 1
ATOM 2800 O O . HIS A 1 346 ? -3.071 3.121 -12.672 1.00 97.31 346 HIS A O 1
ATOM 2806 N N . SER A 1 347 ? -3.490 2.213 -10.683 1.00 88.62 347 SER A N 1
ATOM 2807 C CA . SER A 1 347 ? -4.547 3.158 -10.311 1.00 88.62 347 SER A CA 1
ATOM 2808 C C . SER A 1 347 ? -3.983 4.525 -9.917 1.00 88.62 347 SER A C 1
ATOM 2810 O O . SER A 1 347 ? -4.734 5.497 -9.865 1.00 88.62 347 SER A O 1
ATOM 2812 N N . TYR A 1 348 ? -2.673 4.604 -9.681 1.00 86.75 348 TYR A N 1
ATOM 2813 C CA . TYR A 1 348 ? -1.911 5.829 -9.506 1.00 86.75 348 TYR A CA 1
ATOM 2814 C C . TYR A 1 348 ? -2.060 6.737 -10.731 1.00 86.75 348 TYR A C 1
ATOM 2816 O O . TYR A 1 348 ? -1.600 6.410 -11.825 1.00 86.75 348 TYR A O 1
ATOM 2824 N N . GLU A 1 349 ? -2.689 7.896 -10.547 1.00 84.31 349 GLU A N 1
ATOM 2825 C CA . GLU A 1 349 ? -2.771 8.930 -11.578 1.00 84.31 349 GLU A CA 1
ATOM 2826 C C . GLU A 1 349 ? -1.492 9.774 -11.559 1.00 84.31 349 GLU A C 1
ATOM 2828 O O . GLU A 1 349 ? -1.285 10.589 -10.658 1.00 84.31 349 GLU A O 1
ATOM 2833 N N . TYR A 1 350 ? -0.618 9.559 -12.547 1.00 80.88 350 TYR A N 1
ATOM 2834 C CA . TYR A 1 350 ? 0.597 10.364 -12.722 1.00 80.88 350 TYR A CA 1
ATOM 2835 C C . TYR A 1 350 ? 0.283 11.727 -13.357 1.00 80.88 350 TYR A C 1
ATOM 2837 O O . TYR A 1 350 ? 0.872 12.746 -13.000 1.00 80.88 350 TYR A O 1
ATOM 2845 N N . LYS A 1 351 ? -0.686 11.750 -14.280 1.00 76.94 351 LYS A N 1
ATOM 2846 C CA . LYS A 1 351 ? -1.300 12.963 -14.831 1.00 76.94 351 LYS A CA 1
ATOM 2847 C C . LYS A 1 351 ? -2.804 12.895 -14.585 1.00 76.94 351 LYS A C 1
ATOM 2849 O O . LYS A 1 351 ? -3.370 11.809 -14.484 1.00 76.94 351 LYS A O 1
ATOM 2854 N N . LYS A 1 352 ? -3.464 14.050 -14.495 1.00 72.25 352 LYS A N 1
ATOM 2855 C CA . LYS A 1 352 ? -4.900 14.140 -14.193 1.00 72.25 352 LYS A CA 1
ATOM 2856 C C . LYS A 1 352 ? -5.723 13.258 -15.141 1.00 72.25 352 LYS A C 1
ATOM 2858 O O . LYS A 1 352 ? -5.723 13.479 -16.350 1.00 72.25 352 LYS A O 1
ATOM 2863 N N . GLY A 1 353 ? -6.442 12.276 -14.594 1.00 75.75 353 GLY A N 1
ATOM 2864 C CA . GLY A 1 353 ? -7.257 11.332 -15.367 1.00 75.75 353 GLY A CA 1
ATOM 2865 C C . GLY A 1 353 ? -6.463 10.328 -16.212 1.00 75.75 353 GLY A C 1
ATOM 2866 O O . GLY A 1 353 ? -7.050 9.653 -17.059 1.00 75.75 353 GLY A O 1
ATOM 2867 N N . LYS A 1 354 ? -5.143 10.226 -16.017 1.00 87.38 354 LYS A N 1
ATOM 2868 C CA . LYS A 1 354 ? -4.249 9.322 -16.745 1.00 87.38 354 LYS A CA 1
ATOM 2869 C C . LYS A 1 354 ? -3.466 8.466 -15.758 1.00 87.38 354 LYS A C 1
ATOM 2871 O O . LYS A 1 354 ? -2.659 8.938 -14.955 1.00 87.38 354 LYS A O 1
ATOM 2876 N N . LYS A 1 355 ? -3.761 7.176 -15.826 1.00 92.44 355 LYS A N 1
ATOM 2877 C CA . LYS A 1 355 ? -3.187 6.136 -14.982 1.00 92.44 355 LYS A CA 1
ATOM 2878 C C . LYS A 1 355 ? -1.767 5.806 -15.418 1.00 92.44 355 LYS A C 1
ATOM 2880 O O . LYS A 1 355 ? -1.518 5.598 -16.605 1.00 92.44 355 LYS A O 1
ATOM 2885 N N . LEU A 1 356 ? -0.862 5.714 -14.448 1.00 96.88 356 LEU A N 1
ATOM 2886 C CA . LEU A 1 356 ? 0.517 5.304 -14.665 1.00 96.88 356 LEU A CA 1
ATOM 2887 C C . LEU A 1 356 ? 0.544 3.890 -15.246 1.00 96.88 356 LEU A C 1
ATOM 2889 O O . LEU A 1 356 ? -0.018 2.952 -14.680 1.00 96.88 356 LEU A O 1
ATOM 2893 N N . TYR A 1 357 ? 1.241 3.730 -16.360 1.00 98.50 357 TYR A N 1
ATOM 2894 C CA . TYR A 1 357 ? 1.409 2.441 -17.010 1.00 98.50 357 TYR A CA 1
ATOM 2895 C C . TYR A 1 357 ? 2.861 1.996 -16.843 1.00 98.50 357 TYR A C 1
ATOM 2897 O O . TYR A 1 357 ? 3.780 2.717 -17.231 1.00 98.50 357 TYR A O 1
ATOM 2905 N N . VAL A 1 358 ? 3.080 0.823 -16.250 1.00 98.81 358 VAL A N 1
ATOM 2906 C CA . VAL A 1 358 ? 4.421 0.330 -15.899 1.00 98.81 358 VAL A CA 1
ATOM 2907 C C . VAL A 1 358 ? 4.675 -1.003 -16.583 1.00 98.81 358 VAL A C 1
ATOM 2909 O O . VAL A 1 358 ? 3.841 -1.910 -16.532 1.00 98.81 358 VAL A O 1
ATOM 2912 N N . ARG A 1 359 ? 5.846 -1.133 -17.208 1.00 98.81 359 ARG A N 1
ATOM 2913 C CA . ARG A 1 359 ? 6.371 -2.407 -17.700 1.00 98.81 359 ARG A CA 1
ATOM 2914 C C . ARG A 1 359 ? 7.452 -2.897 -16.745 1.00 98.81 359 ARG A C 1
ATOM 2916 O O . ARG A 1 359 ? 8.491 -2.262 -16.596 1.00 98.81 359 ARG A O 1
ATOM 2923 N N . TYR A 1 360 ? 7.211 -4.066 -16.172 1.00 98.75 360 TYR A N 1
ATOM 2924 C CA . TYR A 1 360 ? 8.155 -4.839 -15.379 1.00 98.75 360 TYR A CA 1
ATOM 2925 C C . TYR A 1 360 ? 8.823 -5.855 -16.309 1.00 98.75 360 TYR A C 1
ATOM 2927 O O . TYR A 1 360 ? 8.257 -6.917 -16.579 1.00 98.75 360 TYR A O 1
ATOM 2935 N N . GLY A 1 361 ? 9.969 -5.491 -16.881 1.00 98.31 361 GLY A N 1
ATOM 2936 C CA . GLY A 1 361 ? 10.737 -6.335 -17.794 1.00 98.31 361 GLY A CA 1
ATOM 2937 C C . GLY A 1 361 ? 11.694 -7.284 -17.078 1.00 98.31 361 GLY A C 1
ATOM 2938 O O . GLY A 1 361 ? 11.975 -7.150 -15.893 1.00 98.31 361 GLY A O 1
ATOM 2939 N N . GLU A 1 362 ? 12.222 -8.241 -17.834 1.00 96.94 362 GLU A N 1
ATOM 2940 C CA . GLU A 1 362 ? 13.276 -9.158 -17.384 1.00 96.94 362 GLU A CA 1
ATOM 2941 C C . GLU A 1 362 ? 12.891 -10.057 -16.198 1.00 96.94 362 GLU A C 1
ATOM 2943 O O . GLU A 1 362 ? 13.721 -10.526 -15.417 1.00 96.94 362 GLU A O 1
ATOM 2948 N N . VAL A 1 363 ? 11.598 -10.379 -16.101 1.00 97.75 363 VAL A N 1
ATOM 2949 C CA . VAL A 1 363 ? 11.068 -11.269 -15.067 1.00 97.75 363 VAL A CA 1
ATOM 2950 C C . VAL A 1 363 ? 11.240 -12.741 -15.451 1.00 97.75 363 VAL A C 1
ATOM 2952 O O . VAL A 1 363 ? 11.279 -13.116 -16.625 1.00 97.75 363 VAL A O 1
ATOM 2955 N N . SER A 1 364 ? 11.327 -13.613 -14.450 1.00 96.19 364 SER A N 1
ATOM 2956 C CA . SER A 1 364 ? 11.454 -15.059 -14.633 1.00 96.19 364 SER A CA 1
ATOM 2957 C C . SER A 1 364 ? 10.192 -15.660 -15.254 1.00 96.19 364 SER A C 1
ATOM 2959 O O . SER A 1 364 ? 9.131 -15.658 -14.623 1.00 96.19 364 SER A O 1
ATOM 2961 N N . LYS A 1 365 ? 10.328 -16.291 -16.430 1.00 93.38 365 LYS A N 1
ATOM 2962 C CA . LYS A 1 365 ? 9.228 -16.983 -17.131 1.00 93.38 365 LYS A CA 1
ATOM 2963 C C . LYS A 1 365 ? 8.498 -18.029 -16.280 1.00 93.38 365 LYS A C 1
ATOM 2965 O O . LYS A 1 365 ? 7.299 -18.228 -16.426 1.00 93.38 365 LYS A O 1
ATOM 2970 N N . ASN A 1 366 ? 9.211 -18.655 -15.341 1.00 94.31 366 ASN A N 1
ATOM 2971 C CA . ASN A 1 366 ? 8.693 -19.732 -14.493 1.00 94.31 366 ASN A CA 1
ATOM 2972 C C . ASN A 1 366 ? 8.064 -19.238 -13.177 1.00 94.31 366 ASN A C 1
ATOM 2974 O O . ASN A 1 366 ? 7.492 -20.038 -12.432 1.00 94.31 366 ASN A O 1
ATOM 2978 N N . ASN A 1 367 ? 8.191 -17.948 -12.838 1.00 95.06 367 ASN A N 1
ATOM 2979 C CA . ASN A 1 367 ? 7.775 -17.429 -11.531 1.00 95.06 367 ASN A CA 1
ATOM 2980 C C . ASN A 1 367 ? 6.828 -16.223 -11.580 1.00 95.06 367 ASN A C 1
ATOM 2982 O O . ASN A 1 367 ? 6.567 -15.633 -10.531 1.00 95.06 367 ASN A O 1
ATOM 2986 N N . ILE A 1 368 ? 6.222 -15.937 -12.730 1.00 98.00 368 ILE A N 1
ATOM 2987 C CA . ILE A 1 368 ? 5.118 -14.975 -12.852 1.00 98.00 368 ILE A CA 1
ATOM 2988 C C . ILE A 1 368 ? 3.903 -15.458 -12.038 1.00 98.00 368 ILE A C 1
ATOM 2990 O O . ILE A 1 368 ? 3.582 -16.650 -12.026 1.00 98.00 368 ILE A O 1
ATOM 2994 N N . LYS A 1 369 ? 3.259 -14.551 -11.293 1.00 98.06 369 LYS A N 1
ATOM 2995 C CA . LYS A 1 369 ? 2.116 -14.845 -10.400 1.00 98.06 369 LYS A CA 1
ATOM 2996 C C . LYS A 1 369 ? 0.781 -14.311 -10.901 1.00 98.06 369 LYS A C 1
ATOM 2998 O O . LYS A 1 369 ? -0.237 -14.601 -10.284 1.00 98.06 369 LYS A O 1
ATOM 3003 N N . VAL A 1 370 ? 0.803 -13.567 -11.998 1.00 98.31 370 VAL A N 1
ATOM 3004 C CA . VAL A 1 370 ? -0.350 -12.860 -12.548 1.00 98.31 370 VAL A CA 1
ATOM 3005 C C . VAL A 1 370 ? -0.516 -13.153 -14.037 1.00 98.31 370 VAL A C 1
ATOM 3007 O O . VAL A 1 370 ? 0.427 -13.567 -14.710 1.00 98.31 370 VAL A O 1
ATOM 3010 N N . LYS A 1 371 ? -1.711 -12.914 -14.565 1.00 98.25 371 LYS A N 1
ATOM 3011 C CA . LYS A 1 371 ? -2.034 -12.970 -15.997 1.00 98.25 371 LYS A CA 1
ATOM 3012 C C . LYS A 1 371 ? -2.839 -11.740 -16.412 1.00 98.25 371 LYS A C 1
ATOM 3014 O O . LYS A 1 371 ? -3.366 -11.013 -15.574 1.00 98.25 371 LYS A O 1
ATOM 3019 N N . LYS A 1 372 ? -2.947 -11.508 -17.723 1.00 98.31 372 LYS A N 1
ATOM 3020 C CA . LYS A 1 372 ? -3.777 -10.432 -18.283 1.00 98.31 372 LYS A CA 1
ATOM 3021 C C . LYS A 1 372 ? -5.200 -10.485 -17.705 1.00 98.31 372 LYS A C 1
ATOM 3023 O O . LYS A 1 372 ? -5.827 -11.540 -17.719 1.00 98.31 372 LYS A O 1
ATOM 3028 N N . GLY A 1 373 ? -5.696 -9.337 -17.251 1.00 97.69 373 GLY A N 1
ATOM 3029 C CA . GLY A 1 373 ? -7.014 -9.162 -16.639 1.00 97.69 373 GLY A CA 1
ATOM 3030 C C . GLY A 1 373 ? -7.025 -9.249 -15.111 1.00 97.69 373 GLY A C 1
ATOM 3031 O O . GLY A 1 373 ? -7.991 -8.790 -14.503 1.00 97.69 373 GLY A O 1
ATOM 3032 N N . ASP A 1 374 ? -5.971 -9.773 -14.479 1.00 98.06 374 ASP A N 1
ATOM 3033 C CA . ASP A 1 374 ? -5.906 -9.841 -13.018 1.00 98.06 374 ASP A CA 1
ATOM 3034 C C . ASP A 1 374 ? -5.876 -8.434 -12.402 1.00 98.06 374 ASP A C 1
ATOM 3036 O O . ASP A 1 374 ? -5.175 -7.536 -12.881 1.00 98.06 374 ASP A O 1
ATOM 3040 N N . LYS A 1 375 ? -6.616 -8.259 -11.301 1.00 96.50 375 LYS A N 1
ATOM 3041 C CA . LYS A 1 375 ? -6.478 -7.101 -10.412 1.00 96.50 375 LYS A CA 1
ATOM 3042 C C . LYS A 1 375 ? -5.364 -7.391 -9.410 1.00 96.50 375 LYS A C 1
ATOM 3044 O O . LYS A 1 375 ? -5.394 -8.437 -8.764 1.00 96.50 375 LYS A O 1
ATOM 3049 N N . VAL A 1 376 ? -4.428 -6.463 -9.261 1.00 95.06 376 VAL A N 1
ATOM 3050 C CA . VAL A 1 376 ? -3.367 -6.521 -8.245 1.00 95.06 376 VAL A CA 1
ATOM 3051 C C . VAL A 1 376 ? -3.597 -5.447 -7.194 1.00 95.06 376 VAL A C 1
ATOM 3053 O O . VAL A 1 376 ? -4.140 -4.381 -7.501 1.00 95.06 376 VAL A O 1
ATOM 3056 N N . LYS A 1 377 ? -3.180 -5.726 -5.962 1.00 91.06 377 LYS A N 1
ATOM 3057 C CA . LYS A 1 377 ? -3.074 -4.745 -4.887 1.00 91.06 377 LYS A CA 1
ATOM 3058 C C . LYS A 1 377 ? -1.638 -4.262 -4.731 1.00 91.06 377 LYS A C 1
ATOM 3060 O O . LYS A 1 377 ? -0.686 -5.001 -4.987 1.00 91.06 377 LYS A O 1
ATOM 3065 N N . LYS A 1 378 ? -1.481 -3.013 -4.297 1.00 90.88 378 LYS A N 1
ATOM 3066 C CA . LYS A 1 378 ? -0.197 -2.426 -3.904 1.00 90.88 378 LYS A CA 1
ATOM 3067 C C . LYS A 1 378 ? 0.548 -3.376 -2.961 1.00 90.88 378 LYS A C 1
ATOM 3069 O O . LYS A 1 378 ? 0.025 -3.761 -1.920 1.00 90.88 378 LYS A O 1
ATOM 3074 N N . GLY A 1 379 ? 1.776 -3.744 -3.321 1.00 93.19 379 GLY A N 1
ATOM 3075 C CA . GLY A 1 379 ? 2.605 -4.662 -2.538 1.00 93.19 379 GLY A CA 1
ATOM 3076 C C . GLY A 1 379 ? 2.337 -6.155 -2.770 1.00 93.19 379 GLY A C 1
ATOM 3077 O O . GLY A 1 379 ? 3.007 -6.981 -2.140 1.00 93.19 379 GLY A O 1
ATOM 3078 N N . ASP A 1 380 ? 1.429 -6.532 -3.677 1.00 96.56 380 ASP A N 1
ATOM 3079 C CA . ASP A 1 380 ? 1.282 -7.922 -4.115 1.00 96.56 380 ASP A CA 1
ATOM 3080 C C . ASP A 1 380 ? 2.534 -8.384 -4.859 1.00 96.56 380 ASP A C 1
ATOM 3082 O O . ASP A 1 380 ? 3.065 -7.678 -5.714 1.00 96.56 380 ASP A O 1
ATOM 3086 N N . LYS A 1 381 ? 2.999 -9.606 -4.575 1.00 98.12 381 LYS A N 1
ATOM 3087 C CA . LYS A 1 381 ? 4.093 -10.219 -5.340 1.00 98.12 381 LYS A CA 1
ATOM 3088 C C . LYS A 1 381 ? 3.589 -10.618 -6.727 1.00 98.12 381 LYS A C 1
ATOM 3090 O O . LYS A 1 381 ? 2.770 -11.530 -6.836 1.00 98.12 381 LYS A O 1
ATOM 3095 N N . ILE A 1 382 ? 4.146 -10.011 -7.771 1.00 98.75 382 ILE A N 1
ATOM 3096 C CA . ILE A 1 382 ? 3.744 -10.241 -9.167 1.00 98.75 382 ILE A CA 1
ATOM 3097 C C . ILE A 1 382 ? 4.684 -11.189 -9.916 1.00 98.75 382 ILE A C 1
ATOM 3099 O O . ILE A 1 382 ? 4.234 -11.930 -10.791 1.00 98.75 382 ILE A O 1
ATOM 3103 N N . ALA A 1 383 ? 5.973 -11.213 -9.566 1.00 98.50 383 ALA A N 1
ATOM 3104 C CA . ALA A 1 383 ? 6.968 -12.051 -10.231 1.00 98.50 383 ALA A CA 1
ATOM 3105 C C . ALA A 1 383 ? 8.241 -12.236 -9.389 1.00 98.50 383 ALA A C 1
ATOM 3107 O O . ALA A 1 383 ? 8.289 -11.893 -8.205 1.00 98.50 383 ALA A O 1
ATOM 3108 N N . GLU A 1 384 ? 9.264 -12.804 -10.021 1.00 98.50 384 GLU A N 1
ATOM 3109 C CA . GLU A 1 384 ? 10.639 -12.856 -9.528 1.00 98.50 384 GLU A CA 1
ATOM 3110 C C . GLU A 1 384 ? 11.590 -12.418 -10.650 1.00 98.50 384 GLU A C 1
ATOM 3112 O O . GLU A 1 384 ? 11.269 -12.612 -11.827 1.00 98.50 384 GLU A O 1
ATOM 3117 N N . VAL A 1 385 ? 12.747 -11.861 -10.296 1.00 97.12 385 VAL A N 1
ATOM 3118 C CA . VAL A 1 385 ? 13.802 -11.451 -11.236 1.00 97.12 385 VAL A CA 1
ATOM 3119 C C . VAL A 1 385 ? 14.280 -12.652 -12.057 1.00 97.12 385 VAL A C 1
ATOM 3121 O O . VAL A 1 385 ? 14.560 -13.725 -11.513 1.00 97.12 385 VAL A O 1
ATOM 3124 N N . GLY A 1 386 ? 14.335 -12.484 -13.379 1.00 94.12 386 GLY A N 1
ATOM 3125 C CA . GLY A 1 386 ? 14.780 -13.499 -14.329 1.00 94.12 386 GLY A CA 1
ATOM 3126 C C . GLY A 1 386 ? 16.296 -13.528 -14.518 1.00 94.12 386 GLY A C 1
ATOM 3127 O O . GLY A 1 386 ? 17.011 -12.588 -14.179 1.00 94.12 386 GLY A O 1
ATOM 3128 N N . LEU A 1 387 ? 16.783 -14.630 -15.088 1.00 90.00 387 LEU A N 1
ATOM 3129 C CA . LEU A 1 387 ? 18.148 -14.734 -15.595 1.00 90.00 387 LEU A CA 1
ATOM 3130 C C . LEU A 1 387 ? 18.127 -14.435 -17.094 1.00 90.00 387 LEU A C 1
ATOM 3132 O O . LEU A 1 387 ? 17.376 -15.076 -17.823 1.00 90.00 387 LEU A O 1
ATOM 3136 N N . LEU A 1 388 ? 18.966 -13.507 -17.548 1.00 87.88 388 LEU A N 1
ATOM 3137 C CA . LEU A 1 388 ? 19.137 -13.227 -18.971 1.00 87.88 388 LEU A CA 1
ATOM 3138 C C . LEU A 1 388 ? 20.084 -14.262 -19.596 1.00 87.88 388 LEU A C 1
ATOM 3140 O O . LEU A 1 388 ? 21.206 -14.390 -19.122 1.00 87.88 388 LEU A O 1
ATOM 3144 N N . ILE A 1 389 ? 19.686 -14.965 -20.661 1.00 84.19 389 ILE A N 1
ATOM 3145 C CA . ILE A 1 389 ? 20.490 -15.979 -21.375 1.00 84.19 389 ILE A CA 1
ATOM 3146 C C . ILE A 1 389 ? 20.796 -15.530 -22.824 1.00 84.19 389 ILE A C 1
ATOM 3148 O O . ILE A 1 389 ? 19.850 -15.194 -23.538 1.00 84.19 389 ILE A O 1
ATOM 3152 N N . PRO A 1 390 ? 22.068 -15.560 -23.296 1.00 68.00 390 PRO A N 1
ATOM 3153 C CA . PRO A 1 390 ? 23.269 -16.073 -22.622 1.00 68.00 390 PRO A CA 1
ATOM 3154 C C . PRO A 1 390 ? 23.900 -15.030 -21.675 1.00 68.00 390 PRO A C 1
ATOM 3156 O O . PRO A 1 390 ? 24.545 -14.088 -22.118 1.00 68.00 390 PRO A O 1
ATOM 3159 N N . ASN A 1 391 ? 23.684 -15.209 -20.365 1.00 67.62 391 ASN A N 1
ATOM 3160 C CA . ASN A 1 391 ? 24.219 -14.485 -19.197 1.00 67.62 391 ASN A CA 1
ATOM 3161 C C . ASN A 1 391 ? 24.893 -13.129 -19.474 1.00 67.62 391 ASN A C 1
ATOM 3163 O O . ASN A 1 391 ? 26.097 -13.066 -19.729 1.00 67.62 391 ASN A O 1
ATOM 3167 N N . ILE A 1 392 ? 24.156 -12.026 -19.293 1.00 69.88 392 ILE A N 1
ATOM 3168 C CA . ILE A 1 392 ? 24.770 -10.693 -19.200 1.00 69.88 392 ILE A CA 1
ATOM 3169 C C . ILE A 1 392 ? 25.501 -10.570 -17.852 1.00 69.88 392 ILE A C 1
ATOM 3171 O O . ILE A 1 392 ? 24.870 -10.477 -16.805 1.00 69.88 392 ILE A O 1
ATOM 3175 N N . LYS A 1 393 ? 26.841 -10.543 -17.885 1.00 68.25 393 LYS A N 1
ATOM 3176 C CA . LYS A 1 393 ? 27.723 -10.402 -16.708 1.00 68.25 393 LYS A CA 1
ATOM 3177 C C . LYS A 1 393 ? 28.227 -8.959 -16.568 1.00 68.25 393 LYS A C 1
ATOM 3179 O O . LYS A 1 393 ? 29.371 -8.666 -16.915 1.00 68.25 393 LYS A O 1
ATOM 3184 N N . GLN A 1 394 ? 27.361 -8.034 -16.157 1.00 65.00 394 GLN A N 1
ATOM 3185 C CA . GLN A 1 394 ? 27.752 -6.646 -15.864 1.00 65.00 394 GLN A CA 1
ATOM 3186 C C . GLN A 1 394 ? 27.281 -6.243 -14.463 1.00 65.00 394 GLN A C 1
ATOM 3188 O O . GLN A 1 394 ? 26.075 -6.106 -14.300 1.00 65.00 394 GLN A O 1
ATOM 3193 N N . PRO A 1 395 ? 28.154 -5.972 -13.480 1.00 71.81 395 PRO A N 1
ATOM 3194 C CA . PRO A 1 395 ? 29.618 -6.007 -13.553 1.00 71.81 395 PRO A CA 1
ATOM 3195 C C . PRO A 1 395 ? 30.175 -7.411 -13.859 1.00 71.81 395 PRO A C 1
ATOM 3197 O O . PRO A 1 395 ? 29.464 -8.409 -13.740 1.00 71.81 395 PRO A O 1
ATOM 3200 N N . LYS A 1 396 ? 31.418 -7.479 -14.369 1.00 72.94 396 LYS A N 1
ATOM 3201 C CA . LYS A 1 396 ? 32.049 -8.735 -14.826 1.00 72.94 396 LYS A CA 1
ATOM 3202 C C . LYS A 1 396 ? 32.048 -9.786 -13.705 1.00 72.94 396 LYS A C 1
ATOM 3204 O O . LYS A 1 396 ? 32.046 -9.451 -12.528 1.00 72.94 396 LYS A O 1
ATOM 3209 N N . SER A 1 397 ? 32.058 -11.063 -14.095 1.00 65.38 397 SER A N 1
ATOM 3210 C CA . SER A 1 397 ? 32.081 -12.259 -13.224 1.00 65.38 397 SER A CA 1
ATOM 3211 C C . SER A 1 397 ? 30.898 -12.488 -12.270 1.00 65.38 397 SER A C 1
ATOM 3213 O O . SER A 1 397 ? 30.792 -13.599 -11.759 1.00 65.38 397 SER A O 1
ATOM 3215 N N . ASP A 1 398 ? 29.964 -11.547 -12.106 1.00 73.31 398 ASP A N 1
ATOM 3216 C CA . ASP A 1 398 ? 28.803 -11.740 -11.227 1.00 73.31 398 ASP A CA 1
ATOM 3217 C C . ASP A 1 398 ? 27.572 -12.265 -11.992 1.00 73.31 398 ASP A C 1
ATOM 3219 O O . ASP A 1 398 ? 27.192 -11.737 -13.045 1.00 73.31 398 ASP A O 1
ATOM 3223 N N . LYS A 1 399 ? 26.946 -13.332 -11.482 1.00 77.19 399 LYS A N 1
ATOM 3224 C CA . LYS A 1 399 ? 25.725 -13.913 -12.059 1.00 77.19 399 LYS A CA 1
ATOM 3225 C C . LYS A 1 399 ? 24.513 -13.278 -11.383 1.00 77.19 399 LYS A C 1
ATOM 3227 O O . LYS A 1 399 ? 23.962 -13.838 -10.444 1.00 77.19 399 LYS A O 1
ATOM 3232 N N . ARG A 1 400 ? 24.063 -12.148 -11.922 1.00 85.88 400 ARG A N 1
ATOM 3233 C CA . ARG A 1 400 ? 22.881 -11.419 -11.442 1.00 85.88 400 ARG A CA 1
ATOM 3234 C C . ARG A 1 400 ? 21.757 -11.363 -12.481 1.00 85.88 400 ARG A C 1
ATOM 3236 O O . ARG A 1 400 ? 21.979 -11.595 -13.670 1.00 85.88 400 ARG A O 1
ATOM 3243 N N . GLY A 1 401 ? 20.560 -11.009 -12.029 1.00 92.12 401 GLY A N 1
ATOM 3244 C CA . GLY A 1 401 ? 19.468 -10.539 -12.880 1.00 92.12 401 GLY A CA 1
ATOM 3245 C C . GLY A 1 401 ? 19.294 -9.023 -12.770 1.00 92.12 401 GLY A C 1
ATOM 3246 O O . GLY A 1 401 ? 20.145 -8.317 -12.216 1.00 92.12 401 GLY A O 1
ATOM 3247 N N . MET A 1 402 ? 18.206 -8.499 -13.323 1.00 94.62 402 MET A N 1
ATOM 3248 C CA . MET A 1 402 ? 17.744 -7.135 -13.062 1.00 94.62 402 MET A CA 1
ATOM 3249 C C . MET A 1 402 ? 16.249 -7.008 -13.336 1.00 94.62 402 MET A C 1
ATOM 3251 O O . MET A 1 402 ? 15.651 -7.866 -13.984 1.00 94.62 402 MET A O 1
ATOM 3255 N N . LEU A 1 403 ? 15.655 -5.935 -12.826 1.00 97.94 403 LEU A N 1
ATOM 3256 C CA . LEU A 1 403 ? 14.369 -5.447 -13.301 1.00 97.94 403 LEU A CA 1
ATOM 3257 C C . LEU A 1 403 ? 14.622 -4.297 -14.272 1.00 97.94 403 LEU A C 1
ATOM 3259 O O . LEU A 1 403 ? 15.069 -3.227 -13.860 1.00 97.94 403 LEU A O 1
ATOM 3263 N N . HIS A 1 404 ? 14.291 -4.526 -15.540 1.00 98.19 404 HIS A N 1
ATOM 3264 C CA . HIS A 1 404 ? 14.192 -3.489 -16.568 1.00 98.19 404 HIS A CA 1
ATOM 3265 C C . HIS A 1 404 ? 12.836 -2.796 -16.403 1.00 98.19 404 HIS A C 1
ATOM 3267 O O . HIS A 1 404 ? 11.813 -3.338 -16.838 1.00 98.19 404 HIS A O 1
ATOM 3273 N N . ILE A 1 405 ? 12.791 -1.644 -15.726 1.00 98.75 405 ILE A N 1
ATOM 3274 C CA . ILE A 1 405 ? 11.528 -0.937 -15.459 1.00 98.75 405 ILE A CA 1
ATOM 3275 C C . ILE A 1 405 ? 11.331 0.243 -16.409 1.00 98.75 405 ILE A C 1
ATOM 3277 O O . ILE A 1 405 ? 12.173 1.133 -16.502 1.00 98.75 405 ILE A O 1
ATOM 3281 N N . GLU A 1 406 ? 10.196 0.259 -17.108 1.00 98.75 406 GLU A N 1
ATOM 3282 C CA . GLU A 1 406 ? 9.768 1.374 -17.963 1.00 98.75 406 GLU A CA 1
ATOM 3283 C C . GLU A 1 406 ? 8.444 1.938 -17.439 1.00 98.75 406 GLU A C 1
ATOM 3285 O O . GLU A 1 406 ? 7.579 1.183 -16.984 1.00 98.75 406 GLU A O 1
ATOM 3290 N N . MET A 1 407 ? 8.263 3.255 -17.538 1.00 98.75 407 MET A N 1
ATOM 3291 C CA . MET A 1 407 ? 7.071 3.950 -17.052 1.00 98.75 407 MET A CA 1
ATOM 3292 C C . MET A 1 407 ? 6.526 4.906 -18.112 1.00 98.75 407 MET A C 1
ATOM 3294 O O . MET A 1 407 ? 7.284 5.532 -18.853 1.00 98.75 407 MET A O 1
ATOM 3298 N N . TYR A 1 408 ? 5.202 5.011 -18.178 1.00 98.69 408 TYR A N 1
ATOM 3299 C CA . TYR A 1 408 ? 4.484 5.798 -19.177 1.00 98.69 408 TYR A CA 1
ATOM 3300 C C . TYR A 1 408 ? 3.330 6.544 -18.516 1.00 98.69 408 TYR A C 1
ATOM 3302 O O . TYR A 1 408 ? 2.684 6.014 -17.606 1.00 98.69 408 TYR A O 1
ATOM 3310 N N . THR A 1 409 ? 3.034 7.751 -18.995 1.00 96.62 409 THR A N 1
ATOM 3311 C CA . THR A 1 409 ? 2.000 8.601 -18.382 1.00 96.62 409 THR A CA 1
ATOM 3312 C C . THR A 1 409 ? 0.577 8.077 -18.581 1.00 96.62 409 THR A C 1
ATOM 3314 O O . THR A 1 409 ? -0.318 8.464 -17.834 1.00 96.62 409 THR A O 1
ATOM 3317 N N . GLY A 1 410 ? 0.361 7.199 -19.570 1.00 96.00 410 GLY A N 1
ATOM 3318 C CA . GLY A 1 410 ? -0.960 6.679 -19.929 1.00 96.00 410 GLY A CA 1
ATOM 3319 C C . GLY A 1 410 ? -1.718 7.574 -20.913 1.00 96.00 410 GLY A C 1
ATOM 3320 O O . GLY A 1 410 ? -2.895 7.340 -21.187 1.00 96.00 410 GLY A O 1
ATOM 3321 N N . GLU A 1 411 ? -1.068 8.609 -21.449 1.00 95.88 411 GLU A N 1
ATOM 3322 C CA . GLU A 1 411 ? -1.657 9.524 -22.433 1.00 95.88 411 GLU A CA 1
ATOM 3323 C C . GLU A 1 411 ? -1.714 8.933 -23.840 1.00 95.88 411 GLU A C 1
ATOM 3325 O O . GLU A 1 411 ? -2.612 9.287 -24.606 1.00 95.88 411 GLU A O 1
ATOM 3330 N N . ALA A 1 412 ? -0.809 8.010 -24.174 1.00 96.31 412 ALA A N 1
ATOM 3331 C CA . ALA A 1 412 ? -0.815 7.316 -25.455 1.00 96.31 412 ALA A CA 1
ATOM 3332 C C . ALA A 1 412 ? -1.310 5.869 -25.321 1.00 96.31 412 ALA A C 1
ATOM 3334 O O . ALA A 1 412 ? -1.175 5.218 -24.286 1.00 96.31 412 ALA A O 1
ATOM 3335 N N . THR A 1 413 ? -1.869 5.345 -26.410 1.00 93.75 413 THR A N 1
ATOM 3336 C CA . THR A 1 413 ? -2.350 3.964 -26.523 1.00 93.75 413 THR A CA 1
ATOM 3337 C C . THR A 1 413 ? -1.473 3.164 -27.489 1.00 93.75 413 THR A C 1
ATOM 3339 O O . THR A 1 413 ? -0.598 3.710 -28.159 1.00 93.75 413 THR A O 1
ATOM 3342 N N . GLY A 1 414 ? -1.673 1.847 -27.541 1.00 94.00 414 GLY A N 1
ATOM 3343 C CA . GLY A 1 414 ? -0.904 0.954 -28.410 1.00 94.00 414 GLY A CA 1
ATOM 3344 C C . GLY A 1 414 ? 0.289 0.295 -27.717 1.00 94.00 414 GLY A C 1
ATOM 3345 O O . GLY A 1 414 ? 0.427 0.332 -26.489 1.00 94.00 414 GLY A O 1
ATOM 3346 N N . LYS A 1 415 ? 1.124 -0.373 -28.523 1.00 96.19 415 LYS A N 1
ATOM 3347 C CA . LYS A 1 415 ? 2.258 -1.175 -28.045 1.00 96.19 415 LYS A CA 1
ATOM 3348 C C . LYS A 1 415 ? 3.296 -0.275 -27.379 1.00 96.19 415 LYS A C 1
ATOM 3350 O O . LYS A 1 415 ? 3.700 0.736 -27.938 1.00 96.19 415 LYS A O 1
ATOM 3355 N N . LEU A 1 416 ? 3.774 -0.687 -26.207 1.00 97.62 416 LEU A N 1
ATOM 3356 C CA . LEU A 1 416 ? 4.841 0.025 -25.503 1.00 97.62 416 LEU A CA 1
ATOM 3357 C C . LEU A 1 416 ? 6.167 0.006 -26.282 1.00 97.62 416 LEU A C 1
ATOM 3359 O O . LEU A 1 416 ? 6.917 0.975 -26.250 1.00 97.62 416 LEU A O 1
ATOM 3363 N N . THR A 1 417 ? 6.448 -1.074 -27.018 1.00 96.69 417 THR A N 1
ATOM 3364 C CA . THR A 1 417 ? 7.567 -1.129 -27.970 1.00 96.69 417 THR A CA 1
ATOM 3365 C C . THR A 1 417 ? 7.091 -0.678 -29.342 1.00 96.69 417 THR A C 1
ATOM 3367 O O . THR A 1 417 ? 6.304 -1.383 -29.975 1.00 96.69 417 THR A O 1
ATOM 3370 N N . ASP A 1 418 ? 7.614 0.453 -29.807 1.00 95.88 418 ASP A N 1
ATOM 3371 C CA . ASP A 1 418 ? 7.270 1.034 -31.100 1.00 95.88 418 ASP A CA 1
ATOM 3372 C C . ASP A 1 418 ? 8.515 1.645 -31.755 1.00 95.88 418 ASP A C 1
ATOM 3374 O O . ASP A 1 418 ? 9.057 2.643 -31.288 1.00 95.88 418 ASP A O 1
ATOM 3378 N N . LYS A 1 419 ? 9.003 1.010 -32.827 1.00 94.12 419 LYS A N 1
ATOM 3379 C CA . LYS A 1 419 ? 10.216 1.438 -33.545 1.00 94.12 419 LYS A CA 1
ATOM 3380 C C . LYS A 1 419 ? 9.966 2.617 -34.490 1.00 94.12 419 LYS A C 1
ATOM 3382 O O . LYS A 1 419 ? 10.931 3.165 -35.009 1.00 94.12 419 LYS A O 1
ATOM 3387 N N . THR A 1 420 ? 8.705 2.965 -34.739 1.00 93.44 420 THR A N 1
ATOM 3388 C CA . THR A 1 420 ? 8.324 4.034 -35.677 1.00 93.44 420 THR A CA 1
ATOM 3389 C C . THR A 1 420 ? 8.325 5.411 -35.023 1.00 93.44 420 THR A C 1
ATOM 3391 O O . THR A 1 420 ? 8.519 6.410 -35.710 1.00 93.44 420 THR A O 1
ATOM 3394 N N . VAL A 1 421 ? 8.204 5.463 -33.693 1.00 94.38 421 VAL A N 1
ATOM 3395 C CA . VAL A 1 421 ? 8.255 6.701 -32.911 1.00 94.38 421 VAL A CA 1
ATOM 3396 C C . VAL A 1 421 ? 9.646 7.328 -33.016 1.00 94.38 421 VAL A C 1
ATOM 3398 O O . VAL A 1 421 ? 10.660 6.748 -32.590 1.00 94.38 421 VAL A O 1
ATOM 3401 N N . LYS A 1 422 ? 9.695 8.533 -33.587 1.00 93.50 422 LYS A N 1
ATOM 3402 C CA . LYS A 1 422 ? 10.914 9.337 -33.672 1.00 93.50 422 LYS A CA 1
ATOM 3403 C C . LYS A 1 422 ? 11.174 10.006 -32.330 1.00 93.50 422 LYS A C 1
ATOM 3405 O O . LYS A 1 422 ? 10.270 10.218 -31.528 1.00 93.50 422 LYS A O 1
ATOM 3410 N N . TYR A 1 423 ? 12.425 10.386 -32.086 1.00 94.31 423 TYR A N 1
ATOM 3411 C CA . TYR A 1 423 ? 12.776 11.116 -30.867 1.00 94.31 423 TYR A CA 1
ATOM 3412 C C . TYR A 1 423 ? 12.014 12.447 -30.739 1.00 94.31 423 TYR A C 1
ATOM 3414 O O . TYR A 1 423 ? 11.598 12.807 -29.643 1.00 94.31 423 TYR A O 1
ATOM 3422 N N . SER A 1 424 ? 11.768 13.131 -31.864 1.00 92.69 424 SER A N 1
ATOM 3423 C CA . SER A 1 424 ? 10.953 14.353 -31.935 1.00 92.69 424 SER A CA 1
ATOM 3424 C C . SER A 1 424 ? 9.513 14.164 -31.460 1.00 92.69 424 SER A C 1
ATOM 3426 O O . SER A 1 424 ? 8.888 15.126 -31.032 1.00 92.69 424 SER A O 1
ATOM 3428 N N . ASP A 1 425 ? 8.996 12.937 -31.522 1.00 94.38 425 ASP A N 1
ATOM 3429 C CA . ASP A 1 425 ? 7.602 12.634 -31.203 1.00 94.38 425 ASP A CA 1
ATOM 3430 C C . ASP A 1 425 ? 7.421 12.322 -29.707 1.00 94.38 425 ASP A C 1
ATOM 3432 O O . ASP A 1 425 ? 6.290 12.206 -29.232 1.00 94.38 425 ASP A O 1
ATOM 3436 N N . MET A 1 426 ? 8.523 12.164 -28.958 1.00 96.12 426 MET A N 1
ATOM 3437 C CA . MET A 1 426 ? 8.494 11.870 -27.527 1.00 96.12 426 MET A CA 1
ATOM 3438 C C . MET A 1 426 ? 7.947 13.063 -26.744 1.00 96.12 426 MET A C 1
ATOM 3440 O O . MET A 1 426 ? 8.511 14.159 -26.763 1.00 96.12 426 MET A O 1
ATOM 3444 N N . MET A 1 427 ? 6.884 12.816 -25.984 1.00 96.31 427 MET A N 1
ATOM 3445 C CA . MET A 1 427 ? 6.206 13.831 -25.179 1.00 96.31 427 MET A CA 1
ATOM 3446 C C . MET A 1 427 ? 7.068 14.277 -23.994 1.00 96.31 427 MET A C 1
ATOM 3448 O O . MET A 1 427 ? 7.182 15.471 -23.728 1.00 96.31 427 MET A O 1
ATOM 3452 N N . TYR A 1 428 ? 7.703 13.319 -23.306 1.00 95.12 428 TYR A N 1
ATOM 3453 C CA . TYR A 1 428 ? 8.378 1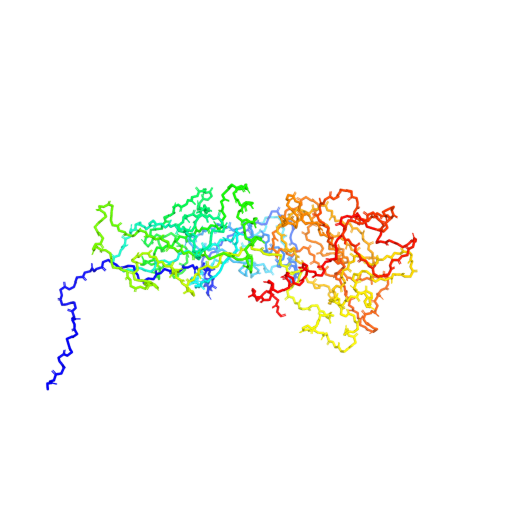3.573 -22.026 1.00 95.12 428 TYR A CA 1
ATOM 3454 C C . TYR A 1 428 ? 9.808 13.047 -21.960 1.00 95.12 428 TYR A C 1
ATOM 3456 O O . TYR A 1 428 ? 10.670 13.718 -21.403 1.00 95.12 428 TYR A O 1
ATOM 3464 N N . ALA A 1 429 ? 10.084 11.872 -22.528 1.00 95.62 429 ALA A N 1
ATOM 3465 C CA . ALA A 1 429 ? 11.425 11.302 -22.539 1.00 95.62 429 ALA A CA 1
ATOM 3466 C C . ALA A 1 429 ? 12.430 12.229 -23.242 1.00 95.62 429 ALA A C 1
ATOM 3468 O O . ALA A 1 429 ? 12.303 12.506 -24.438 1.00 95.62 429 ALA A O 1
ATOM 3469 N N . LYS A 1 430 ? 13.452 12.667 -22.502 1.00 93.19 430 LYS A N 1
ATOM 3470 C CA . LYS A 1 430 ? 14.588 13.442 -23.013 1.00 93.19 430 LYS A CA 1
ATOM 3471 C C . LYS A 1 430 ? 15.888 12.690 -22.756 1.00 93.19 430 LYS A C 1
ATOM 3473 O O . LYS A 1 430 ? 15.978 11.904 -21.817 1.00 93.19 430 LYS A O 1
ATOM 3478 N N . SER A 1 431 ? 16.868 12.916 -23.619 1.00 93.50 431 SER A N 1
ATOM 3479 C CA . SER A 1 431 ? 18.197 12.335 -23.532 1.00 93.50 431 SER A CA 1
ATOM 3480 C C . SER A 1 431 ? 19.248 13.243 -24.161 1.00 93.50 431 SER A C 1
ATOM 3482 O O . SER A 1 431 ? 18.948 13.907 -25.151 1.00 93.50 431 SER A O 1
ATOM 3484 N N . SER A 1 432 ? 20.477 13.248 -23.636 1.00 90.69 432 SER A N 1
ATOM 3485 C CA . SER A 1 432 ? 21.624 13.923 -24.272 1.00 90.69 432 SER A CA 1
ATOM 3486 C C . SER A 1 432 ? 22.246 13.084 -25.398 1.00 90.69 432 SER A C 1
ATOM 3488 O O . SER A 1 432 ? 22.935 13.600 -26.273 1.00 90.69 432 SER A O 1
ATOM 3490 N N . ASN A 1 433 ? 21.940 11.786 -25.437 1.00 85.44 433 ASN A N 1
ATOM 3491 C CA . ASN A 1 433 ? 22.449 10.822 -26.410 1.00 85.44 433 ASN A CA 1
ATOM 3492 C C . ASN A 1 433 ? 21.594 10.712 -27.695 1.00 85.44 433 ASN A C 1
ATOM 3494 O O . ASN A 1 433 ? 21.667 9.708 -28.419 1.00 85.44 433 ASN A O 1
ATOM 3498 N N . TYR A 1 434 ? 20.764 11.715 -27.987 1.00 78.75 434 TYR A N 1
ATOM 3499 C CA . TYR A 1 434 ? 19.936 11.737 -29.192 1.00 78.75 434 TYR A CA 1
ATOM 3500 C C . TYR A 1 434 ? 20.749 12.097 -30.448 1.00 78.75 434 TYR A C 1
ATOM 3502 O O . TYR A 1 434 ? 21.744 12.813 -30.403 1.00 78.75 434 TYR A O 1
ATOM 3510 N N . SER A 1 435 ? 20.323 11.581 -31.600 1.00 75.50 435 SER A N 1
ATOM 3511 C CA . SER A 1 435 ? 20.801 11.985 -32.928 1.00 75.50 435 SER A CA 1
ATOM 3512 C C . SER A 1 435 ? 19.682 11.767 -33.949 1.00 75.50 435 SER A C 1
ATOM 3514 O O . SER A 1 435 ? 18.712 11.077 -33.633 1.00 75.50 435 SER A O 1
ATOM 3516 N N . LYS A 1 436 ? 19.792 12.319 -35.172 1.00 69.94 436 LYS A N 1
ATOM 3517 C CA . LYS A 1 436 ? 18.723 12.295 -36.204 1.00 69.94 436 LYS A CA 1
ATOM 3518 C C . LYS A 1 436 ? 18.083 10.911 -36.420 1.00 69.94 436 LYS A C 1
ATOM 3520 O O . LYS A 1 436 ? 16.897 10.831 -36.716 1.00 69.94 436 LYS A O 1
ATOM 3525 N N . ASN A 1 437 ? 18.846 9.834 -36.212 1.00 81.25 437 ASN A N 1
ATOM 3526 C CA . ASN A 1 437 ? 18.401 8.455 -36.428 1.00 81.25 437 ASN A CA 1
ATOM 3527 C C . ASN A 1 437 ? 18.188 7.648 -35.134 1.00 81.25 437 ASN A C 1
ATOM 3529 O O . ASN A 1 437 ? 17.825 6.473 -35.221 1.00 81.25 437 ASN A O 1
ATOM 3533 N N . ARG A 1 438 ? 18.439 8.230 -33.951 1.00 90.31 438 ARG A N 1
ATOM 3534 C CA . ARG A 1 438 ? 18.303 7.556 -32.651 1.00 90.31 438 ARG A CA 1
ATOM 3535 C C . ARG A 1 438 ? 16.972 7.889 -31.987 1.00 90.31 438 ARG A C 1
ATOM 3537 O O . ARG A 1 438 ? 16.594 9.050 -31.912 1.00 90.31 438 ARG A O 1
ATOM 3544 N N . SER A 1 439 ? 16.294 6.883 -31.443 1.00 93.94 439 SER A N 1
ATOM 3545 C CA . SER A 1 439 ? 15.102 7.072 -30.605 1.00 93.94 439 SER A CA 1
ATOM 3546 C C . SER A 1 439 ? 15.033 6.026 -29.496 1.00 93.94 439 SER A C 1
ATOM 3548 O O . SER A 1 439 ? 15.773 5.038 -29.498 1.00 93.94 439 SER A O 1
ATOM 3550 N N . PHE A 1 440 ? 14.129 6.214 -28.536 1.00 96.50 440 PHE A N 1
ATOM 3551 C CA . PHE A 1 440 ? 13.859 5.209 -27.504 1.00 96.50 440 PHE A CA 1
ATOM 3552 C C . PHE A 1 440 ? 13.215 3.934 -28.070 1.00 96.50 440 PHE A C 1
ATOM 3554 O O . PHE A 1 440 ? 13.276 2.878 -27.437 1.00 96.50 440 PHE A O 1
ATOM 3561 N N . GLN A 1 441 ? 12.627 4.007 -29.273 1.00 95.38 441 GLN A N 1
ATOM 3562 C CA . GLN A 1 441 ? 11.835 2.930 -29.875 1.00 95.38 441 GLN A CA 1
ATOM 3563 C C . GLN A 1 441 ? 10.745 2.438 -28.907 1.00 95.38 441 GLN A C 1
ATOM 3565 O O . GLN A 1 441 ? 10.591 1.235 -28.648 1.00 95.38 441 GLN A O 1
ATOM 3570 N N . ARG A 1 442 ? 10.054 3.400 -28.295 1.00 97.62 442 ARG A N 1
ATOM 3571 C CA . ARG A 1 442 ? 8.980 3.213 -27.324 1.00 97.62 442 ARG A CA 1
ATOM 3572 C C . ARG A 1 442 ? 7.816 4.122 -27.652 1.00 97.62 442 ARG A C 1
ATOM 3574 O O . ARG A 1 442 ? 7.977 5.106 -28.366 1.00 97.62 442 ARG A O 1
ATOM 3581 N N . ARG A 1 443 ? 6.662 3.791 -27.082 1.00 98.12 443 ARG A N 1
ATOM 3582 C CA . ARG A 1 443 ? 5.474 4.639 -27.119 1.00 98.12 443 ARG A CA 1
ATOM 3583 C C . ARG A 1 443 ? 5.811 6.058 -26.642 1.00 98.12 443 ARG A C 1
ATOM 3585 O O . ARG A 1 443 ? 6.582 6.240 -25.701 1.00 98.12 443 ARG A O 1
ATOM 3592 N N . LYS A 1 444 ? 5.232 7.055 -27.314 1.00 98.06 444 LYS A N 1
ATOM 3593 C CA . LYS A 1 444 ? 5.594 8.479 -27.190 1.00 98.06 444 LYS A CA 1
ATOM 3594 C C . LYS A 1 444 ? 5.415 9.103 -25.800 1.00 98.06 444 LYS A C 1
ATOM 3596 O O . LYS A 1 444 ? 6.025 10.129 -25.523 1.00 98.06 444 LYS A O 1
ATOM 3601 N N . ASP A 1 445 ? 4.616 8.491 -24.931 1.00 98.12 445 ASP A N 1
ATOM 3602 C CA . ASP A 1 445 ? 4.330 8.934 -23.559 1.00 98.12 445 ASP A CA 1
ATOM 3603 C C . ASP A 1 445 ? 5.282 8.329 -22.504 1.00 98.12 445 ASP A C 1
ATOM 3605 O O . ASP A 1 445 ? 4.980 8.354 -21.310 1.00 98.12 445 ASP A O 1
ATOM 3609 N N . LEU A 1 446 ? 6.419 7.764 -22.931 1.00 98.69 446 LEU A N 1
ATOM 3610 C CA . LEU A 1 446 ? 7.495 7.304 -22.047 1.00 98.69 446 LEU A CA 1
ATOM 3611 C C . LEU A 1 446 ? 8.028 8.460 -21.188 1.00 98.69 446 LEU A C 1
ATOM 3613 O O . LEU A 1 446 ? 8.295 9.551 -21.701 1.00 98.69 446 LEU A O 1
ATOM 3617 N N . ILE A 1 447 ? 8.266 8.174 -19.911 1.00 98.31 447 ILE A N 1
ATOM 3618 C CA . ILE A 1 447 ? 8.952 9.048 -18.952 1.00 98.31 447 ILE A CA 1
ATOM 3619 C C . ILE A 1 447 ? 10.192 8.344 -18.395 1.00 98.31 447 ILE A C 1
ATOM 3621 O O . ILE A 1 447 ? 10.263 7.114 -18.402 1.00 98.31 447 ILE A O 1
ATOM 3625 N N . ASP A 1 448 ? 11.160 9.114 -17.893 1.00 98.12 448 ASP A N 1
ATOM 3626 C CA . ASP A 1 448 ? 12.242 8.551 -17.081 1.00 98.12 448 ASP A CA 1
ATOM 3627 C C . ASP A 1 448 ? 11.654 8.015 -15.760 1.00 98.12 448 ASP A C 1
ATOM 3629 O O . ASP A 1 448 ? 11.018 8.784 -15.035 1.00 98.12 448 ASP A O 1
ATOM 3633 N N . PRO A 1 449 ? 11.841 6.724 -15.423 1.00 98.44 449 PRO A N 1
ATOM 3634 C CA . PRO A 1 449 ? 11.355 6.162 -14.165 1.00 98.44 449 PRO A CA 1
ATOM 3635 C C . PRO A 1 449 ? 11.967 6.778 -12.898 1.00 98.44 449 PRO A C 1
ATOM 3637 O O . PRO A 1 449 ? 11.380 6.615 -11.829 1.00 98.44 449 PRO A O 1
ATOM 3640 N N . LEU A 1 450 ? 13.133 7.437 -12.978 1.00 97.00 450 LEU A N 1
ATOM 3641 C CA . LEU A 1 450 ? 13.921 7.830 -11.801 1.00 97.00 450 LEU A CA 1
ATOM 3642 C C . LEU A 1 450 ? 13.131 8.623 -10.738 1.00 97.00 450 LEU A C 1
ATOM 3644 O O . LEU A 1 450 ? 13.131 8.167 -9.595 1.00 97.00 450 LEU A O 1
ATOM 3648 N N . PRO A 1 451 ? 12.381 9.698 -11.059 1.00 91.19 451 PRO A N 1
ATOM 3649 C CA . PRO A 1 451 ? 11.664 10.462 -10.032 1.00 91.19 451 PRO A CA 1
ATOM 3650 C C . PRO A 1 451 ? 10.620 9.630 -9.271 1.00 91.19 451 PRO A C 1
ATOM 3652 O O . PRO A 1 451 ? 10.437 9.784 -8.066 1.00 91.19 451 PRO A O 1
ATOM 3655 N N . LEU A 1 452 ? 9.938 8.709 -9.964 1.00 94.75 452 LEU A N 1
ATOM 3656 C CA . LEU A 1 452 ? 8.954 7.818 -9.342 1.00 94.75 452 LEU A CA 1
ATOM 3657 C C . LEU A 1 452 ? 9.623 6.678 -8.567 1.00 94.75 452 LEU A C 1
ATOM 3659 O O . LEU A 1 452 ? 9.082 6.217 -7.561 1.00 94.75 452 LEU A O 1
ATOM 3663 N N . LEU A 1 453 ? 10.801 6.224 -9.002 1.00 97.44 453 LEU A N 1
ATOM 3664 C CA . LEU A 1 453 ? 11.609 5.267 -8.250 1.00 97.44 453 LEU A CA 1
ATOM 3665 C C . LEU A 1 453 ? 12.125 5.881 -6.948 1.00 97.44 453 LEU A C 1
ATOM 3667 O O . LEU A 1 453 ? 11.992 5.229 -5.921 1.00 97.44 453 LEU A O 1
ATOM 3671 N N . GLU A 1 454 ? 12.619 7.118 -6.959 1.00 88.12 454 GLU A N 1
ATOM 3672 C CA . GLU A 1 454 ? 13.046 7.844 -5.753 1.00 88.12 454 GLU A CA 1
ATOM 3673 C C . GLU A 1 454 ? 11.875 8.084 -4.793 1.00 88.12 454 GLU A C 1
ATOM 3675 O O . GLU A 1 454 ? 11.964 7.726 -3.617 1.00 88.12 454 GLU A O 1
ATOM 3680 N N . GLU A 1 455 ? 10.740 8.594 -5.298 1.00 85.75 455 GLU A N 1
ATOM 3681 C CA . GLU A 1 455 ? 9.509 8.752 -4.507 1.00 85.75 455 GLU A CA 1
ATOM 3682 C C . GLU A 1 455 ? 9.114 7.415 -3.863 1.00 85.75 455 GLU A C 1
ATOM 3684 O O . GLU A 1 455 ? 8.910 7.323 -2.652 1.00 85.75 455 GLU A O 1
ATOM 3689 N N . SER A 1 456 ? 9.032 6.350 -4.662 1.00 93.00 456 SER A N 1
ATOM 3690 C CA . SER A 1 456 ? 8.570 5.045 -4.189 1.00 93.00 456 SER A CA 1
ATOM 3691 C C . SER A 1 456 ? 9.550 4.349 -3.239 1.00 93.00 456 SER A C 1
ATOM 3693 O O . SER A 1 456 ? 9.120 3.669 -2.299 1.00 93.00 456 SER A O 1
ATOM 3695 N N . TYR A 1 457 ? 10.853 4.545 -3.437 1.00 89.44 457 TYR A N 1
ATOM 3696 C CA . TYR A 1 457 ? 11.918 4.061 -2.566 1.00 89.44 457 TYR A CA 1
ATOM 3697 C C . TYR A 1 457 ? 11.854 4.730 -1.193 1.00 89.44 457 TYR A C 1
ATOM 3699 O O . TYR A 1 457 ? 11.759 4.029 -0.183 1.00 89.44 457 TYR A O 1
ATOM 3707 N N . ASN A 1 458 ? 11.776 6.063 -1.151 1.00 79.00 458 ASN A N 1
ATOM 3708 C CA . ASN A 1 458 ? 11.641 6.828 0.091 1.00 79.00 458 ASN A CA 1
ATOM 3709 C C . ASN A 1 458 ? 10.355 6.461 0.840 1.00 79.00 458 ASN A C 1
ATOM 3711 O O . ASN A 1 458 ? 10.399 6.166 2.035 1.00 79.00 458 ASN A O 1
ATOM 3715 N N . ASN A 1 459 ? 9.234 6.348 0.119 1.00 78.94 459 ASN A N 1
ATOM 3716 C CA . ASN A 1 459 ? 7.964 5.876 0.678 1.00 78.94 459 ASN A CA 1
ATOM 3717 C C . ASN A 1 459 ? 8.064 4.466 1.271 1.00 78.94 459 ASN A C 1
ATOM 3719 O O . ASN A 1 459 ? 7.373 4.139 2.231 1.00 78.94 459 ASN A O 1
ATOM 3723 N N . SER A 1 460 ? 8.878 3.588 0.686 1.00 85.50 460 SER A N 1
ATOM 3724 C CA . SER A 1 460 ? 9.022 2.209 1.167 1.00 85.50 460 SER A CA 1
ATOM 3725 C C . SER A 1 460 ? 10.005 2.106 2.333 1.00 85.50 460 SER A C 1
ATOM 3727 O O . SER A 1 460 ? 9.803 1.279 3.226 1.00 85.50 460 SER A O 1
ATOM 3729 N N . LYS A 1 461 ? 11.028 2.967 2.369 1.00 78.38 461 LYS A N 1
ATOM 3730 C CA . LYS A 1 461 ? 11.941 3.129 3.507 1.00 78.38 461 LYS A CA 1
ATOM 3731 C C . LYS A 1 461 ? 11.230 3.674 4.741 1.00 78.38 461 LYS A C 1
ATOM 3733 O O . LYS A 1 461 ? 11.334 3.058 5.799 1.00 78.38 461 LYS A O 1
ATOM 3738 N N . SER A 1 462 ? 10.469 4.764 4.614 1.00 67.56 462 SER A N 1
ATOM 3739 C CA . SER A 1 462 ? 9.729 5.355 5.744 1.00 67.56 462 SER A CA 1
ATOM 3740 C C . SER A 1 462 ? 8.748 4.356 6.369 1.00 67.56 462 SER A C 1
ATOM 3742 O O . SER A 1 462 ? 8.586 4.299 7.587 1.00 67.56 462 SER A O 1
ATOM 3744 N N . LYS A 1 463 ? 8.181 3.471 5.541 1.00 67.75 463 LYS A N 1
ATOM 3745 C CA . LYS A 1 463 ? 7.297 2.372 5.954 1.00 67.75 463 LYS A CA 1
ATOM 3746 C C . LYS A 1 463 ? 8.014 1.123 6.478 1.00 67.75 463 LYS A C 1
ATOM 3748 O O . LYS A 1 463 ? 7.339 0.139 6.781 1.00 67.75 463 LYS A O 1
ATOM 3753 N N . LYS A 1 464 ? 9.351 1.112 6.556 1.00 77.00 464 LYS A N 1
ATOM 3754 C CA . LYS A 1 464 ? 10.171 -0.057 6.943 1.00 77.00 464 LYS A CA 1
ATOM 3755 C C . LYS A 1 464 ? 9.863 -1.314 6.107 1.00 77.00 464 LYS A C 1
ATOM 3757 O O . LYS A 1 464 ? 9.918 -2.440 6.601 1.00 77.00 464 LYS A O 1
ATOM 3762 N N . ILE A 1 465 ? 9.485 -1.121 4.839 1.00 80.88 465 ILE A N 1
ATOM 3763 C CA . ILE A 1 465 ? 9.217 -2.202 3.877 1.00 80.88 465 ILE A CA 1
ATOM 3764 C C . ILE A 1 465 ? 10.523 -2.680 3.244 1.00 80.88 465 ILE A C 1
ATOM 3766 O O . ILE A 1 465 ? 10.680 -3.882 3.014 1.00 80.88 465 ILE A O 1
ATOM 3770 N N . ILE A 1 466 ? 11.429 -1.741 2.956 1.00 81.56 466 ILE A N 1
ATOM 3771 C CA . ILE A 1 466 ? 12.785 -2.041 2.499 1.00 81.56 466 ILE A CA 1
ATOM 3772 C C . ILE A 1 466 ? 13.610 -2.451 3.715 1.00 81.56 466 ILE A C 1
ATOM 3774 O O . ILE A 1 466 ? 13.663 -1.714 4.700 1.00 81.56 466 ILE A O 1
ATOM 3778 N N . LYS A 1 467 ? 14.185 -3.650 3.638 1.00 72.19 467 LYS A N 1
ATOM 3779 C CA . LYS A 1 467 ? 15.083 -4.222 4.638 1.00 72.19 467 LYS A CA 1
ATOM 3780 C C . LYS A 1 467 ? 16.537 -3.945 4.315 1.00 72.19 467 LYS A C 1
ATOM 3782 O O . LYS A 1 467 ? 16.866 -3.935 3.103 1.00 72.19 467 LYS A O 1
#

Sequence (467 aa):
MKNLIVRPSNSLDIKVQTVKTAYFAKKEIVSTEKTTEAISYTFKGNNNTGTKKRKRKIAKIIYKNLQGKLINKQQASLEQVVAALSKSNYTKGDCIDIALVKESIKFTKRTSAQLGEEVYIVIQTQYMPDREITLNLKQGGDTDALTTTKEPIYVTQNNKKVFAFKAVVGEFSQKSNALNAADFKDHAIAKITLQSTDQQENKQYKDALNKAEGKTSPFYIAMDAEPANQNWFEVKYEEVFDNRPNLWYYGEGNWFELEKGGLLFPFKTIPLNHPDGFKNNDYKPYDYTLHEKKAPTFGYKRPSNRIHAARDLYYEVGESIYAMDDGIVKSVYAFYYDTWAIEIEHSYEYKKGKKLYVRYGEVSKNNIKVKKGDKVKKGDKIAEVGLLIPNIKQPKSDKRGMLHIEMYTGEATGKLTDKTVKYSDMMYAKSSNYSKNRSFQRRKDLIDPLPLLEESYNNSKSKKIIK

Secondary structure (DSSP, 8-state):
----------TT----EEEEEEEEEEEEEEEEEEEEEEEEEE-SS-EE-SSHHHHHHHHHHHHHHHTT--BTTBEE-HHHHHHH--SSEE-TT-EEEEEEEEEEEEEEE-SEEETT-EEEEEEEEES-TT-EEEEEEEE-SSS-SSSSTTPBPPEEETTEEESSEEEEBTHHHHH---TTGGGGTTEEEEEEESS-S-HHHHHHHHHHHHHSGGGEEEEEEEEE-S-TT--TTSEEE---SSSSTTEES-STT--EEEE---PPPS-SS--TTSTT--SSGGGGGG-TTSSS-STTSTTPBPSSSBBP-SEEEEE-TT-EEE-SSSEEEEEEEE-STTEEEEEEEEEEEEETTEEEEEEEEEEETTT----TT-EE-TT-EEEEBPPPSS---SSTT---EEEEEEEE-S-S-S-SB-SS--GGG-SS---TT--TT-B--B-TTEE-SHHHHHHHHHHHHHTT---

pLDDT: mean 90.07, std 9.69, range [46.22, 98.81]

Radius of gyration: 27.37 Å; chains: 1; bounding box: 62×67×93 Å

InterPro domains:
  IPR011055 Duplicated hybrid motif [G3DSA:2.70.70.10] (288-431)
  IPR011055 Duplicated hybrid motif [SSF51261] (250-386)
  IPR016047 M23ase, beta-sheet core domain [PF01551] (307-408)
  IPR050570 Bacterial cell wall metabolism enzyme [PTHR21666] (151-453)

Organism: NCBI:txid1349785